Protein AF-A0A819QJH7-F1 (afdb_monomer_lite)

Secondary structure (DSSP, 8-state):
-EEEEEE-STT-EEEEEE--TT-BHHHHHHHHHHHHT-S-GGGEEEEETTEEPPTT-BSGGGTPPTT-EEEEEESSS-TTSSHHHH-EEEE-TT-TTSEEEEPPPTT--GGG---SEEEEEEE---TTSTTTTSEEEEEEES-EEETT-TTHHHH-B-TTT--B----EEEEESEEEEEEEEEEETTEEEEEEE---EEE-SSEEEE---TT-EEEEEEEEEEEESS-TT-SSSSS--PPPP------PPP--------GGGSS--TT--SEEE--TTSSEEEEE-SBTTBEEEEEEESS---EEEEEESSSSTT-TT--EEEEEE-SS-EEEEETTS-EEEE--TTSSPPPP-SSPEEEEEEEETTTTEEEEEESSSSGGGEEEEEEPPHHHHTTGGG--EEEEEE---HHHHHH-TTHHHHEEEEEESS---SPPP-EEE-GGG--HHHHHHTSEEEGGGS-HHHHHHHHHHTT--SSBTTBTTHHHHHHHHHH-TTSHHHHHHHHHTTTTSS--TTS--EEEE-S---SSSSS-SEEEEEE-TT-BPPSEE-TTEEEEEEEEES-EEEEE-SS--SSTTSSPPEEEEE-TT-EEEEBTTBS-SEEEE---SSSPPEEEEEEEEE-TT-SS----EEEE-TTSS-EEEE----SEEHHHHHHHHHHHHHHTS--

Organism: NCBI:txid433720

pLDDT: mean 82.67, std 17.18, range [23.05, 98.56]

InterPro domains:
  IPR000626 Ubiquitin-like domain [PF00240] (12-73)
  IPR000626 Ubiquitin-like domain [PS50053] (1-73)
  IPR000626 Ubiquitin-like domain [SM00213] (1-75)
  IPR011051 RmlC-like cupin domain superfamily [SSF51182] (481-642)
  IPR014710 RmlC-like jelly roll fold [G3DSA:2.60.120.10] (510-649)
  IPR029071 Ubiquitin-like domain superfamily [SSF54236] (3-73)

Sequence (676 aa):
MKIRIITRTGLGREYDFDVDPSIIIRELKKRAGEKAGYSDLEKLWLVFDREVLYDEATLEDYDIQTDSVLELVDHTQRYRSLGGLIGLKFVDVSDNQALKRTAWSKTAPRWRRTRHGLSLEGLCKNKKCEAYNSTVIMPVGYKKIDMLDESLEEITKCPVCKAYVTAVTCGFNNCWWRYDGVQSCKDGPSKRCSSDWREADDAYHRFNEYQDETVTWKKLTLEAAKTPTNVQTMQTAFRPPAVDVAATPPKNDRYSSGNDETEVERFAQPDKHWCPWKSGSCSNTLEIKGQGTVEIMQRKSVPFELQLSNKKDAYDRKAYTIKISVNQNEVKLSTSTGQSYTSTDTMYTLQPEGEYWHRYWISLFSTAPNVKYGIGEVRPFFSVFDIELPENESQLIKEIYYLHFKVDNNDQMLTELKNLKEDFRIFIGTSPVLHELALFVIPQEKYTLEHTTCHTAISELKLERPLRDLYYSVINFKLNTDEFPDLTDIIERSIKNPKGWCYKKLKEKAEGFGKPNPKATYLRLTVGERKGDAPGHNFVVEVWPPGHNSPIHNHSNAYAIIRVLSGDILVRLYPALTLKVNQYKPIEQICHEGKVIWMSPNLNQTHQLKHLDLYGKPCITIQCYMYGRDDRVHYEYFDYLSNDERSIGHFDPKSDMDFHEFKERMRQEKQYIFQN

Foldseek 3Di:
DWEKEWEPDPPIDIDIDDDDQFDFQLVVLVVVCVVVPHPDSVQKFKDAPLDTDDRGGGNVVVVADHHGYIYIYRNPPQLQPNCLRFFDFAAPPQPPVLKDWAADDPDDDPQADEDAKKKFKFADCPPPWPSHRHIGIQYDHQFKDKLSHSCVQVRQARPTPRDGGRTHWMKHELWWKKKWFWFDDPPDDIDTDIDDIDDHYHTITIRDDDVPRTTGTSIMMMGIHNAPPPDPPPPDDDDDDDDDDDDDDDDDDDDDPDDPQPPFDDPDDFPDKDAQPPDLKDKDWAPAQLWWKKKKKFLAFFKKKKKFWLDPDPPPLPIWIWMWTAAQQKIWTATSVGDIDMDRPSLFGTDHHDRDIKMKMWTGDLVQGWIWIAIFFQAPQRTPDIDRDDPVCSVNSRSGIMMMMGTDDDPVVVVVPPPSVVGIMMGIHRHGRDHGAAFWEDAPVPDDPCCVVNNPYDYLSNDDPQQNVQCVVPLPDAPQDPVRNCLLVLLQVLCVDCVHPVVVLLCVCQPVFPPRHSQQGKAWAAEDDFPLQFLGGQKTKIWHPAFHKHFFWFRAAKKKKKAWAAAKKKKWADSDADLPPPSDDTDIDIAGHSIMGIDGNRPSGGIMITRHGRPDGITMMMMGIGGDPPDPPSPNWMWGQGPVSHDIDTDRSDHPYHPVVVSVSSVVCVPPVPVD

Radius of gyration: 30.69 Å; chains: 1; bounding box: 78×82×72 Å

Structure (mmCIF, N/CA/C/O backbone):
data_AF-A0A819QJH7-F1
#
_entry.id   AF-A0A819QJH7-F1
#
loop_
_atom_site.group_PDB
_atom_site.id
_atom_site.type_symbol
_atom_site.label_atom_id
_atom_site.label_alt_id
_atom_site.label_comp_id
_atom_site.label_asym_id
_atom_site.label_entity_id
_atom_site.label_seq_id
_atom_site.pdbx_PDB_ins_code
_atom_site.Cartn_x
_atom_site.Cartn_y
_atom_site.Cartn_z
_atom_site.occupancy
_atom_site.B_iso_or_equiv
_atom_site.auth_seq_id
_atom_site.auth_comp_id
_atom_site.auth_asym_id
_atom_site.auth_atom_id
_atom_site.pdbx_PDB_model_num
ATOM 1 N N . MET A 1 1 ? 35.643 -24.769 -25.030 1.00 87.50 1 MET A N 1
ATOM 2 C CA . MET A 1 1 ? 34.898 -23.742 -24.267 1.00 87.50 1 MET A CA 1
ATOM 3 C C . MET A 1 1 ? 34.823 -24.213 -22.832 1.00 87.50 1 MET A C 1
ATOM 5 O O . MET A 1 1 ? 34.395 -25.338 -22.597 1.00 87.50 1 MET A O 1
ATOM 9 N N . LYS A 1 2 ? 35.257 -23.376 -21.882 1.00 91.81 2 LYS A N 1
ATOM 10 C CA . LYS A 1 2 ? 35.215 -23.726 -20.458 1.00 91.81 2 LYS A CA 1
ATOM 11 C C . LYS A 1 2 ? 33.842 -23.414 -19.885 1.00 91.81 2 LYS A C 1
ATOM 13 O O . LYS A 1 2 ? 33.383 -22.289 -20.023 1.00 91.81 2 LYS A O 1
ATOM 18 N N . ILE A 1 3 ? 33.219 -24.389 -19.241 1.00 94.38 3 ILE A N 1
ATOM 19 C CA . ILE A 1 3 ? 31.949 -24.235 -18.525 1.00 94.38 3 ILE A CA 1
ATOM 20 C C . ILE A 1 3 ? 32.060 -24.888 -17.152 1.00 94.38 3 ILE A C 1
ATOM 22 O O . ILE A 1 3 ? 32.871 -25.800 -16.949 1.00 94.38 3 ILE A O 1
ATOM 26 N N . ARG A 1 4 ? 31.216 -24.452 -16.219 1.00 93.94 4 ARG A N 1
ATOM 27 C CA . ARG A 1 4 ? 31.136 -25.029 -14.878 1.00 93.94 4 ARG A CA 1
ATOM 28 C C . ARG A 1 4 ? 29.791 -25.705 -14.674 1.00 93.94 4 ARG A C 1
ATOM 30 O O . ARG A 1 4 ? 28.759 -25.128 -14.988 1.00 93.94 4 ARG A O 1
ATOM 37 N N . ILE A 1 5 ? 29.795 -26.912 -14.119 1.00 93.25 5 ILE A N 1
ATOM 38 C CA . ILE A 1 5 ? 28.576 -27.649 -13.775 1.00 93.25 5 ILE A CA 1
ATOM 39 C C . ILE A 1 5 ? 28.539 -27.875 -12.266 1.00 93.25 5 ILE A C 1
ATOM 41 O O . ILE A 1 5 ? 29.460 -28.464 -11.698 1.00 93.25 5 ILE A O 1
ATOM 45 N N . ILE A 1 6 ? 27.467 -27.425 -11.617 1.00 87.19 6 ILE A N 1
ATOM 46 C CA . ILE A 1 6 ? 27.261 -27.548 -10.172 1.00 87.19 6 ILE A CA 1
ATOM 47 C C . ILE A 1 6 ? 26.218 -28.631 -9.899 1.00 87.19 6 ILE A C 1
ATOM 49 O O . ILE A 1 6 ? 25.125 -28.626 -10.461 1.00 87.19 6 ILE A O 1
ATOM 53 N N . THR A 1 7 ? 26.539 -29.569 -9.013 1.00 82.75 7 THR A N 1
ATOM 54 C CA . THR A 1 7 ? 25.599 -30.611 -8.576 1.00 82.75 7 THR A CA 1
ATOM 55 C C . THR A 1 7 ? 24.791 -30.146 -7.371 1.00 82.75 7 THR A C 1
ATOM 57 O O . THR A 1 7 ? 25.362 -29.755 -6.356 1.00 82.75 7 THR A O 1
ATOM 60 N N . ARG A 1 8 ? 23.459 -30.260 -7.418 1.00 64.50 8 ARG A N 1
ATOM 61 C CA . ARG A 1 8 ? 22.595 -30.019 -6.244 1.00 64.50 8 ARG A CA 1
ATOM 62 C C . ARG A 1 8 ? 22.331 -31.300 -5.452 1.00 64.50 8 ARG A C 1
ATOM 64 O O . ARG A 1 8 ? 21.196 -31.737 -5.299 1.00 64.50 8 ARG A O 1
ATOM 71 N N . THR A 1 9 ? 23.393 -31.895 -4.918 1.00 58.28 9 THR A N 1
ATOM 72 C CA . THR A 1 9 ? 23.286 -32.836 -3.785 1.00 58.28 9 THR A CA 1
ATOM 73 C C . THR A 1 9 ? 23.758 -32.136 -2.517 1.00 58.28 9 THR A C 1
ATOM 75 O O . THR A 1 9 ? 24.348 -31.063 -2.608 1.00 58.28 9 THR A O 1
ATOM 78 N N . GLY A 1 10 ? 23.488 -32.699 -1.334 1.00 45.59 10 GLY A N 1
ATOM 79 C CA . GLY A 1 10 ? 23.639 -32.038 -0.023 1.00 45.59 10 GLY A CA 1
ATOM 80 C C . GLY A 1 10 ? 25.018 -31.460 0.351 1.00 45.59 10 GLY A C 1
ATOM 81 O O . GLY A 1 10 ? 25.170 -30.991 1.472 1.00 45.59 10 GLY A O 1
ATOM 82 N N . LEU A 1 11 ? 26.008 -31.479 -0.548 1.00 51.91 11 LEU A N 1
ATOM 83 C CA . LEU A 1 11 ? 27.318 -30.839 -0.393 1.00 51.91 11 LEU A CA 1
ATOM 84 C C . LEU A 1 11 ? 27.770 -29.989 -1.603 1.00 51.91 11 LEU A C 1
ATOM 86 O O . LEU A 1 11 ? 28.919 -29.571 -1.603 1.00 51.91 11 LEU A O 1
ATOM 90 N N . GLY A 1 12 ? 26.918 -29.737 -2.610 1.00 62.44 12 GLY A N 1
ATOM 91 C CA . GLY A 1 12 ? 27.174 -28.773 -3.696 1.00 62.44 12 GLY A CA 1
ATOM 92 C C . GLY A 1 12 ? 28.556 -28.881 -4.352 1.00 62.44 12 GLY A C 1
ATOM 93 O O . GLY A 1 12 ? 29.426 -28.067 -4.061 1.00 62.44 12 GLY A O 1
ATOM 94 N N . ARG A 1 13 ? 28.799 -29.882 -5.211 1.00 81.56 13 ARG A N 1
ATOM 95 C CA . ARG A 1 13 ? 30.114 -30.046 -5.869 1.00 81.56 13 ARG A CA 1
ATOM 96 C C . ARG A 1 13 ? 30.138 -29.379 -7.237 1.00 81.56 13 ARG A C 1
ATOM 98 O O . ARG A 1 13 ? 29.227 -29.613 -8.034 1.00 81.56 13 ARG A O 1
ATOM 105 N N . GLU A 1 14 ? 31.192 -28.614 -7.499 1.00 90.44 14 GLU A N 1
ATOM 106 C CA . GLU A 1 14 ? 31.448 -27.939 -8.774 1.00 90.44 14 GLU A CA 1
ATOM 107 C C . GLU A 1 14 ? 32.440 -28.738 -9.628 1.00 90.44 14 GLU A C 1
ATOM 109 O O . GLU A 1 14 ? 33.415 -29.298 -9.120 1.00 90.44 14 GLU A O 1
ATOM 114 N N . TYR A 1 15 ? 32.193 -28.782 -10.935 1.00 91.75 15 TYR A N 1
ATOM 115 C CA . TYR A 1 15 ? 33.026 -29.479 -11.903 1.00 91.75 15 TYR A CA 1
ATOM 116 C C . TYR A 1 15 ? 33.260 -28.596 -13.124 1.00 91.75 15 TYR A C 1
ATOM 118 O O . TYR A 1 15 ? 32.311 -28.235 -13.818 1.00 91.75 15 TYR A O 1
ATOM 126 N N . ASP A 1 16 ? 34.524 -28.316 -13.429 1.00 93.94 16 ASP A N 1
ATOM 127 C CA . ASP A 1 16 ? 34.885 -27.643 -14.674 1.00 93.94 16 ASP A CA 1
ATOM 128 C C . ASP A 1 16 ? 34.983 -28.652 -15.829 1.00 93.94 16 ASP A C 1
ATOM 130 O O . ASP A 1 16 ? 35.469 -29.786 -15.666 1.00 93.94 16 ASP A O 1
ATOM 134 N N . PHE A 1 17 ? 34.518 -28.221 -16.999 1.00 94.38 17 PHE A N 1
ATOM 135 C CA . PHE A 1 17 ? 34.560 -28.957 -18.256 1.00 94.38 17 PHE A CA 1
ATOM 136 C C . PHE A 1 17 ? 35.103 -28.058 -19.365 1.00 94.38 17 PHE A C 1
ATOM 138 O O . PHE A 1 17 ? 34.710 -26.899 -19.472 1.00 94.38 17 PHE A O 1
ATOM 145 N N . ASP A 1 18 ? 35.981 -28.606 -20.204 1.00 95.19 18 ASP A N 1
ATOM 146 C CA . ASP A 1 18 ? 36.357 -27.993 -21.477 1.00 95.19 18 ASP A CA 1
ATOM 147 C C . ASP A 1 18 ? 35.729 -28.816 -22.600 1.00 95.19 18 ASP A C 1
ATOM 149 O O . ASP A 1 18 ? 36.040 -29.999 -22.767 1.00 95.19 18 ASP A O 1
ATOM 153 N N . VAL A 1 19 ? 34.759 -28.219 -23.287 1.00 94.12 19 VAL A N 1
ATOM 154 C CA . VAL A 1 19 ? 33.909 -28.894 -24.275 1.00 94.12 19 VAL A CA 1
ATOM 155 C C . VAL A 1 19 ? 33.765 -28.059 -25.536 1.00 94.12 19 VAL A C 1
ATOM 157 O O . VAL A 1 19 ? 33.919 -26.838 -25.513 1.00 94.12 19 VAL A O 1
ATOM 160 N N . ASP A 1 20 ? 33.481 -28.722 -26.649 1.00 94.56 20 ASP A N 1
ATOM 161 C CA . ASP A 1 20 ? 33.109 -28.046 -27.888 1.00 94.56 20 ASP A CA 1
ATOM 162 C C . ASP A 1 20 ? 31.685 -27.467 -27.750 1.00 94.56 20 ASP A C 1
ATOM 164 O O . ASP A 1 20 ? 30.826 -28.169 -27.210 1.00 94.56 20 ASP A O 1
ATOM 168 N N . PRO A 1 21 ? 31.405 -26.226 -28.188 1.00 88.88 21 PRO A N 1
ATOM 169 C CA . PRO A 1 21 ? 30.049 -25.668 -28.172 1.00 88.88 21 PRO A CA 1
ATOM 170 C C . PRO A 1 21 ? 29.004 -26.533 -28.907 1.00 88.88 21 PRO A C 1
ATOM 172 O O . PRO A 1 21 ? 27.841 -26.575 -28.507 1.00 88.88 21 PRO A O 1
ATOM 175 N N . SER A 1 22 ? 29.419 -27.314 -29.907 1.00 91.81 22 SER A N 1
ATOM 176 C CA . SER A 1 22 ? 28.551 -28.251 -30.636 1.00 91.81 22 SER A CA 1
ATOM 177 C C . SER A 1 22 ? 28.256 -29.564 -29.889 1.00 91.81 22 SER A C 1
ATOM 179 O O . SER A 1 22 ? 27.598 -30.455 -30.431 1.00 91.81 22 SER A O 1
ATOM 181 N N . ILE A 1 23 ? 28.733 -29.736 -28.645 1.00 95.00 23 ILE A N 1
ATOM 182 C CA . ILE A 1 23 ? 28.455 -30.941 -27.854 1.00 95.00 23 ILE A CA 1
ATOM 183 C C . ILE A 1 23 ? 26.950 -31.106 -27.618 1.00 95.00 23 ILE A C 1
ATOM 185 O O . ILE A 1 23 ? 26.276 -30.193 -27.147 1.00 95.00 23 ILE A O 1
ATOM 189 N N . ILE A 1 24 ? 26.439 -32.308 -27.888 1.00 92.81 24 ILE A N 1
ATOM 190 C CA . ILE A 1 24 ? 25.042 -32.658 -27.625 1.00 92.81 24 ILE A CA 1
ATOM 191 C C . ILE A 1 24 ? 24.806 -32.749 -26.109 1.00 92.81 24 ILE A C 1
ATOM 193 O O . ILE A 1 24 ? 25.586 -33.379 -25.383 1.00 92.81 24 ILE A O 1
ATOM 197 N N . ILE A 1 25 ? 23.708 -32.170 -25.622 1.00 93.62 25 ILE A N 1
ATOM 198 C CA . ILE A 1 25 ? 23.360 -32.095 -24.195 1.00 93.62 25 ILE A CA 1
ATOM 199 C C . ILE A 1 25 ? 23.327 -33.477 -23.539 1.00 93.62 25 ILE A C 1
ATOM 201 O O . ILE A 1 25 ? 23.841 -33.626 -22.431 1.00 93.62 25 ILE A O 1
ATOM 205 N N . ARG A 1 26 ? 22.809 -34.514 -24.210 1.00 92.44 26 ARG A N 1
ATOM 206 C CA . ARG A 1 26 ? 22.843 -35.899 -23.705 1.00 92.44 26 ARG A CA 1
ATOM 207 C C . ARG A 1 26 ? 24.257 -36.370 -23.362 1.00 92.44 26 ARG A C 1
ATOM 209 O O . ARG A 1 26 ? 24.465 -37.003 -22.326 1.00 92.44 26 ARG A O 1
ATOM 216 N N . GLU A 1 27 ? 25.223 -36.066 -24.221 1.00 93.19 27 GLU A N 1
ATOM 217 C CA . GLU A 1 27 ? 26.619 -36.466 -24.037 1.00 93.19 27 GLU A CA 1
ATOM 218 C C . GLU A 1 27 ? 27.271 -35.665 -22.901 1.00 93.19 27 GLU A C 1
ATOM 220 O O . GLU A 1 27 ? 27.953 -36.236 -22.048 1.00 93.19 27 GLU A O 1
ATOM 225 N N . LEU A 1 28 ? 26.996 -34.359 -22.814 1.00 94.81 28 LEU A N 1
ATOM 226 C CA . LEU A 1 28 ? 27.450 -33.537 -21.692 1.00 94.81 28 LEU A CA 1
ATOM 227 C C . LEU A 1 28 ? 26.853 -34.012 -20.357 1.00 94.81 28 LEU A C 1
ATOM 229 O O . LEU A 1 28 ? 27.573 -34.138 -19.365 1.00 94.81 28 LEU A O 1
ATOM 233 N N . LYS A 1 29 ? 25.555 -34.336 -20.344 1.00 92.25 29 LYS A N 1
ATOM 234 C CA . LYS A 1 29 ? 24.817 -34.856 -19.184 1.00 92.25 29 LYS A CA 1
ATOM 235 C C . LYS A 1 29 ? 25.420 -36.159 -18.684 1.00 92.25 29 LYS A C 1
ATOM 237 O O . LYS A 1 29 ? 25.631 -36.314 -17.483 1.00 92.25 29 LYS A O 1
ATOM 242 N N . LYS A 1 30 ? 25.744 -37.069 -19.604 1.00 92.56 30 LYS A N 1
ATOM 243 C CA . LYS A 1 30 ? 26.416 -38.333 -19.299 1.00 92.56 30 LYS A CA 1
ATOM 244 C C . LYS A 1 30 ? 27.778 -38.098 -18.644 1.00 92.56 30 LYS A C 1
ATOM 246 O O . LYS A 1 30 ? 28.006 -38.591 -17.542 1.00 92.56 30 LYS A O 1
ATOM 251 N N . ARG A 1 31 ? 28.640 -37.278 -19.257 1.00 93.44 31 ARG A N 1
ATOM 252 C CA . ARG A 1 31 ? 29.970 -36.946 -18.707 1.00 93.44 31 ARG A CA 1
ATOM 253 C C . ARG A 1 31 ? 29.878 -36.311 -17.321 1.00 93.44 31 ARG A C 1
ATOM 255 O O . ARG A 1 31 ? 30.657 -36.649 -16.431 1.00 93.44 31 ARG A O 1
ATOM 262 N N . ALA A 1 32 ? 28.928 -35.396 -17.135 1.00 91.12 32 ALA A N 1
ATOM 263 C CA . ALA A 1 32 ? 28.699 -34.728 -15.862 1.00 91.12 32 ALA A CA 1
ATOM 264 C C . ALA A 1 32 ? 28.182 -35.694 -14.785 1.00 91.12 32 ALA A C 1
ATOM 266 O O . ALA A 1 32 ? 28.701 -35.695 -13.668 1.00 91.12 32 ALA A O 1
ATOM 267 N N . GLY A 1 33 ? 27.222 -36.557 -15.128 1.00 89.44 33 GLY A N 1
ATOM 268 C CA . GLY A 1 33 ? 26.660 -37.569 -14.233 1.00 89.44 33 GLY A CA 1
ATOM 269 C C . GLY A 1 33 ? 27.688 -38.596 -13.768 1.00 89.44 33 GLY A C 1
ATOM 270 O O . GLY A 1 33 ? 27.804 -38.845 -12.568 1.00 89.44 33 GLY A O 1
ATOM 271 N N . GLU A 1 34 ? 28.489 -39.126 -14.693 1.00 88.69 34 GLU A N 1
ATOM 272 C CA . GLU A 1 34 ? 29.563 -40.078 -14.390 1.00 88.69 34 GLU A CA 1
ATOM 273 C C . GLU A 1 34 ? 30.636 -39.444 -13.490 1.00 88.69 34 GLU A C 1
ATOM 275 O O . GLU A 1 34 ? 31.008 -40.021 -12.466 1.00 88.69 34 GLU A O 1
ATOM 280 N N . LYS A 1 35 ? 31.076 -38.213 -13.801 1.00 89.69 35 LYS A N 1
ATOM 281 C CA . LYS A 1 35 ? 32.060 -37.470 -12.988 1.00 89.69 35 LYS A CA 1
ATOM 282 C C . LYS A 1 35 ? 31.538 -37.146 -11.583 1.00 89.69 35 LYS A C 1
ATOM 284 O O . LYS A 1 35 ? 32.317 -37.086 -10.631 1.00 89.69 35 LYS A O 1
ATOM 289 N N . ALA A 1 36 ? 30.228 -36.957 -11.446 1.00 85.00 36 ALA A N 1
ATOM 290 C CA . ALA A 1 36 ? 29.560 -36.718 -10.172 1.00 85.00 36 ALA A CA 1
ATOM 291 C C . ALA A 1 36 ? 29.203 -38.001 -9.392 1.00 85.00 36 ALA A C 1
ATOM 293 O O . ALA A 1 36 ? 28.797 -37.908 -8.233 1.00 85.00 36 ALA A O 1
ATOM 294 N N . GLY A 1 37 ? 29.403 -39.188 -9.976 1.00 85.12 37 GLY A N 1
ATOM 295 C CA . GLY A 1 37 ? 29.168 -40.478 -9.322 1.00 85.12 37 GLY A CA 1
ATOM 296 C C . GLY A 1 37 ? 27.713 -40.960 -9.341 1.00 85.12 37 GLY A C 1
ATOM 297 O O . GLY A 1 37 ? 27.336 -41.769 -8.493 1.00 85.12 37 GLY A O 1
ATOM 298 N N . TYR A 1 38 ? 26.888 -40.481 -10.277 1.00 82.12 38 TYR A N 1
ATOM 299 C CA . TYR A 1 38 ? 25.520 -40.974 -10.458 1.00 82.12 38 TYR A CA 1
ATOM 300 C C . TYR A 1 38 ? 25.493 -42.265 -11.276 1.00 82.12 38 TYR A C 1
ATOM 302 O O . TYR A 1 38 ? 26.121 -42.363 -12.327 1.00 82.12 38 TYR A O 1
ATOM 310 N N . SER A 1 39 ? 24.722 -43.248 -10.808 1.00 75.75 39 SER A N 1
ATOM 311 C CA . SER A 1 39 ? 24.584 -44.559 -11.453 1.00 75.75 39 SER A CA 1
ATOM 312 C C . SER A 1 39 ? 23.406 -44.666 -12.426 1.00 75.75 39 SER A C 1
ATOM 314 O O . SER A 1 39 ? 23.369 -45.599 -13.222 1.00 75.75 39 SER A O 1
ATOM 316 N N . ASP A 1 40 ? 22.450 -43.736 -12.381 1.00 78.31 40 ASP A N 1
ATOM 317 C CA . ASP A 1 40 ? 21.231 -43.765 -13.195 1.00 78.31 40 ASP A CA 1
ATOM 318 C C . ASP A 1 40 ? 21.047 -42.421 -13.914 1.00 78.31 40 ASP A C 1
ATOM 320 O O . ASP A 1 40 ? 20.475 -41.469 -13.384 1.00 78.31 40 ASP A O 1
ATOM 324 N N . LEU A 1 41 ? 21.633 -42.330 -15.109 1.00 78.06 41 LEU A N 1
ATOM 325 C CA . LEU A 1 41 ? 21.770 -41.087 -15.875 1.00 78.06 41 LEU A CA 1
ATOM 326 C C . LEU A 1 41 ? 20.445 -40.582 -16.457 1.00 78.06 41 LEU A C 1
ATOM 328 O O . LEU A 1 41 ? 20.293 -39.380 -16.673 1.00 78.06 41 LEU A O 1
ATOM 332 N N . GLU A 1 42 ? 19.477 -41.478 -16.661 1.00 77.88 42 GLU A N 1
ATOM 333 C CA . GLU A 1 42 ? 18.126 -41.131 -17.122 1.00 77.88 42 GLU A CA 1
ATOM 334 C C . GLU A 1 42 ? 17.388 -40.258 -16.101 1.00 77.88 42 GLU A C 1
ATOM 336 O O . GLU A 1 42 ? 16.460 -39.537 -16.451 1.00 77.88 42 GLU A O 1
ATOM 341 N N . LYS A 1 43 ? 17.828 -40.277 -14.837 1.00 77.50 43 LYS A N 1
ATOM 342 C CA . LYS A 1 43 ? 17.258 -39.485 -13.742 1.00 77.50 43 LYS A CA 1
ATOM 343 C C . LYS A 1 43 ? 17.825 -38.073 -13.636 1.00 77.50 43 LYS A C 1
ATOM 345 O O . LYS A 1 43 ? 17.414 -37.318 -12.758 1.00 77.50 43 LYS A O 1
ATOM 350 N N . LEU A 1 44 ? 18.765 -37.700 -14.499 1.00 82.75 44 LEU A N 1
ATOM 351 C CA . LEU A 1 44 ? 19.429 -36.404 -14.438 1.00 82.75 44 LEU A CA 1
ATOM 352 C C . LEU A 1 44 ? 18.828 -35.406 -15.430 1.00 82.75 44 LEU A C 1
ATOM 354 O O . LEU A 1 44 ? 18.427 -35.768 -16.536 1.00 82.75 44 LEU A O 1
ATOM 358 N N . TRP A 1 45 ? 18.831 -34.134 -15.045 1.00 86.00 45 TRP A N 1
ATOM 359 C CA . TRP A 1 45 ? 18.591 -32.979 -15.903 1.00 86.00 45 TRP A CA 1
ATOM 360 C C . TRP A 1 45 ? 19.788 -32.036 -15.842 1.00 86.00 45 TRP A C 1
ATOM 362 O O . TRP A 1 45 ? 20.336 -31.791 -14.766 1.00 86.00 45 TRP A O 1
ATOM 372 N N . LEU A 1 46 ? 20.180 -31.513 -17.003 1.00 87.12 46 LEU A N 1
ATOM 373 C CA . LEU A 1 46 ? 21.033 -30.334 -17.095 1.00 87.12 46 LEU A CA 1
ATOM 374 C C . LEU A 1 46 ? 20.138 -29.109 -17.194 1.00 87.12 46 LEU A C 1
ATOM 376 O O . LEU A 1 46 ? 19.176 -29.113 -17.960 1.00 87.12 46 LEU A O 1
ATOM 380 N N . VAL A 1 47 ? 20.453 -28.084 -16.411 1.00 82.38 47 VAL A N 1
ATOM 381 C CA . VAL A 1 47 ? 19.671 -26.854 -16.344 1.00 82.38 47 VAL A CA 1
ATOM 382 C C . VAL A 1 47 ? 20.578 -25.650 -16.551 1.00 82.38 47 VAL A C 1
ATOM 384 O O . VAL A 1 47 ? 21.638 -25.551 -15.932 1.00 82.38 47 VAL A O 1
ATOM 387 N N . PHE A 1 48 ? 20.140 -24.724 -17.397 1.00 79.62 48 PHE A N 1
ATOM 388 C CA . PHE A 1 48 ? 20.754 -23.418 -17.617 1.00 79.62 48 PHE A CA 1
ATOM 389 C C . PHE A 1 48 ? 19.648 -22.358 -17.664 1.00 79.62 48 PHE A C 1
ATOM 391 O O . PHE A 1 48 ? 18.576 -22.632 -18.187 1.00 79.62 48 PHE A O 1
ATOM 398 N N . ASP A 1 49 ? 19.857 -21.199 -17.032 1.00 70.75 49 ASP A N 1
ATOM 399 C CA . ASP A 1 49 ? 18.856 -20.118 -16.904 1.00 70.75 49 ASP A CA 1
ATOM 400 C C . ASP A 1 49 ? 17.435 -20.576 -16.495 1.00 70.75 49 ASP A C 1
ATOM 402 O O . ASP A 1 49 ? 16.412 -20.081 -16.956 1.00 70.75 49 ASP A O 1
ATOM 406 N N . ARG A 1 50 ? 17.367 -21.550 -15.576 1.00 61.31 50 ARG A N 1
ATOM 407 C CA . ARG A 1 50 ? 16.118 -22.175 -15.089 1.00 61.31 50 ARG A CA 1
ATOM 408 C C . ARG A 1 50 ? 15.349 -22.999 -16.134 1.00 61.31 50 ARG A C 1
ATOM 410 O O . ARG A 1 50 ? 14.221 -23.402 -15.861 1.00 61.31 50 ARG A O 1
ATOM 417 N N . GLU A 1 51 ? 15.953 -23.331 -17.268 1.00 66.19 51 GLU A N 1
ATOM 418 C CA . GLU A 1 51 ? 15.378 -24.232 -18.268 1.00 66.19 51 GLU A CA 1
ATOM 419 C C . GLU A 1 51 ? 16.090 -25.587 -18.291 1.00 66.19 51 GLU A C 1
ATOM 421 O O . GLU A 1 51 ? 17.313 -25.665 -18.179 1.00 66.19 51 GLU A O 1
ATOM 426 N N . VAL A 1 52 ? 15.325 -26.677 -18.436 1.00 77.00 52 VAL A N 1
ATOM 427 C CA . VAL A 1 52 ? 15.903 -28.012 -18.663 1.00 77.00 52 VAL A CA 1
ATOM 428 C C . VAL A 1 52 ? 16.355 -28.101 -20.108 1.00 77.00 52 VAL A C 1
ATOM 430 O O . VAL A 1 52 ? 15.547 -27.956 -21.025 1.00 77.00 52 VAL A O 1
ATOM 433 N N . LEU A 1 53 ? 17.633 -28.397 -20.294 1.00 82.62 53 LEU A N 1
ATOM 434 C CA . LEU A 1 53 ? 18.227 -28.540 -21.611 1.00 82.62 53 LEU A CA 1
ATOM 435 C C . LEU A 1 53 ? 17.739 -29.830 -22.279 1.00 82.62 53 LEU A C 1
ATOM 437 O O . LEU A 1 53 ? 17.706 -30.896 -21.656 1.00 82.62 53 LEU A O 1
ATOM 441 N N . TYR A 1 54 ? 17.349 -29.731 -23.549 1.00 82.00 54 TYR A N 1
ATOM 442 C CA . TYR A 1 54 ? 16.849 -30.857 -24.327 1.00 82.00 54 TYR A CA 1
ATOM 443 C C . TYR A 1 54 ? 17.999 -31.758 -24.770 1.00 82.00 54 TYR A C 1
ATOM 445 O O . TYR A 1 54 ? 18.995 -31.285 -25.306 1.00 82.00 54 TYR A O 1
ATOM 453 N N . ASP A 1 55 ? 17.846 -33.067 -24.586 1.00 84.50 55 ASP A N 1
ATOM 454 C CA . ASP A 1 55 ? 18.931 -34.036 -24.770 1.00 84.50 55 ASP A CA 1
ATOM 455 C C . ASP A 1 55 ? 19.555 -34.039 -26.172 1.00 84.50 55 ASP A C 1
ATOM 457 O O . ASP A 1 55 ? 20.734 -34.362 -26.284 1.00 84.50 55 ASP A O 1
ATOM 461 N N . GLU A 1 56 ? 18.792 -33.697 -27.214 1.00 87.06 56 GLU A N 1
ATOM 462 C CA . GLU A 1 56 ? 19.274 -33.685 -28.608 1.00 87.06 56 GLU A CA 1
ATOM 463 C C . GLU A 1 56 ? 19.802 -32.319 -29.072 1.00 87.06 56 GLU A C 1
ATOM 465 O O . GLU A 1 56 ? 20.284 -32.211 -30.196 1.00 87.06 56 GLU A O 1
ATOM 470 N N . ALA A 1 57 ? 19.688 -31.278 -28.245 1.00 82.12 57 ALA A N 1
ATOM 471 C CA . ALA A 1 57 ? 20.222 -29.956 -28.556 1.00 82.12 57 ALA A CA 1
ATOM 472 C C . ALA A 1 57 ? 21.730 -29.885 -28.259 1.00 82.12 57 ALA A C 1
ATOM 474 O O . ALA A 1 57 ? 22.304 -30.796 -27.655 1.00 82.12 57 ALA A O 1
ATOM 475 N N . THR A 1 58 ? 22.367 -28.796 -28.674 1.00 89.94 58 THR A N 1
ATOM 476 C CA . THR A 1 58 ? 23.773 -28.458 -28.411 1.00 89.94 58 THR A CA 1
ATOM 477 C C . THR A 1 58 ? 23.895 -27.310 -27.402 1.00 89.94 58 THR A C 1
ATOM 479 O O . THR A 1 58 ? 22.886 -26.748 -26.981 1.00 89.94 58 THR A O 1
ATOM 482 N N . LEU A 1 59 ? 25.110 -26.941 -26.973 1.00 85.69 59 LEU A N 1
ATOM 483 C CA . LEU A 1 59 ? 25.292 -25.750 -26.124 1.00 85.69 59 LEU A CA 1
ATOM 484 C C . LEU A 1 59 ? 25.054 -24.444 -26.895 1.00 85.69 59 LEU A C 1
ATOM 486 O O . LEU A 1 59 ? 24.574 -23.478 -26.302 1.00 85.69 59 LEU A O 1
ATOM 490 N N . GLU A 1 60 ? 25.366 -24.422 -28.195 1.00 82.56 60 GLU A N 1
ATOM 491 C CA . GLU A 1 60 ? 25.119 -23.267 -29.071 1.00 82.56 60 GLU A CA 1
ATOM 492 C C . GLU A 1 60 ? 23.626 -22.954 -29.202 1.00 82.56 60 GLU A C 1
ATOM 494 O O . GLU A 1 60 ? 23.256 -21.786 -29.174 1.00 82.56 60 GLU A O 1
ATOM 499 N N . ASP A 1 61 ? 22.764 -23.977 -29.242 1.00 74.88 61 ASP A N 1
ATOM 500 C CA . ASP A 1 61 ? 21.304 -23.799 -29.341 1.00 74.88 61 ASP A CA 1
ATOM 501 C C . ASP A 1 61 ? 20.698 -23.035 -28.146 1.00 74.88 61 ASP A C 1
ATOM 503 O O . ASP A 1 61 ? 19.585 -22.519 -28.240 1.00 74.88 61 ASP A O 1
ATOM 507 N N . TYR A 1 62 ? 21.423 -22.966 -27.025 1.00 70.62 62 TYR A N 1
ATOM 508 C CA . TYR A 1 62 ? 21.032 -22.267 -25.798 1.00 70.62 62 TYR A CA 1
ATOM 509 C C . TYR A 1 62 ? 21.890 -21.028 -25.503 1.00 70.62 62 TYR A C 1
ATOM 511 O O . TYR A 1 62 ? 21.855 -20.518 -24.381 1.00 70.62 62 TYR A O 1
ATOM 519 N N . ASP A 1 63 ? 22.695 -20.567 -26.467 1.00 77.56 63 ASP A N 1
ATOM 520 C CA . ASP A 1 63 ? 23.615 -19.432 -26.311 1.00 77.56 63 ASP A CA 1
ATOM 521 C C . ASP A 1 63 ? 24.554 -19.561 -25.087 1.00 77.56 63 ASP A C 1
ATOM 523 O O . ASP A 1 63 ? 24.956 -18.572 -24.465 1.00 77.56 63 ASP A O 1
ATOM 527 N N . ILE A 1 64 ? 24.930 -20.790 -24.714 1.00 82.62 64 ILE A N 1
ATOM 528 C CA . ILE A 1 64 ? 25.799 -21.039 -23.558 1.00 82.62 64 ILE A CA 1
ATOM 529 C C . ILE A 1 64 ? 27.238 -20.657 -23.919 1.00 82.62 64 ILE A C 1
ATOM 531 O O . ILE A 1 64 ? 27.854 -21.252 -24.801 1.00 82.62 64 ILE A O 1
ATOM 535 N N . GLN A 1 65 ? 27.797 -19.677 -23.203 1.00 82.81 65 GLN A N 1
ATOM 536 C CA . GLN A 1 65 ? 29.130 -19.119 -23.466 1.00 82.81 65 GLN A CA 1
ATOM 537 C C . GLN A 1 65 ? 30.210 -19.641 -22.506 1.00 82.81 65 GLN A C 1
ATOM 539 O O . GLN A 1 65 ? 29.927 -20.327 -21.519 1.00 82.81 65 GLN A O 1
ATOM 544 N N . THR A 1 66 ? 31.470 -19.276 -22.771 1.00 87.69 66 THR A N 1
ATOM 545 C CA . THR A 1 66 ? 32.590 -19.543 -21.851 1.00 87.69 66 THR A CA 1
ATOM 546 C C . THR A 1 66 ? 32.292 -18.948 -20.472 1.00 87.69 66 THR A C 1
ATOM 548 O O . THR A 1 66 ? 31.730 -17.864 -20.372 1.00 87.69 66 THR A O 1
ATOM 551 N N . ASP A 1 67 ? 32.660 -19.676 -19.421 1.00 84.94 67 ASP A N 1
ATOM 552 C CA . ASP A 1 67 ? 32.423 -19.372 -18.005 1.00 84.94 67 ASP A CA 1
ATOM 553 C C . ASP A 1 67 ? 30.950 -19.429 -17.555 1.00 84.94 67 ASP A C 1
ATOM 555 O O . ASP A 1 67 ? 30.635 -19.100 -16.409 1.00 84.94 67 ASP A O 1
ATOM 559 N N . SER A 1 68 ? 30.048 -19.928 -18.409 1.00 84.06 68 SER A N 1
ATOM 560 C CA . SER A 1 68 ? 28.669 -20.235 -18.017 1.00 84.06 68 SER A CA 1
ATOM 561 C C . SER A 1 68 ? 28.612 -21.316 -16.939 1.00 84.06 68 SER A C 1
ATOM 563 O O . SER A 1 68 ? 29.396 -22.273 -16.935 1.00 84.06 68 SER A O 1
ATOM 565 N N . VAL A 1 69 ? 27.637 -21.173 -16.041 1.00 87.81 69 VAL A N 1
ATOM 566 C CA . VAL A 1 69 ? 27.392 -22.095 -14.931 1.00 87.81 69 VAL A CA 1
ATOM 567 C C . VAL A 1 69 ? 26.073 -22.828 -15.163 1.00 87.81 69 VAL A C 1
ATOM 569 O O . VAL A 1 69 ? 25.017 -22.203 -15.216 1.00 87.81 69 VAL A O 1
ATOM 572 N N . LEU A 1 70 ? 26.137 -24.150 -15.298 1.00 91.62 70 LEU A N 1
ATOM 573 C CA . LEU A 1 70 ? 24.986 -25.040 -15.444 1.00 91.62 70 LEU A CA 1
ATOM 574 C C . LEU A 1 70 ? 24.755 -25.813 -14.141 1.00 91.62 70 LEU A C 1
ATOM 576 O O . LEU A 1 70 ? 25.679 -26.049 -13.360 1.00 91.62 70 LEU A O 1
ATOM 580 N N . GLU A 1 71 ? 23.528 -26.273 -13.928 1.00 86.94 71 GLU A N 1
ATOM 581 C CA . GLU A 1 71 ? 23.173 -27.132 -12.800 1.00 86.94 71 GLU A CA 1
ATOM 582 C C . GLU A 1 71 ? 22.879 -28.564 -13.278 1.00 86.94 71 GLU A C 1
ATOM 584 O O . GLU A 1 71 ? 22.124 -28.769 -14.227 1.00 86.94 71 GLU A O 1
ATOM 589 N N . LEU A 1 72 ? 23.459 -29.568 -12.609 1.00 88.38 72 LEU A N 1
ATOM 590 C CA . LEU A 1 72 ? 23.139 -30.985 -12.808 1.00 88.38 72 LEU A CA 1
ATOM 591 C C . LEU A 1 72 ? 22.264 -31.480 -11.655 1.00 88.38 72 LEU A C 1
ATOM 593 O O . LEU A 1 72 ? 22.684 -31.478 -10.490 1.00 88.38 72 LEU A O 1
ATOM 597 N N . VAL A 1 73 ? 21.054 -31.923 -11.986 1.00 79.00 73 VAL A N 1
ATOM 598 C CA . VAL A 1 73 ? 19.996 -32.192 -11.010 1.00 79.00 73 VAL A CA 1
ATOM 599 C C . VAL A 1 73 ? 19.432 -33.600 -11.180 1.00 79.00 73 VAL A C 1
ATOM 601 O O . VAL A 1 73 ? 19.051 -33.978 -12.279 1.00 79.00 73 VAL A O 1
ATOM 604 N N . ASP A 1 74 ? 19.334 -34.367 -10.091 1.00 77.38 74 ASP A N 1
ATOM 605 C CA . ASP A 1 74 ? 18.591 -35.635 -10.048 1.00 77.38 74 ASP A CA 1
ATOM 606 C C . ASP A 1 74 ? 17.103 -35.348 -9.805 1.00 77.38 74 ASP A C 1
ATOM 608 O O . ASP A 1 74 ? 16.720 -34.912 -8.719 1.00 77.38 74 ASP A O 1
ATOM 612 N N . HIS A 1 75 ? 16.255 -35.584 -10.810 1.00 62.84 75 HIS A N 1
ATOM 613 C CA . HIS A 1 75 ? 14.821 -35.284 -10.746 1.00 62.84 75 HIS A CA 1
ATOM 614 C C . HIS A 1 75 ? 14.007 -36.315 -9.943 1.00 62.84 75 HIS A C 1
ATOM 616 O O . HIS A 1 75 ? 12.791 -36.169 -9.796 1.00 62.84 75 HIS A O 1
ATOM 622 N N . THR A 1 76 ? 14.650 -37.369 -9.430 1.00 56.72 76 THR A N 1
ATOM 623 C CA . THR A 1 76 ? 14.005 -38.413 -8.617 1.00 56.72 76 THR A CA 1
ATOM 624 C C . THR A 1 76 ? 14.334 -38.321 -7.133 1.00 56.72 76 THR A C 1
ATOM 626 O O . THR A 1 76 ? 13.584 -38.847 -6.302 1.00 56.72 76 THR A O 1
ATOM 629 N N . GLN A 1 77 ? 15.423 -37.640 -6.773 1.00 51.72 77 GLN A N 1
ATOM 630 C CA . GLN A 1 77 ? 15.667 -37.261 -5.388 1.00 51.72 77 GLN A CA 1
ATOM 631 C C . GLN A 1 77 ? 14.685 -36.159 -4.986 1.00 51.72 77 GLN A C 1
ATOM 633 O O . GLN A 1 77 ? 14.415 -35.244 -5.755 1.00 51.72 77 GLN A O 1
ATOM 638 N N . ARG A 1 78 ? 14.097 -36.337 -3.792 1.00 42.78 78 ARG A N 1
ATOM 639 C CA . ARG A 1 78 ? 13.003 -35.558 -3.177 1.00 42.78 78 ARG A CA 1
ATOM 640 C C . ARG A 1 78 ? 12.856 -34.151 -3.758 1.00 42.78 78 ARG A C 1
ATOM 642 O O . ARG A 1 78 ? 13.810 -33.381 -3.730 1.00 42.78 78 ARG A O 1
ATOM 649 N N . TYR A 1 79 ? 11.630 -33.845 -4.182 1.00 41.41 79 TYR A N 1
ATOM 650 C CA . TYR A 1 79 ? 11.098 -32.650 -4.860 1.00 41.41 79 TYR A CA 1
ATOM 651 C C . TYR A 1 79 ? 11.333 -31.296 -4.137 1.00 41.41 79 TYR A C 1
ATOM 653 O O . TYR A 1 79 ? 10.557 -30.363 -4.306 1.00 41.41 79 TYR A O 1
ATOM 661 N N . ARG A 1 80 ? 12.378 -31.167 -3.314 1.00 43.53 80 ARG A N 1
ATOM 662 C CA . ARG A 1 80 ? 12.687 -30.004 -2.476 1.00 43.53 80 ARG A CA 1
ATOM 663 C C . ARG A 1 80 ? 13.476 -28.907 -3.188 1.00 43.53 80 ARG A C 1
ATOM 665 O O . ARG A 1 80 ? 13.498 -27.795 -2.704 1.00 43.53 80 ARG A O 1
ATOM 672 N N . SER A 1 81 ? 14.086 -29.153 -4.348 1.00 41.47 81 SER A N 1
ATOM 673 C CA . SER A 1 81 ? 14.955 -28.150 -5.000 1.00 41.47 81 SER A CA 1
ATOM 674 C C . SER A 1 81 ? 14.559 -27.762 -6.430 1.00 41.47 81 SER A C 1
ATOM 676 O O . SER A 1 81 ? 15.132 -26.819 -6.976 1.00 41.47 81 SER A O 1
ATOM 678 N N . LEU A 1 82 ? 13.577 -28.448 -7.029 1.00 44.22 82 LEU A N 1
ATOM 679 C CA . LEU A 1 82 ? 13.178 -28.285 -8.439 1.00 44.22 82 LEU A CA 1
ATOM 680 C C . LEU A 1 82 ? 11.879 -27.497 -8.647 1.00 44.22 82 LEU A C 1
ATOM 682 O O . LEU A 1 82 ? 11.674 -26.954 -9.733 1.00 44.22 82 LEU A O 1
ATOM 686 N N . GLY A 1 83 ? 11.021 -27.390 -7.623 1.00 44.56 83 GLY A N 1
ATOM 687 C CA . GLY A 1 83 ? 9.771 -26.622 -7.701 1.00 44.56 83 GLY A CA 1
ATOM 688 C C . GLY A 1 83 ? 10.014 -25.161 -8.087 1.00 44.56 83 GLY A C 1
ATOM 689 O O . GLY A 1 83 ? 9.308 -24.625 -8.935 1.00 44.56 83 GLY A O 1
ATOM 690 N N . GLY A 1 84 ? 11.090 -24.558 -7.573 1.00 45.78 84 GLY A N 1
ATOM 691 C CA . GLY A 1 84 ? 11.513 -23.201 -7.937 1.00 45.78 84 GLY A CA 1
ATOM 692 C C . GLY A 1 84 ? 12.207 -23.062 -9.301 1.00 45.78 84 GLY A C 1
ATOM 693 O O . GLY A 1 84 ? 12.444 -21.932 -9.727 1.00 45.78 84 GLY A O 1
ATOM 694 N N . LEU A 1 85 ? 12.542 -24.171 -9.974 1.00 44.19 85 LEU A N 1
ATOM 695 C CA . LEU A 1 85 ? 13.287 -24.176 -11.238 1.00 44.19 85 LEU A CA 1
ATOM 696 C C . LEU A 1 85 ? 12.375 -24.441 -12.457 1.00 44.19 85 LEU A C 1
ATOM 698 O O . LEU A 1 85 ? 12.479 -23.713 -13.430 1.00 44.19 85 LEU A O 1
ATOM 702 N N . ILE A 1 86 ? 11.445 -25.412 -12.401 1.00 52.19 86 ILE A N 1
ATOM 703 C CA . ILE A 1 86 ? 10.685 -25.891 -13.591 1.00 52.19 86 ILE A CA 1
ATOM 704 C C . ILE A 1 86 ? 9.159 -25.662 -13.483 1.00 52.19 86 ILE A C 1
ATOM 706 O O . ILE A 1 86 ? 8.432 -25.746 -14.474 1.00 52.19 86 ILE A O 1
ATOM 710 N N . GLY A 1 87 ? 8.653 -25.311 -12.295 1.00 60.41 87 GLY A N 1
ATOM 711 C CA . GLY A 1 87 ? 7.219 -25.165 -12.023 1.00 60.41 87 GLY A CA 1
ATOM 712 C C . GLY A 1 87 ? 6.489 -26.496 -11.761 1.00 60.41 87 GLY A C 1
ATOM 713 O O . GLY A 1 87 ? 6.957 -27.585 -12.086 1.00 60.41 87 GLY A O 1
ATOM 714 N N . LEU A 1 88 ? 5.323 -26.411 -11.123 1.00 76.38 88 LEU A N 1
ATOM 715 C CA . LEU A 1 88 ? 4.464 -27.513 -10.690 1.00 76.38 88 LEU A CA 1
ATOM 716 C C . LEU A 1 88 ? 3.425 -27.870 -11.764 1.00 76.38 88 LEU A C 1
ATOM 718 O O . LEU A 1 88 ? 2.567 -27.051 -12.077 1.00 76.38 88 LEU A O 1
ATOM 722 N N . LYS A 1 89 ? 3.403 -29.112 -12.259 1.00 80.38 89 LYS A N 1
ATOM 723 C CA . LYS A 1 89 ? 2.265 -29.600 -13.060 1.00 80.38 89 LYS A CA 1
ATOM 724 C C . LYS A 1 89 ? 1.066 -29.893 -12.160 1.00 80.38 89 LYS A C 1
ATOM 726 O O . LYS A 1 89 ? 1.134 -30.782 -11.315 1.00 80.38 89 LYS A O 1
ATOM 731 N N . PHE A 1 90 ? -0.017 -29.151 -12.350 1.00 85.12 90 PHE A N 1
ATOM 732 C CA . PHE A 1 90 ? -1.245 -29.265 -11.563 1.00 85.12 90 PHE A CA 1
ATOM 733 C C . PHE A 1 90 ? -2.445 -28.861 -12.424 1.00 85.12 90 PHE A C 1
ATOM 735 O O . PHE A 1 90 ? -2.267 -28.205 -13.453 1.00 85.12 90 PHE A O 1
ATOM 742 N N . VAL A 1 91 ? -3.658 -29.250 -12.027 1.00 88.50 91 VAL A N 1
ATOM 743 C CA . VAL A 1 91 ? -4.887 -28.833 -12.723 1.00 88.50 91 VAL A CA 1
ATOM 744 C C . VAL A 1 91 ? -4.936 -27.311 -12.908 1.00 88.50 91 VAL A C 1
ATOM 746 O O . VAL A 1 91 ? -4.460 -26.551 -12.054 1.00 88.50 91 VAL A O 1
ATOM 749 N N . ASP A 1 92 ? -5.504 -26.855 -14.024 1.00 88.25 92 ASP A N 1
ATOM 750 C CA . ASP A 1 92 ? -5.769 -25.436 -14.232 1.00 88.25 92 ASP A CA 1
ATOM 751 C C . ASP A 1 92 ? -6.929 -24.971 -13.334 1.00 88.25 92 ASP A C 1
ATOM 753 O O . ASP A 1 92 ? -8.097 -25.006 -13.711 1.00 88.25 92 ASP A O 1
ATOM 757 N N . VAL A 1 93 ? -6.609 -24.515 -12.120 1.00 89.06 93 VAL A N 1
ATOM 758 C CA . VAL A 1 93 ? -7.602 -23.936 -11.200 1.00 89.06 93 VAL A CA 1
ATOM 759 C C . VAL A 1 93 ? -8.181 -22.595 -11.677 1.00 89.06 93 VAL A C 1
ATOM 761 O O . VAL A 1 93 ? -9.121 -22.089 -11.061 1.00 89.06 93 VAL A O 1
ATOM 764 N N . SER A 1 94 ? -7.641 -22.011 -12.755 1.00 85.19 94 SER A N 1
ATOM 765 C CA . SER A 1 94 ? -8.189 -20.806 -13.383 1.00 85.19 94 SER A CA 1
ATOM 766 C C . SER A 1 94 ? -9.309 -21.081 -14.376 1.00 85.19 94 SER A C 1
ATOM 768 O O . SER A 1 94 ? -10.115 -20.183 -14.637 1.00 85.19 94 SER A O 1
ATOM 770 N N . ASP A 1 95 ? -9.431 -22.320 -14.853 1.00 85.44 95 ASP A N 1
ATOM 771 C CA . ASP A 1 95 ? -10.576 -22.727 -15.650 1.00 85.44 95 ASP A CA 1
ATOM 772 C C . ASP A 1 95 ? -11.791 -23.022 -14.758 1.00 85.44 95 ASP A C 1
ATOM 774 O O . ASP A 1 95 ? -11.944 -24.086 -14.153 1.00 85.44 95 ASP A O 1
ATOM 778 N N . ASN A 1 96 ? -12.716 -22.066 -14.708 1.00 77.00 96 ASN A N 1
ATOM 779 C CA . ASN A 1 96 ? -13.964 -22.219 -13.965 1.00 77.00 96 ASN A CA 1
ATOM 780 C C . ASN A 1 96 ? -14.856 -23.346 -14.521 1.00 77.00 96 ASN A C 1
ATOM 782 O O . ASN A 1 96 ? -15.713 -23.841 -13.788 1.00 77.00 96 ASN A O 1
ATOM 786 N N . GLN A 1 97 ? -14.688 -23.762 -15.782 1.00 79.44 97 GLN A N 1
ATOM 787 C CA . GLN A 1 97 ? -15.493 -24.834 -16.379 1.00 79.44 97 GLN A CA 1
ATOM 788 C C . GLN A 1 97 ? -15.084 -26.225 -15.868 1.00 79.44 97 GLN A C 1
ATOM 790 O O . GLN A 1 97 ? -15.926 -27.139 -15.803 1.00 79.44 97 GLN A O 1
ATOM 795 N N . ALA A 1 98 ? -13.823 -26.372 -15.449 1.00 82.31 98 ALA A N 1
ATOM 796 C CA . ALA A 1 98 ? -13.276 -27.582 -14.844 1.00 82.31 98 ALA A CA 1
ATOM 797 C C . ALA A 1 98 ? -13.785 -27.835 -13.411 1.00 82.31 98 ALA A C 1
ATOM 799 O O . ALA A 1 98 ? -13.735 -28.975 -12.939 1.00 82.31 98 ALA A O 1
ATOM 800 N N . LEU A 1 99 ? -14.325 -26.823 -12.719 1.00 88.56 99 LEU A N 1
ATOM 801 C CA . LEU A 1 99 ? -14.870 -26.977 -11.369 1.00 88.56 99 LEU A CA 1
ATOM 802 C C . LEU A 1 99 ? -16.217 -27.716 -11.389 1.00 88.56 99 LEU A C 1
ATOM 804 O O . LEU A 1 99 ? -17.216 -27.218 -11.910 1.00 88.56 99 LEU A O 1
ATOM 808 N N . LYS A 1 100 ? -16.271 -28.904 -10.779 1.00 87.44 100 LYS A N 1
ATOM 809 C CA . LYS A 1 100 ? -17.484 -29.725 -10.671 1.00 87.44 100 LYS A CA 1
ATOM 810 C C . LYS A 1 100 ? -17.934 -29.877 -9.226 1.00 87.44 100 LYS A C 1
ATOM 812 O O . LYS A 1 100 ? -17.188 -30.341 -8.367 1.00 87.44 100 LYS A O 1
ATOM 817 N N . ARG A 1 101 ? -19.204 -29.562 -8.981 1.00 90.75 101 ARG A N 1
ATOM 818 C CA . ARG A 1 101 ? -19.894 -29.814 -7.713 1.00 90.75 101 ARG A CA 1
ATOM 819 C C . ARG A 1 101 ? -20.452 -31.240 -7.692 1.00 90.75 101 ARG A C 1
ATOM 821 O O . ARG A 1 101 ? -21.285 -31.584 -8.524 1.00 90.75 101 ARG A O 1
ATOM 828 N N . THR A 1 102 ? -20.016 -32.062 -6.737 1.00 86.62 102 THR A N 1
ATOM 829 C CA . THR A 1 102 ? -20.426 -33.471 -6.586 1.00 86.62 102 THR A CA 1
ATOM 830 C C . THR A 1 102 ? -21.132 -33.693 -5.251 1.00 86.62 102 THR A C 1
ATOM 832 O O . THR A 1 102 ? -20.612 -33.318 -4.201 1.00 86.62 102 THR A O 1
ATOM 835 N N . ALA A 1 103 ? -22.303 -34.335 -5.273 1.00 86.44 103 ALA A N 1
ATOM 836 C CA . ALA A 1 103 ? -23.038 -34.680 -4.057 1.00 86.44 103 ALA A CA 1
ATOM 837 C C . ALA A 1 103 ? -22.311 -35.753 -3.223 1.00 86.44 103 ALA A C 1
ATOM 839 O O . ALA A 1 103 ? -21.610 -36.616 -3.758 1.00 86.44 103 ALA A O 1
ATOM 840 N N . TRP A 1 104 ? -22.509 -35.727 -1.904 1.00 89.56 104 TRP A N 1
ATOM 841 C CA . TRP A 1 104 ? -21.886 -36.681 -0.988 1.00 89.56 104 TRP A CA 1
ATOM 842 C C . TRP A 1 104 ? -22.356 -38.124 -1.215 1.00 89.56 104 TRP A C 1
ATOM 844 O O . TRP A 1 104 ? -23.548 -38.403 -1.341 1.00 89.56 104 TRP A O 1
ATOM 854 N N . SER A 1 105 ? -21.409 -39.065 -1.193 1.00 86.81 105 SER A N 1
ATOM 855 C CA . SER A 1 105 ? -21.700 -40.501 -1.231 1.00 86.81 105 SER A CA 1
ATOM 856 C C . SER A 1 105 ? -21.823 -41.082 0.178 1.00 86.81 105 SER A C 1
ATOM 858 O O . SER A 1 105 ? -20.963 -40.860 1.030 1.00 86.81 105 SER A O 1
ATOM 860 N N . LYS A 1 106 ? -22.854 -41.907 0.402 1.00 87.19 106 LYS A N 1
ATOM 861 C CA . LYS A 1 106 ? -23.044 -42.669 1.652 1.00 87.19 106 LYS A CA 1
ATOM 862 C C . LYS A 1 106 ? -22.114 -43.885 1.767 1.00 87.19 106 LYS A C 1
ATOM 864 O O . LYS A 1 106 ? -21.978 -44.446 2.849 1.00 87.19 106 LYS A O 1
ATOM 869 N N . THR A 1 107 ? -21.478 -44.296 0.669 1.00 89.25 107 THR A N 1
ATOM 870 C CA . THR A 1 107 ? -20.675 -45.529 0.567 1.00 89.25 107 THR A CA 1
ATOM 871 C C . THR A 1 107 ? -19.212 -45.261 0.199 1.00 89.25 107 THR A C 1
ATOM 873 O O . THR A 1 107 ? -18.506 -46.161 -0.252 1.00 89.25 107 THR A O 1
ATOM 876 N N . ALA A 1 108 ? -18.724 -44.030 0.392 1.00 86.44 108 ALA A N 1
ATOM 877 C CA . ALA A 1 108 ? -17.364 -43.655 0.014 1.00 86.44 108 ALA A CA 1
ATOM 878 C C . ALA A 1 108 ? -16.292 -44.487 0.762 1.00 86.44 108 ALA A C 1
ATOM 880 O O . ALA A 1 108 ? -16.327 -44.585 2.002 1.00 86.44 108 ALA A O 1
ATOM 881 N N . PRO A 1 109 ? -15.294 -45.045 0.044 1.00 90.00 109 PRO A N 1
ATOM 882 C CA . PRO A 1 109 ? -14.207 -45.789 0.670 1.00 90.00 109 PRO A CA 1
ATOM 883 C C . PRO A 1 109 ? -13.344 -44.870 1.545 1.00 90.00 109 PRO A C 1
ATOM 885 O O . PRO A 1 109 ? -13.302 -43.654 1.351 1.00 90.00 109 PRO A O 1
ATOM 888 N N . ARG A 1 110 ? -12.619 -45.440 2.517 1.00 88.94 110 ARG A N 1
ATOM 889 C CA . ARG A 1 110 ? -11.895 -44.660 3.545 1.00 88.94 110 ARG A CA 1
ATOM 890 C C . ARG A 1 110 ? -10.850 -43.683 2.993 1.00 88.94 110 ARG A C 1
ATOM 892 O O . ARG A 1 110 ? -10.586 -42.670 3.628 1.00 88.94 110 ARG A O 1
ATOM 899 N N . TRP A 1 111 ? -10.293 -43.948 1.812 1.00 92.94 111 TRP A N 1
ATOM 900 C CA . TRP A 1 111 ? -9.343 -43.059 1.131 1.00 92.94 111 TRP A CA 1
ATOM 901 C C . TRP A 1 111 ? -9.994 -41.949 0.294 1.00 92.94 111 TRP A C 1
ATOM 903 O O . TRP A 1 111 ? -9.280 -41.120 -0.259 1.00 92.94 111 TRP A O 1
ATOM 913 N N . ARG A 1 112 ? -11.329 -41.915 0.204 1.00 93.75 112 ARG A N 1
ATOM 914 C CA . ARG A 1 112 ? -12.131 -40.868 -0.455 1.00 93.75 112 ARG A CA 1
ATOM 915 C C . ARG A 1 112 ? -12.946 -40.037 0.545 1.00 93.75 112 ARG A C 1
ATOM 917 O O . ARG A 1 112 ? -13.901 -39.374 0.156 1.00 93.75 112 ARG A O 1
ATOM 924 N N . ARG A 1 113 ? -12.605 -40.091 1.836 1.00 90.06 113 ARG A N 1
ATOM 925 C CA . ARG A 1 113 ? -13.243 -39.288 2.890 1.00 90.06 113 ARG A CA 1
ATOM 926 C C . ARG A 1 113 ? -12.445 -38.013 3.125 1.00 90.06 113 ARG A C 1
ATOM 928 O O . ARG A 1 113 ? -11.217 -38.053 3.105 1.00 90.06 113 ARG A O 1
ATOM 935 N N . THR A 1 114 ? -13.135 -36.911 3.394 1.00 93.75 114 THR A N 1
ATOM 936 C CA . THR A 1 114 ? -12.501 -35.625 3.694 1.00 93.75 114 THR A CA 1
ATOM 937 C C . THR A 1 114 ? -13.157 -34.912 4.877 1.00 93.75 114 THR A C 1
ATOM 939 O O . THR A 1 114 ? -14.190 -35.354 5.378 1.00 93.75 114 THR A O 1
ATOM 942 N N . ARG A 1 115 ? -12.521 -33.834 5.342 1.00 91.06 115 ARG A N 1
ATOM 943 C CA . ARG A 1 115 ? -13.041 -32.877 6.331 1.00 91.06 115 ARG A CA 1
ATOM 944 C C . ARG A 1 115 ? -13.284 -31.535 5.643 1.00 91.06 115 ARG A C 1
ATOM 946 O O . ARG A 1 115 ? -12.741 -31.308 4.571 1.00 91.06 115 ARG A O 1
ATOM 953 N N . HIS A 1 116 ? -14.043 -30.646 6.278 1.00 95.44 116 HIS A N 1
ATOM 954 C CA . HIS A 1 116 ? -14.320 -29.315 5.730 1.00 95.44 116 HIS A CA 1
ATOM 955 C C . HIS A 1 116 ? -13.032 -28.532 5.422 1.00 95.44 116 HIS A C 1
ATOM 957 O O . HIS A 1 116 ? -12.062 -28.610 6.188 1.00 95.44 116 HIS A O 1
ATOM 963 N N . GLY A 1 117 ? -13.049 -27.755 4.339 1.00 93.62 117 GLY A N 1
ATOM 964 C CA . GLY A 1 117 ? -11.912 -26.971 3.864 1.00 93.62 117 GLY A CA 1
ATOM 965 C C . GLY A 1 117 ? -11.309 -27.491 2.560 1.00 93.62 117 GLY A C 1
ATOM 966 O O . GLY A 1 117 ? -11.965 -28.150 1.756 1.00 93.62 117 GLY A O 1
ATOM 967 N N . LEU A 1 118 ? -10.036 -27.162 2.345 1.00 96.94 118 LEU A N 1
ATOM 968 C CA . LEU A 1 118 ? -9.265 -27.589 1.182 1.00 96.94 118 LEU A CA 1
ATOM 969 C C . LEU A 1 118 ? -8.882 -29.071 1.288 1.00 96.94 118 LEU A C 1
ATOM 971 O O . LEU A 1 118 ? -8.485 -29.562 2.349 1.00 96.94 118 LEU A O 1
ATOM 975 N N . SER A 1 119 ? -8.939 -29.767 0.160 1.00 96.06 119 SER A N 1
ATOM 976 C CA . SER A 1 119 ? -8.466 -31.135 -0.027 1.00 96.06 119 SER A CA 1
ATOM 977 C C . SER A 1 119 ? -7.588 -31.222 -1.272 1.00 96.06 119 SER A C 1
ATOM 979 O O . SER A 1 119 ? -7.885 -30.590 -2.281 1.00 96.06 119 SER A O 1
ATOM 981 N N . LEU A 1 120 ? -6.525 -32.024 -1.218 1.00 95.31 120 LEU A N 1
ATOM 982 C CA . LEU A 1 120 ? -5.704 -32.365 -2.382 1.00 95.31 120 LEU A CA 1
ATOM 983 C C . LEU A 1 120 ? -5.986 -33.803 -2.816 1.00 95.31 120 LEU A C 1
ATOM 985 O O . LEU A 1 120 ? -6.334 -34.644 -1.987 1.00 95.31 120 LEU A O 1
ATOM 989 N N . GLU A 1 121 ? -5.807 -34.114 -4.095 1.00 92.75 121 GLU A N 1
ATOM 990 C CA . GLU A 1 121 ? -6.003 -35.468 -4.617 1.00 92.75 121 GLU A CA 1
ATOM 991 C C . GLU A 1 121 ? -4.826 -35.949 -5.453 1.00 92.75 121 GLU A C 1
ATOM 993 O O . GLU A 1 121 ? -4.177 -35.172 -6.149 1.00 92.75 121 GLU A O 1
ATOM 998 N N . GLY A 1 122 ? -4.583 -37.257 -5.400 1.00 88.56 122 GLY A N 1
ATOM 999 C CA . GLY A 1 122 ? -3.571 -37.920 -6.209 1.00 88.56 122 GLY A CA 1
ATOM 1000 C C . GLY A 1 122 ? -3.663 -39.438 -6.137 1.00 88.56 122 GLY A C 1
ATOM 1001 O O . GLY A 1 122 ? -4.431 -39.998 -5.352 1.00 88.56 122 GLY A O 1
ATOM 1002 N N . LEU A 1 123 ? -2.886 -40.121 -6.971 1.00 87.38 123 LEU A N 1
ATOM 1003 C CA . LEU A 1 123 ? -2.902 -41.579 -7.084 1.00 87.38 123 LEU A CA 1
ATOM 1004 C C . LEU A 1 123 ? -1.997 -42.233 -6.030 1.00 87.38 123 LEU A C 1
ATOM 1006 O O . LEU A 1 123 ? -0.802 -41.936 -5.955 1.00 87.38 123 LEU A O 1
ATOM 1010 N N . CYS A 1 124 ? -2.515 -43.186 -5.249 1.00 88.38 124 CYS A N 1
ATOM 1011 C CA . CYS A 1 124 ? -1.656 -43.965 -4.355 1.00 88.38 124 CYS A CA 1
ATOM 1012 C C . CYS A 1 124 ? -0.870 -45.029 -5.139 1.00 88.38 124 CYS A C 1
ATOM 1014 O O . CYS A 1 124 ? -1.436 -45.989 -5.658 1.00 88.38 124 CYS A O 1
ATOM 1016 N N . LYS A 1 125 ? 0.461 -44.898 -5.175 1.00 86.88 125 LYS A N 1
ATOM 1017 C CA . LYS A 1 125 ? 1.359 -45.823 -5.897 1.00 86.88 125 LYS A CA 1
ATOM 1018 C C . LYS A 1 125 ? 1.929 -46.958 -5.032 1.00 86.88 125 LYS A C 1
ATOM 1020 O O . LYS A 1 125 ? 2.695 -47.785 -5.523 1.00 86.88 125 LYS A O 1
ATOM 1025 N N . ASN A 1 126 ? 1.572 -47.029 -3.749 1.00 88.94 126 ASN A N 1
ATOM 1026 C CA . ASN A 1 126 ? 2.058 -48.081 -2.857 1.00 88.94 126 ASN A CA 1
ATOM 1027 C C . ASN A 1 126 ? 1.316 -49.400 -3.121 1.00 88.94 126 ASN A C 1
ATOM 1029 O O . ASN A 1 126 ? 0.179 -49.553 -2.685 1.00 88.94 126 ASN A O 1
ATOM 1033 N N . LYS A 1 127 ? 1.986 -50.362 -3.768 1.00 91.38 127 LYS A N 1
ATOM 1034 C CA . LYS A 1 127 ? 1.446 -51.691 -4.123 1.00 91.38 127 LYS A CA 1
ATOM 1035 C C . LYS A 1 127 ? 0.871 -52.490 -2.944 1.00 91.38 127 LYS A C 1
ATOM 1037 O O . LYS A 1 127 ? 0.057 -53.375 -3.160 1.00 91.38 127 LYS A O 1
ATOM 1042 N N . LYS A 1 128 ? 1.296 -52.201 -1.707 1.00 92.69 128 LYS A N 1
ATOM 1043 C CA . LYS A 1 128 ? 0.813 -52.871 -0.483 1.00 92.69 128 LYS A CA 1
ATOM 1044 C C . LYS A 1 128 ? -0.399 -52.175 0.154 1.00 92.69 128 LYS A C 1
ATOM 1046 O O . LYS A 1 128 ? -0.885 -52.616 1.190 1.00 92.69 128 LYS A O 1
ATOM 1051 N N . CYS A 1 129 ? -0.841 -51.048 -0.401 1.00 92.69 129 CYS A N 1
ATOM 1052 C CA . CYS A 1 129 ? -1.957 -50.267 0.116 1.00 92.69 129 CYS A CA 1
ATOM 1053 C C . CYS A 1 129 ? -3.282 -50.773 -0.462 1.00 92.69 129 CYS A C 1
ATOM 1055 O O . CYS A 1 129 ? -3.376 -51.015 -1.657 1.00 92.69 129 CYS A O 1
ATOM 1057 N N . GLU A 1 130 ? -4.336 -50.822 0.351 1.00 93.62 130 GLU A N 1
ATOM 1058 C CA . GLU A 1 130 ? -5.702 -51.090 -0.133 1.00 93.62 130 GLU A CA 1
ATOM 1059 C C . GLU A 1 130 ? -6.165 -50.055 -1.175 1.00 93.62 130 GLU A C 1
ATOM 1061 O O . GLU A 1 130 ? -6.908 -50.378 -2.091 1.00 93.62 130 GLU A O 1
ATOM 1066 N N . ALA A 1 131 ? -5.678 -48.815 -1.072 1.00 90.81 131 ALA A N 1
ATOM 1067 C CA . ALA A 1 131 ? -5.953 -47.754 -2.036 1.00 90.81 131 ALA A CA 1
ATOM 1068 C C . ALA A 1 131 ? -4.986 -47.762 -3.237 1.00 90.81 131 ALA A C 1
ATOM 1070 O O . ALA A 1 131 ? -4.903 -46.759 -3.945 1.00 90.81 131 ALA A O 1
ATOM 1071 N N . TYR A 1 132 ? -4.200 -48.828 -3.443 1.00 93.06 132 TYR A N 1
ATOM 1072 C CA . TYR A 1 132 ? -3.256 -48.910 -4.557 1.00 93.06 132 TYR A CA 1
ATOM 1073 C C . TYR A 1 132 ? -3.962 -48.655 -5.889 1.00 93.06 132 TYR A C 1
ATOM 1075 O O . TYR A 1 132 ? -5.039 -49.185 -6.154 1.00 93.06 132 TYR A O 1
ATOM 1083 N N . ASN A 1 133 ? -3.346 -47.810 -6.714 1.00 86.19 133 ASN A N 1
ATOM 1084 C CA . ASN A 1 133 ? -3.862 -47.391 -8.011 1.00 86.19 133 ASN A CA 1
ATOM 1085 C C . ASN A 1 133 ? -5.260 -46.742 -7.957 1.00 86.19 133 ASN A C 1
ATOM 1087 O O . ASN A 1 133 ? -5.950 -46.666 -8.967 1.00 86.19 133 ASN A O 1
ATOM 1091 N N . SER A 1 134 ? -5.671 -46.259 -6.781 1.00 88.38 134 SER A N 1
ATOM 1092 C CA . SER A 1 134 ? -6.890 -45.477 -6.585 1.00 88.38 134 SER A CA 1
ATOM 1093 C C . SER A 1 134 ? -6.545 -44.029 -6.241 1.00 88.38 134 SER A C 1
ATOM 1095 O O . SER A 1 134 ? -5.561 -43.758 -5.541 1.00 88.38 134 SER A O 1
ATOM 1097 N N . THR A 1 135 ? -7.371 -43.088 -6.701 1.00 91.75 135 THR A N 1
ATOM 1098 C CA . THR A 1 135 ? -7.269 -41.677 -6.309 1.00 91.75 135 THR A CA 1
ATOM 1099 C C . THR A 1 135 ? -7.643 -41.528 -4.840 1.00 91.75 135 THR A C 1
ATOM 1101 O O . THR A 1 135 ? -8.730 -41.929 -4.419 1.00 91.75 135 THR A O 1
ATOM 1104 N N . VAL A 1 136 ? -6.758 -40.931 -4.050 1.00 92.44 136 VAL A N 1
ATOM 1105 C CA . VAL A 1 136 ? -6.961 -40.689 -2.620 1.00 92.44 136 VAL A CA 1
ATOM 1106 C C . VAL A 1 136 ? -7.140 -39.201 -2.348 1.00 92.44 136 VAL A C 1
ATOM 1108 O O . VAL A 1 136 ? -6.516 -38.376 -3.011 1.00 92.44 136 VAL A O 1
ATOM 1111 N N . ILE A 1 137 ? -7.983 -38.865 -1.371 1.00 96.00 137 ILE A N 1
ATOM 1112 C CA . ILE A 1 137 ? -8.155 -37.499 -0.872 1.00 96.00 137 ILE A CA 1
ATOM 1113 C C . ILE A 1 137 ? -7.228 -37.287 0.328 1.00 96.00 137 ILE A C 1
ATOM 1115 O O . ILE A 1 137 ? -7.178 -38.109 1.246 1.00 96.00 137 ILE A O 1
ATOM 1119 N N . MET A 1 138 ? -6.497 -36.178 0.307 1.00 95.62 138 MET A N 1
ATOM 1120 C CA . MET A 1 138 ? -5.558 -35.718 1.325 1.00 95.62 138 MET A CA 1
ATOM 1121 C C . MET A 1 138 ? -6.134 -34.439 1.952 1.00 95.62 138 MET A C 1
ATOM 1123 O O . MET A 1 138 ? -6.014 -33.361 1.364 1.00 95.62 138 MET A O 1
ATOM 1127 N N . PRO A 1 139 ? -6.825 -34.535 3.104 1.00 93.88 139 PRO A N 1
ATOM 1128 C CA . PRO A 1 139 ? -7.549 -33.398 3.663 1.00 93.88 139 PRO A CA 1
ATOM 1129 C C . PRO A 1 139 ? -6.596 -32.375 4.291 1.00 93.88 139 PRO A C 1
ATOM 1131 O O . PRO A 1 139 ? -5.921 -32.671 5.278 1.00 93.88 139 PRO A O 1
ATOM 1134 N N . VAL A 1 140 ? -6.591 -31.148 3.770 1.00 94.25 140 VAL A N 1
ATOM 1135 C CA . VAL A 1 140 ? -5.757 -30.044 4.273 1.00 94.25 140 VAL A CA 1
ATOM 1136 C C . VAL A 1 140 ? -6.518 -29.240 5.328 1.00 94.25 140 VAL A C 1
ATOM 1138 O O . VAL A 1 140 ? -6.006 -29.040 6.428 1.00 94.25 140 VAL A O 1
ATOM 1141 N N . GLY A 1 141 ? -7.780 -28.890 5.070 1.00 92.12 141 GLY A N 1
ATOM 1142 C CA . GLY A 1 141 ? -8.627 -28.090 5.963 1.00 92.12 141 GLY A CA 1
ATOM 1143 C C . GLY A 1 141 ? -8.571 -26.588 5.661 1.00 92.12 141 GLY A C 1
ATOM 1144 O O . GLY A 1 141 ? -8.326 -26.187 4.527 1.00 92.12 141 GLY A O 1
ATOM 1145 N N . TYR A 1 142 ? -8.828 -25.747 6.665 1.00 93.56 142 TYR A N 1
ATOM 1146 C CA . TYR A 1 142 ? -8.821 -24.284 6.526 1.00 93.56 142 TYR A CA 1
ATOM 1147 C C . TYR A 1 142 ? -7.398 -23.735 6.638 1.00 93.56 142 TYR A C 1
ATOM 1149 O O . TYR A 1 142 ? -6.935 -23.391 7.727 1.00 93.56 142 TYR A O 1
ATOM 1157 N N . LYS A 1 143 ? -6.665 -23.741 5.527 1.00 90.31 143 LYS A N 1
ATOM 1158 C CA . LYS A 1 143 ? -5.272 -23.302 5.488 1.00 90.31 143 LYS A CA 1
ATOM 1159 C C . LYS A 1 143 ? -4.974 -22.613 4.160 1.00 90.31 143 LYS A C 1
ATOM 1161 O O . LYS A 1 143 ? -5.557 -22.952 3.132 1.00 90.31 143 LYS A O 1
ATOM 1166 N N . LYS A 1 144 ? -4.022 -21.684 4.198 1.00 92.31 144 LYS A N 1
ATOM 1167 C CA . LYS A 1 144 ? -3.302 -21.195 3.025 1.00 92.31 144 LYS A CA 1
ATOM 1168 C C . LYS A 1 144 ? -2.088 -22.086 2.784 1.00 92.31 144 LYS A C 1
ATOM 1170 O O . LYS A 1 144 ? -1.265 -22.239 3.687 1.00 92.31 144 LYS A O 1
ATOM 1175 N N . ILE A 1 145 ? -1.992 -22.683 1.603 1.00 90.06 145 ILE A N 1
ATOM 1176 C CA . ILE A 1 145 ? -0.853 -23.507 1.198 1.00 90.06 145 ILE A CA 1
ATOM 1177 C C . ILE A 1 145 ? -0.261 -22.968 -0.098 1.00 90.06 145 ILE A C 1
ATOM 1179 O O . ILE A 1 145 ? -0.995 -22.621 -1.022 1.00 90.06 145 ILE A O 1
ATOM 1183 N N . ASP A 1 146 ? 1.063 -22.897 -0.156 1.00 85.00 146 ASP A N 1
ATOM 1184 C CA . ASP A 1 146 ? 1.791 -22.737 -1.409 1.00 85.00 146 ASP A CA 1
ATOM 1185 C C . ASP A 1 146 ? 2.130 -24.137 -1.935 1.00 85.00 146 ASP A C 1
ATOM 1187 O O . ASP A 1 146 ? 2.686 -24.974 -1.225 1.00 85.00 146 ASP A O 1
ATOM 1191 N N . MET A 1 147 ? 1.713 -24.419 -3.164 1.00 85.31 147 MET A N 1
ATOM 1192 C CA . MET A 1 147 ? 1.843 -25.725 -3.799 1.00 85.31 147 MET A CA 1
ATOM 1193 C C . MET A 1 147 ? 3.275 -26.016 -4.272 1.00 85.31 147 MET A C 1
ATOM 1195 O O . MET A 1 147 ? 3.547 -27.126 -4.728 1.00 85.31 147 MET A O 1
ATOM 1199 N N . LEU A 1 148 ? 4.183 -25.039 -4.179 1.00 74.44 148 LEU A N 1
ATOM 1200 C CA . LEU A 1 148 ? 5.609 -25.204 -4.458 1.00 74.44 148 LEU A CA 1
ATOM 1201 C C . LEU A 1 148 ? 6.467 -25.234 -3.178 1.00 74.44 148 LEU A C 1
ATOM 1203 O O . LEU A 1 148 ? 7.685 -25.377 -3.270 1.00 74.44 148 LEU A O 1
ATOM 1207 N N . ASP A 1 149 ? 5.851 -25.113 -1.998 1.00 71.75 149 ASP A N 1
ATOM 1208 C CA . ASP A 1 149 ? 6.533 -25.147 -0.700 1.00 71.75 149 ASP A CA 1
ATOM 1209 C C . ASP A 1 149 ? 7.009 -26.569 -0.348 1.00 71.75 149 ASP A C 1
ATOM 1211 O O . ASP A 1 149 ? 6.275 -27.552 -0.485 1.00 71.75 149 ASP A O 1
ATOM 1215 N N . GLU A 1 150 ? 8.239 -26.687 0.156 1.00 56.34 150 GLU A N 1
ATOM 1216 C CA . GLU A 1 150 ? 8.855 -27.960 0.550 1.00 56.34 150 GLU A CA 1
ATOM 1217 C C . GLU A 1 150 ? 8.092 -28.691 1.674 1.00 56.34 150 GLU A C 1
ATOM 1219 O O . GLU A 1 150 ? 8.170 -29.918 1.795 1.00 56.34 150 GLU A O 1
ATOM 1224 N N . SER A 1 151 ? 7.314 -27.966 2.483 1.00 69.69 151 SER A N 1
ATOM 1225 C CA . SER A 1 151 ? 6.468 -28.520 3.549 1.00 69.69 151 SER A CA 1
ATOM 1226 C C . SER A 1 151 ? 5.213 -29.242 3.033 1.00 69.69 151 SER A C 1
ATOM 1228 O O . SER A 1 151 ? 4.542 -29.945 3.798 1.00 69.69 151 SER A O 1
ATOM 1230 N N . LEU A 1 152 ? 4.905 -29.155 1.731 1.00 74.12 152 LEU A N 1
ATOM 1231 C CA . LEU A 1 152 ? 3.753 -29.823 1.112 1.00 74.12 152 LEU A CA 1
ATOM 1232 C C . LEU A 1 152 ? 3.816 -31.357 1.257 1.00 74.12 152 LEU A C 1
ATOM 1234 O O . LEU A 1 152 ? 2.773 -32.008 1.369 1.00 74.12 152 LEU A O 1
ATOM 1238 N N . GLU A 1 153 ? 5.016 -31.951 1.326 1.00 70.06 153 GLU A N 1
ATOM 1239 C CA . GLU A 1 153 ? 5.228 -33.395 1.560 1.00 70.06 153 GLU A CA 1
ATOM 1240 C C . GLU A 1 153 ? 4.588 -33.887 2.871 1.00 70.06 153 GLU A C 1
ATOM 1242 O O . GLU A 1 153 ? 4.172 -35.046 2.984 1.00 70.06 153 GLU A O 1
ATOM 1247 N N . GLU A 1 154 ? 4.492 -33.021 3.883 1.00 76.69 154 GLU A N 1
ATOM 1248 C CA . GLU A 1 154 ? 3.933 -33.392 5.183 1.00 76.69 154 GLU A CA 1
ATOM 1249 C C . GLU A 1 154 ? 2.417 -33.591 5.126 1.00 76.69 154 GLU A C 1
ATOM 1251 O O . GLU A 1 154 ? 1.882 -34.435 5.853 1.00 76.69 154 GLU A O 1
ATOM 1256 N N . ILE A 1 155 ? 1.751 -32.866 4.223 1.00 83.06 155 ILE A N 1
ATOM 1257 C CA . ILE A 1 155 ? 0.294 -32.858 4.050 1.00 83.06 155 ILE A CA 1
ATOM 1258 C C . ILE A 1 155 ? -0.184 -33.656 2.823 1.00 83.06 155 ILE A C 1
ATOM 1260 O O . ILE A 1 155 ? -1.382 -33.897 2.688 1.00 83.06 155 ILE A O 1
ATOM 1264 N N . THR A 1 156 ? 0.730 -34.147 1.977 1.00 88.38 156 THR A N 1
ATOM 1265 C CA . THR A 1 156 ? 0.444 -34.959 0.774 1.00 88.38 156 THR A CA 1
ATOM 1266 C C . THR A 1 156 ? 0.735 -36.450 0.985 1.00 88.38 156 THR A C 1
ATOM 1268 O O . THR A 1 156 ? 1.560 -37.080 0.320 1.00 88.38 156 THR A O 1
ATOM 1271 N N . LYS A 1 157 ? 0.047 -37.050 1.962 1.00 92.00 157 LYS A N 1
ATOM 1272 C CA . LYS A 1 157 ? 0.214 -38.466 2.329 1.00 92.00 157 LYS A CA 1
ATOM 1273 C C . LYS A 1 157 ? -1.074 -39.246 2.134 1.00 92.00 157 LYS A C 1
ATOM 1275 O O . LYS A 1 157 ? -2.144 -38.817 2.559 1.00 92.00 157 LYS A O 1
ATOM 1280 N N . CYS A 1 158 ? -0.958 -40.453 1.584 1.00 93.19 158 CYS A N 1
ATOM 1281 C CA . CYS A 1 158 ? -2.076 -41.378 1.472 1.00 93.19 158 CYS A CA 1
ATOM 1282 C C . CYS A 1 158 ? -2.725 -41.587 2.855 1.00 93.19 158 CYS A C 1
ATOM 1284 O O . CYS A 1 158 ? -2.032 -41.991 3.794 1.00 93.19 158 CYS A O 1
ATOM 1286 N N . PRO A 1 159 ? -4.047 -41.390 3.009 1.00 93.69 159 PRO A N 1
ATOM 1287 C CA . PRO A 1 159 ? -4.707 -41.512 4.307 1.00 93.69 159 PRO A CA 1
ATOM 1288 C C . PRO A 1 159 ? -4.618 -42.931 4.890 1.00 93.69 159 PRO A C 1
ATOM 1290 O O . PRO A 1 159 ? -4.650 -43.073 6.114 1.00 93.69 159 PRO A O 1
ATOM 1293 N N . VAL A 1 160 ? -4.445 -43.948 4.034 1.00 94.19 160 VAL A N 1
ATOM 1294 C CA . VAL A 1 160 ? -4.365 -45.369 4.404 1.00 94.19 160 VAL A CA 1
ATOM 1295 C C . VAL A 1 160 ? -2.937 -45.788 4.754 1.00 94.19 160 VAL A C 1
ATOM 1297 O O . VAL A 1 160 ? -2.681 -46.167 5.891 1.00 94.19 160 VAL A O 1
ATOM 1300 N N . CYS A 1 161 ? -1.996 -45.715 3.806 1.00 92.38 161 CYS A N 1
ATOM 1301 C CA . CYS A 1 161 ? -0.637 -46.240 4.007 1.00 92.38 161 CYS A CA 1
ATOM 1302 C C . CYS A 1 161 ? 0.406 -45.190 4.410 1.00 92.38 161 CYS A C 1
ATOM 1304 O O . CYS A 1 161 ? 1.564 -45.543 4.609 1.00 92.38 161 CYS A O 1
ATOM 1306 N N . LYS A 1 162 ? 0.026 -43.908 4.480 1.00 92.69 162 LYS A N 1
ATOM 1307 C CA . LYS A 1 162 ? 0.898 -42.759 4.796 1.00 92.69 162 LYS A CA 1
ATOM 1308 C C . LYS A 1 162 ? 2.068 -42.519 3.833 1.00 92.69 162 LYS A C 1
ATOM 1310 O O . LYS A 1 162 ? 2.845 -41.597 4.061 1.00 92.69 162 LYS A O 1
ATOM 1315 N N . ALA A 1 163 ? 2.169 -43.286 2.747 1.00 86.00 163 ALA A N 1
ATOM 1316 C CA . ALA A 1 163 ? 3.125 -43.022 1.677 1.00 86.00 163 ALA A CA 1
ATOM 1317 C C . ALA A 1 163 ? 2.814 -41.685 0.989 1.00 86.00 163 ALA A C 1
ATOM 1319 O O . ALA A 1 163 ? 1.645 -41.301 0.891 1.00 86.00 163 ALA A O 1
ATOM 1320 N N . TYR A 1 164 ? 3.855 -41.010 0.505 1.00 86.75 164 TYR A N 1
ATOM 1321 C CA . TYR A 1 164 ? 3.735 -39.781 -0.274 1.00 86.75 164 TYR A CA 1
ATOM 1322 C C . TYR A 1 164 ? 2.869 -39.993 -1.523 1.00 86.75 164 TYR A C 1
ATOM 1324 O O . TYR A 1 164 ? 2.924 -41.049 -2.164 1.00 86.75 164 TYR A O 1
ATOM 1332 N N . VAL A 1 165 ? 2.063 -38.988 -1.851 1.00 82.38 165 VAL A N 1
ATOM 1333 C CA . VAL A 1 165 ? 1.190 -38.966 -3.023 1.00 82.38 165 VAL A CA 1
ATOM 1334 C C . VAL A 1 165 ? 1.340 -37.613 -3.705 1.00 82.38 165 VAL A C 1
ATOM 1336 O O . VAL A 1 165 ? 1.036 -36.586 -3.113 1.00 82.38 165 VAL A O 1
ATOM 1339 N N . THR A 1 166 ? 1.769 -37.609 -4.966 1.00 82.50 166 THR A N 1
ATOM 1340 C CA . THR A 1 166 ? 1.814 -36.387 -5.778 1.00 82.50 166 THR A CA 1
ATOM 1341 C C . THR A 1 166 ? 0.401 -35.842 -5.965 1.00 82.50 166 THR A C 1
ATOM 1343 O O . THR A 1 166 ? -0.465 -36.551 -6.483 1.00 82.50 166 THR A O 1
ATOM 1346 N N . ALA A 1 167 ? 0.169 -34.600 -5.540 1.00 87.75 167 ALA A N 1
ATOM 1347 C CA . ALA A 1 167 ? -1.101 -33.920 -5.745 1.00 87.75 167 ALA A CA 1
ATOM 1348 C C . ALA A 1 167 ? -1.224 -33.466 -7.206 1.00 87.75 167 ALA A C 1
ATOM 1350 O O . ALA A 1 167 ? -0.307 -32.845 -7.734 1.00 87.75 167 ALA A O 1
ATOM 1351 N N . VAL A 1 168 ? -2.353 -33.770 -7.843 1.00 84.88 168 VAL A N 1
ATOM 1352 C CA . VAL A 1 168 ? -2.632 -33.425 -9.251 1.00 84.88 168 VAL A CA 1
ATOM 1353 C C . VAL A 1 168 ? -3.859 -32.528 -9.406 1.00 84.88 168 VAL A C 1
ATOM 1355 O O . VAL A 1 168 ? -3.959 -31.787 -10.379 1.00 84.88 168 VAL A O 1
ATOM 1358 N N . THR A 1 169 ? -4.760 -32.541 -8.420 1.00 91.50 169 THR A N 1
ATOM 1359 C CA . THR A 1 169 ? -5.918 -31.645 -8.350 1.00 91.50 169 THR A CA 1
ATOM 1360 C C . THR A 1 169 ? -6.286 -31.311 -6.900 1.00 91.50 169 THR A C 1
ATOM 1362 O O . THR A 1 169 ? -5.712 -31.858 -5.949 1.00 91.50 169 THR A O 1
ATOM 1365 N N . CYS A 1 170 ? -7.238 -30.399 -6.723 1.00 94.56 170 CYS A N 1
ATOM 1366 C CA . CYS A 1 170 ? -7.791 -29.985 -5.444 1.00 94.56 170 CYS A CA 1
ATOM 1367 C C . CYS A 1 170 ? -9.326 -30.007 -5.435 1.00 94.56 170 CYS A C 1
ATOM 1369 O O . CYS A 1 170 ? -10.000 -30.028 -6.471 1.00 94.56 170 CYS A O 1
ATOM 1371 N N . GLY A 1 171 ? -9.875 -29.996 -4.223 1.00 94.69 171 GLY A N 1
ATOM 1372 C CA . GLY A 1 171 ? -11.297 -29.834 -3.984 1.00 94.69 171 GLY A CA 1
ATOM 1373 C C . GLY A 1 171 ? -11.597 -29.058 -2.706 1.00 94.69 171 GLY A C 1
ATOM 1374 O O . GLY A 1 171 ? -10.754 -28.942 -1.813 1.00 94.69 171 GLY A O 1
ATOM 1375 N N . PHE A 1 172 ? -12.815 -28.535 -2.635 1.00 97.12 172 PHE A N 1
ATOM 1376 C CA . PHE A 1 172 ? -13.297 -27.646 -1.584 1.00 97.12 172 PHE A CA 1
ATOM 1377 C C . PHE A 1 172 ? -14.689 -28.080 -1.125 1.00 97.12 172 PHE A C 1
ATOM 1379 O O . PHE A 1 172 ? -15.525 -28.473 -1.943 1.00 97.12 172 PHE A O 1
ATOM 1386 N N . ASN A 1 173 ? -14.947 -28.012 0.179 1.00 95.19 173 ASN A N 1
ATOM 1387 C CA . ASN A 1 173 ? -16.280 -28.228 0.730 1.00 95.19 173 ASN A CA 1
ATOM 1388 C C . ASN A 1 173 ? -16.463 -27.497 2.059 1.00 95.19 173 ASN A C 1
ATOM 1390 O O . ASN A 1 173 ? -15.540 -27.478 2.883 1.00 95.19 173 ASN A O 1
ATOM 1394 N N . ASN A 1 174 ? -17.671 -26.982 2.294 1.00 93.81 174 ASN A N 1
ATOM 1395 C CA . ASN A 1 174 ? -18.033 -26.274 3.523 1.00 93.81 174 ASN A CA 1
ATOM 1396 C C . ASN A 1 174 ? -16.990 -25.206 3.901 1.00 93.81 174 ASN A C 1
ATOM 1398 O O . ASN A 1 174 ? -16.529 -25.138 5.045 1.00 93.81 174 ASN A O 1
ATOM 1402 N N . CYS A 1 175 ? -16.535 -24.443 2.906 1.00 93.19 175 CYS A N 1
ATOM 1403 C CA . CYS A 1 175 ? -15.496 -23.440 3.080 1.00 93.19 175 CYS A CA 1
ATOM 1404 C C . CYS A 1 175 ? -15.585 -22.335 2.036 1.00 93.19 175 CYS A C 1
ATOM 1406 O O . CYS A 1 175 ? -16.138 -22.501 0.952 1.00 93.19 175 CYS A O 1
ATOM 1408 N N . TRP A 1 176 ? -14.945 -21.223 2.356 1.00 93.56 176 TRP A N 1
ATOM 1409 C CA . TRP A 1 176 ? -14.573 -20.224 1.376 1.00 93.56 176 TRP A CA 1
ATOM 1410 C C . TRP A 1 176 ? -13.192 -20.544 0.849 1.00 93.56 176 TRP A C 1
ATOM 1412 O O . TRP A 1 176 ? -12.334 -20.972 1.623 1.00 93.56 176 TRP A O 1
ATOM 1422 N N . TRP A 1 177 ? -12.963 -20.331 -0.440 1.00 95.12 177 TRP A N 1
ATOM 1423 C CA . TRP A 1 177 ? -11.676 -20.605 -1.056 1.00 95.12 177 TRP A CA 1
ATOM 1424 C C . TRP A 1 177 ? -11.290 -19.590 -2.128 1.00 95.12 177 TRP A C 1
ATOM 1426 O O . TRP A 1 177 ? -12.146 -18.936 -2.717 1.00 95.12 177 TRP A O 1
ATOM 1436 N N . ARG A 1 178 ? -9.986 -19.464 -2.374 1.00 93.56 178 ARG A N 1
ATOM 1437 C CA . ARG A 1 178 ? -9.414 -18.691 -3.483 1.00 93.56 178 ARG A CA 1
ATOM 1438 C C . ARG A 1 178 ? -8.062 -19.255 -3.910 1.00 93.56 178 ARG A C 1
ATOM 1440 O O . ARG A 1 178 ? -7.459 -20.039 -3.170 1.00 93.56 178 ARG A O 1
ATOM 1447 N N . TYR A 1 179 ? -7.562 -18.817 -5.062 1.00 94.50 179 TYR A N 1
ATOM 1448 C CA . TYR A 1 179 ? -6.197 -19.107 -5.501 1.00 94.50 179 TYR A CA 1
ATOM 1449 C C . TYR A 1 179 ? -5.469 -17.862 -6.037 1.00 94.50 179 TYR A C 1
ATOM 1451 O O . TYR A 1 179 ? -6.096 -16.908 -6.494 1.00 94.50 179 TYR A O 1
ATOM 1459 N N . ASP A 1 180 ? -4.137 -17.887 -5.997 1.00 86.94 180 ASP A N 1
ATOM 1460 C CA . ASP A 1 180 ? -3.232 -16.950 -6.688 1.00 86.94 180 ASP A CA 1
ATOM 1461 C C . ASP A 1 180 ? -2.110 -17.768 -7.322 1.00 86.94 180 ASP A C 1
ATOM 1463 O O . ASP A 1 180 ? -1.472 -18.571 -6.641 1.00 86.94 180 ASP A O 1
ATOM 1467 N N . GLY A 1 181 ? -1.856 -17.594 -8.615 1.00 87.12 181 GLY A N 1
ATOM 1468 C CA . GLY A 1 181 ? -0.821 -18.360 -9.289 1.00 87.12 181 GLY A CA 1
ATOM 1469 C C . GLY A 1 181 ? -0.321 -17.758 -10.597 1.00 87.12 181 GLY A C 1
ATOM 1470 O O . GLY A 1 181 ? -0.841 -16.775 -11.120 1.00 87.12 181 GLY A O 1
ATOM 1471 N N . VAL A 1 182 ? 0.751 -18.354 -11.106 1.00 79.75 182 VAL A N 1
ATOM 1472 C CA . VAL A 1 182 ? 1.433 -17.984 -12.348 1.00 79.75 182 VAL A CA 1
ATOM 1473 C C . VAL A 1 182 ? 1.615 -19.252 -13.170 1.00 79.75 182 VAL A C 1
ATOM 1475 O O . VAL A 1 182 ? 2.271 -20.181 -12.707 1.00 79.75 182 VAL A O 1
ATOM 1478 N N . GLN A 1 183 ? 1.056 -19.291 -14.374 1.00 82.06 183 GLN A N 1
ATOM 1479 C CA . GLN A 1 183 ? 1.155 -20.415 -15.304 1.00 82.06 183 GLN A CA 1
ATOM 1480 C C . GLN A 1 183 ? 2.249 -20.162 -16.346 1.00 82.06 183 GLN A C 1
ATOM 1482 O O . GLN A 1 183 ? 2.367 -19.060 -16.881 1.00 82.06 183 GLN A O 1
ATOM 1487 N N . SER A 1 184 ? 3.042 -21.181 -16.660 1.00 74.06 184 SER A N 1
ATOM 1488 C CA . SER A 1 184 ? 3.956 -21.184 -17.800 1.00 74.06 184 SER A CA 1
ATOM 1489 C C . SER A 1 184 ? 3.163 -21.315 -19.100 1.00 74.06 184 SER A C 1
ATOM 1491 O O . SER A 1 184 ? 2.286 -22.172 -19.211 1.00 74.06 184 SER A O 1
ATOM 1493 N N . CYS A 1 185 ? 3.515 -20.514 -20.101 1.00 60.25 185 CYS A N 1
ATOM 1494 C CA . CYS A 1 185 ? 2.988 -20.620 -21.458 1.00 60.25 185 CYS A CA 1
ATOM 1495 C C . CYS A 1 185 ? 4.072 -21.220 -22.361 1.00 60.25 185 CYS A C 1
ATOM 1497 O O . CYS A 1 185 ? 5.242 -20.891 -22.192 1.00 60.25 185 CYS A O 1
ATOM 1499 N N . LYS A 1 186 ? 3.698 -22.115 -23.287 1.00 47.84 186 LYS A N 1
ATOM 1500 C CA . LYS A 1 186 ? 4.665 -22.771 -24.188 1.00 47.84 186 LYS A CA 1
ATOM 1501 C C . LYS A 1 186 ? 5.316 -21.791 -25.175 1.00 47.84 186 LYS A C 1
ATOM 1503 O O . LYS A 1 186 ? 6.472 -21.986 -25.507 1.00 47.84 186 LYS A O 1
ATOM 1508 N N . ASP A 1 187 ? 4.606 -20.721 -25.546 1.00 40.03 187 ASP A N 1
ATOM 1509 C CA . ASP A 1 187 ? 5.009 -19.787 -26.609 1.00 40.03 187 ASP A CA 1
ATOM 1510 C C . ASP A 1 187 ? 4.935 -18.302 -26.173 1.00 40.03 187 ASP A C 1
ATOM 1512 O O . ASP A 1 187 ? 4.612 -17.423 -26.972 1.00 40.03 187 ASP A O 1
ATOM 1516 N N . GLY A 1 188 ? 5.166 -17.984 -24.888 1.00 45.00 188 GLY A N 1
ATOM 1517 C CA . GLY A 1 188 ? 5.057 -16.597 -24.411 1.00 45.00 188 GLY A CA 1
ATOM 1518 C C . GLY A 1 188 ? 5.301 -16.368 -22.912 1.00 45.00 188 GLY A C 1
ATOM 1519 O O . GLY A 1 188 ? 5.584 -17.312 -22.168 1.00 45.00 188 GLY A O 1
ATOM 1520 N N . PRO A 1 189 ? 5.191 -15.108 -22.441 1.00 40.88 189 PRO A N 1
ATOM 1521 C CA . PRO A 1 189 ? 5.397 -14.762 -21.038 1.00 40.88 189 PRO A CA 1
ATOM 1522 C C . PRO A 1 189 ? 4.383 -15.474 -20.137 1.00 40.88 189 PRO A C 1
ATOM 1524 O O . PRO A 1 189 ? 3.250 -15.754 -20.525 1.00 40.88 189 PRO A O 1
ATOM 1527 N N . SER A 1 190 ? 4.803 -15.782 -18.911 1.00 66.81 190 SER A N 1
ATOM 1528 C CA . SER A 1 190 ? 3.976 -16.525 -17.957 1.00 66.81 190 SER A CA 1
ATOM 1529 C C . SER A 1 190 ? 2.701 -15.749 -17.599 1.00 66.81 190 SER A C 1
ATOM 1531 O O . SER A 1 190 ? 2.750 -14.560 -17.291 1.00 66.81 190 SER A O 1
ATOM 1533 N N . LYS A 1 191 ? 1.554 -16.427 -17.618 1.00 71.00 191 LYS A N 1
ATOM 1534 C CA . LYS A 1 191 ? 0.233 -15.838 -17.379 1.00 71.00 191 LYS A CA 1
ATOM 1535 C C . LYS A 1 191 ? -0.088 -15.857 -15.887 1.00 71.00 191 LYS A C 1
ATOM 1537 O O . LYS A 1 191 ? -0.202 -16.926 -15.286 1.00 71.00 191 LYS A O 1
ATOM 1542 N N . ARG A 1 192 ? -0.261 -14.684 -15.273 1.00 78.50 192 ARG A N 1
ATOM 1543 C CA . ARG A 1 192 ? -0.728 -14.589 -13.883 1.00 78.50 192 ARG A CA 1
ATOM 1544 C C . ARG A 1 192 ? -2.253 -14.683 -13.816 1.00 78.50 192 ARG A C 1
ATOM 1546 O O . ARG A 1 192 ? -2.946 -14.065 -14.617 1.00 78.50 192 ARG A O 1
ATOM 1553 N N . CYS A 1 193 ? -2.764 -15.454 -12.862 1.00 80.31 193 CYS A N 1
ATOM 1554 C CA . CYS A 1 193 ? -4.194 -15.626 -12.620 1.00 80.31 193 CYS A CA 1
ATOM 1555 C C . CYS A 1 193 ? -4.482 -15.760 -11.119 1.00 80.31 193 CYS A C 1
ATOM 1557 O O . CYS A 1 193 ? -3.692 -16.320 -10.358 1.00 80.31 193 CYS A O 1
ATOM 1559 N N . SER A 1 194 ? -5.621 -15.234 -10.689 1.00 87.19 194 SER A N 1
ATOM 1560 C CA . SER A 1 194 ? -6.094 -15.317 -9.309 1.00 87.19 194 SER A CA 1
ATOM 1561 C C . SER A 1 194 ? -7.618 -15.293 -9.279 1.00 87.19 194 SER A C 1
ATOM 1563 O O . SER A 1 194 ? -8.259 -14.876 -10.246 1.00 87.19 194 SER A O 1
ATOM 1565 N N . SER A 1 195 ? -8.204 -15.722 -8.165 1.00 84.19 195 SER A N 1
ATOM 1566 C CA . SER A 1 195 ? -9.638 -15.581 -7.910 1.00 84.19 195 SER A CA 1
ATOM 1567 C C . SER A 1 195 ? -9.914 -14.783 -6.644 1.00 84.19 195 SER A C 1
ATOM 1569 O O . SER A 1 195 ? -9.128 -14.805 -5.695 1.00 84.19 195 SER A O 1
ATOM 1571 N N . ASP A 1 196 ? -11.095 -14.175 -6.592 1.00 80.06 196 ASP A N 1
ATOM 1572 C CA . ASP A 1 196 ? -11.706 -13.758 -5.332 1.00 80.06 196 ASP A CA 1
ATOM 1573 C C . ASP A 1 196 ? -12.132 -14.967 -4.487 1.00 80.06 196 ASP A C 1
ATOM 1575 O O . ASP A 1 196 ? -12.043 -16.125 -4.921 1.00 80.06 196 ASP A O 1
ATOM 1579 N N . TRP A 1 197 ? -12.585 -14.688 -3.262 1.00 87.12 197 TRP A N 1
ATOM 1580 C CA . TRP A 1 197 ? -13.175 -15.689 -2.381 1.00 87.12 197 TRP A CA 1
ATOM 1581 C C . TRP A 1 197 ? -14.479 -16.222 -2.967 1.00 87.12 197 TRP A C 1
ATOM 1583 O O . TRP A 1 197 ? -15.393 -15.468 -3.287 1.00 87.12 197 TRP A O 1
ATOM 1593 N N . ARG A 1 198 ? -14.573 -17.544 -3.060 1.00 90.75 198 ARG A N 1
ATOM 1594 C CA . ARG A 1 198 ? -15.752 -18.265 -3.528 1.00 90.75 198 ARG A CA 1
ATOM 1595 C C . ARG A 1 198 ? -16.227 -19.216 -2.454 1.00 90.75 198 ARG A C 1
ATOM 1597 O O . ARG A 1 198 ? -15.416 -19.840 -1.773 1.00 90.75 198 ARG A O 1
ATOM 1604 N N . GLU A 1 199 ? -17.536 -19.342 -2.322 1.00 93.00 199 GLU A N 1
ATOM 1605 C CA . GLU A 1 199 ? -18.137 -20.297 -1.403 1.00 93.00 199 GLU A CA 1
ATOM 1606 C C . GLU A 1 199 ? -18.209 -21.687 -2.054 1.00 93.00 199 GLU A C 1
ATOM 1608 O O . GLU A 1 199 ? -18.626 -21.838 -3.203 1.00 93.00 199 GLU A O 1
ATOM 1613 N N . ALA A 1 200 ? -17.782 -22.707 -1.314 1.00 91.00 200 ALA A N 1
ATOM 1614 C CA . ALA A 1 200 ? -18.062 -24.107 -1.588 1.00 91.00 200 ALA A CA 1
ATOM 1615 C C . ALA A 1 200 ? -19.066 -24.591 -0.537 1.00 91.00 200 ALA A C 1
ATOM 1617 O O . ALA A 1 200 ? -18.709 -24.754 0.634 1.00 91.00 200 ALA A O 1
ATOM 1618 N N . ASP A 1 201 ? -20.311 -24.805 -0.969 1.00 86.56 201 ASP A N 1
ATOM 1619 C CA . ASP A 1 201 ? -21.411 -25.268 -0.117 1.00 86.56 201 ASP A CA 1
ATOM 1620 C C . ASP A 1 201 ? -21.216 -26.723 0.374 1.00 86.56 201 ASP A C 1
ATOM 1622 O O . ASP A 1 201 ? -20.123 -27.296 0.261 1.00 86.56 201 ASP A O 1
ATOM 1626 N N . ASP A 1 202 ? -22.263 -27.330 0.945 1.00 91.44 202 ASP A N 1
ATOM 1627 C CA . ASP A 1 202 ? -22.240 -28.717 1.434 1.00 91.44 202 ASP A CA 1
ATOM 1628 C C . ASP A 1 202 ? -22.278 -29.758 0.299 1.00 91.44 202 ASP A C 1
ATOM 1630 O O . ASP A 1 202 ? -23.182 -30.587 0.160 1.00 91.44 202 ASP A O 1
ATOM 1634 N N . ALA A 1 203 ? -21.257 -29.697 -0.543 1.00 90.06 203 ALA A N 1
ATOM 1635 C CA . ALA A 1 203 ? -20.934 -30.638 -1.593 1.00 90.06 203 ALA A CA 1
ATOM 1636 C C . ALA A 1 203 ? -19.429 -30.581 -1.871 1.00 90.06 203 ALA A C 1
ATOM 1638 O O . ALA A 1 203 ? -18.726 -29.635 -1.506 1.00 90.06 203 ALA A O 1
ATOM 1639 N N . TYR A 1 204 ? -18.917 -31.598 -2.553 1.00 93.56 204 TYR A N 1
ATOM 1640 C CA . TYR A 1 204 ? -17.507 -31.646 -2.902 1.00 93.56 204 TYR A CA 1
ATOM 1641 C C . TYR A 1 204 ? -17.268 -30.963 -4.254 1.00 93.56 204 TYR A C 1
ATOM 1643 O O . TYR A 1 204 ? -17.637 -31.501 -5.302 1.00 93.56 204 TYR A O 1
ATOM 1651 N N . HIS A 1 205 ? -16.675 -29.769 -4.227 1.00 94.00 205 HIS A N 1
ATOM 1652 C CA . HIS A 1 205 ? -16.338 -28.972 -5.407 1.00 94.00 205 HIS A CA 1
ATOM 1653 C C . HIS A 1 205 ? -14.914 -29.297 -5.838 1.00 94.00 205 HIS A C 1
ATOM 1655 O O . HIS A 1 205 ? -13.961 -28.844 -5.211 1.00 94.00 205 HIS A O 1
ATOM 1661 N N . ARG A 1 206 ? -14.764 -30.111 -6.880 1.00 91.00 206 ARG A N 1
ATOM 1662 C CA . ARG A 1 206 ? -13.482 -30.644 -7.351 1.00 91.00 206 ARG A CA 1
ATOM 1663 C C . ARG A 1 206 ? -13.152 -30.079 -8.723 1.00 91.00 206 ARG A C 1
ATOM 1665 O O . ARG A 1 206 ? -14.014 -30.079 -9.598 1.00 91.00 206 ARG A O 1
ATOM 1672 N N . PHE A 1 207 ? -11.906 -29.682 -8.939 1.00 90.06 207 PHE A N 1
ATOM 1673 C CA . PHE A 1 207 ? -11.413 -29.427 -10.289 1.00 90.06 207 PHE A CA 1
ATOM 1674 C C . PHE A 1 207 ? -11.168 -30.764 -11.001 1.00 90.06 207 PHE A C 1
ATOM 1676 O O . PHE A 1 207 ? -10.368 -31.590 -10.551 1.00 90.06 207 PHE A O 1
ATOM 1683 N N . ASN A 1 208 ? -11.905 -31.032 -12.076 1.00 75.62 208 ASN A N 1
ATOM 1684 C CA . ASN A 1 208 ? -11.727 -32.259 -12.839 1.00 75.62 208 ASN A CA 1
ATOM 1685 C C . ASN A 1 208 ? -10.539 -32.147 -13.794 1.00 75.62 208 ASN A C 1
ATOM 1687 O O . ASN A 1 208 ? -10.376 -31.153 -14.487 1.00 75.62 208 ASN A O 1
ATOM 1691 N N . GLU A 1 209 ? -9.751 -33.215 -13.853 1.00 60.47 209 GLU A N 1
ATOM 1692 C CA . GLU A 1 209 ? -8.761 -33.427 -14.902 1.00 60.47 209 GLU A CA 1
ATOM 1693 C C . GLU A 1 209 ? -9.525 -33.764 -16.193 1.00 60.47 209 GLU A C 1
ATOM 1695 O O . GLU A 1 209 ? -10.084 -34.858 -16.309 1.00 60.47 209 GLU A O 1
ATOM 1700 N N . TYR A 1 210 ? -9.599 -32.836 -17.151 1.00 48.34 210 TYR A N 1
ATOM 1701 C CA . TYR A 1 210 ? -9.762 -33.247 -18.545 1.00 48.34 210 TYR A CA 1
ATOM 1702 C C . TYR A 1 210 ? -8.485 -33.990 -18.939 1.00 48.34 210 TYR A C 1
ATOM 1704 O O . TYR A 1 210 ? -7.387 -33.589 -18.543 1.00 48.34 210 TYR A O 1
ATOM 1712 N N . GLN A 1 211 ? -8.629 -35.120 -19.636 1.00 43.22 211 GLN A N 1
ATOM 1713 C CA . GLN A 1 211 ? -7.486 -35.903 -20.102 1.00 43.22 211 GLN A CA 1
ATOM 1714 C C . GLN A 1 211 ? -6.539 -34.962 -20.873 1.00 43.22 211 GLN A C 1
ATOM 1716 O O . GLN A 1 211 ? -6.928 -34.413 -21.896 1.00 43.22 211 GLN A O 1
ATOM 1721 N N . ASP A 1 212 ? -5.339 -34.760 -20.315 1.00 47.38 212 ASP A N 1
ATOM 1722 C CA . ASP A 1 212 ? -4.201 -33.963 -20.812 1.00 47.38 212 ASP A CA 1
ATOM 1723 C C . ASP A 1 212 ? -4.133 -32.437 -20.542 1.00 47.38 212 ASP A C 1
ATOM 1725 O O . ASP A 1 212 ? -3.185 -31.793 -20.995 1.00 47.38 212 ASP A O 1
ATOM 1729 N N . GLU A 1 213 ? -4.996 -31.846 -19.704 1.00 55.56 213 GLU A N 1
ATOM 1730 C CA . GLU A 1 213 ? -4.973 -30.388 -19.412 1.00 55.56 213 GLU A CA 1
ATOM 173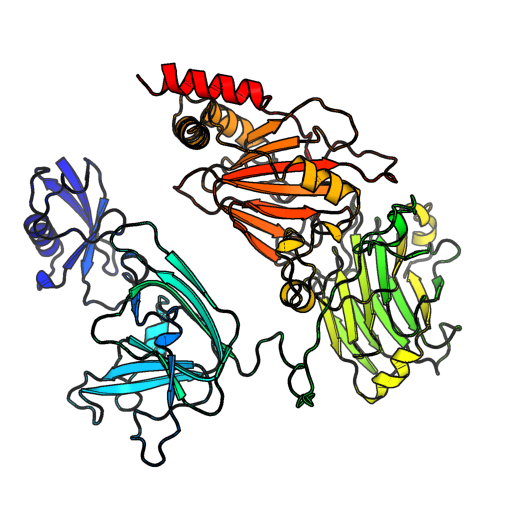1 C C . GLU A 1 213 ? -4.373 -30.001 -18.039 1.00 55.56 213 GLU A C 1
ATOM 1733 O O . GLU A 1 213 ? -4.888 -29.143 -17.321 1.00 55.56 213 GLU A O 1
ATOM 1738 N N . THR A 1 214 ? -3.252 -30.609 -17.627 1.00 67.50 214 THR A N 1
ATOM 1739 C CA . THR A 1 214 ? -2.456 -30.023 -16.526 1.00 67.50 214 THR A CA 1
ATOM 1740 C C . THR A 1 214 ? -1.591 -28.890 -17.060 1.00 67.50 214 THR A C 1
ATOM 1742 O O . THR A 1 214 ? -0.829 -29.092 -18.008 1.00 67.50 214 THR A O 1
ATOM 1745 N N . VAL A 1 215 ? -1.637 -27.733 -16.408 1.00 79.00 215 VAL A N 1
ATOM 1746 C CA . VAL A 1 215 ? -0.751 -26.605 -16.711 1.00 79.00 215 VAL A CA 1
ATOM 1747 C C . VAL A 1 215 ? 0.460 -26.625 -15.783 1.00 79.00 215 VAL A C 1
ATOM 1749 O O . VAL A 1 215 ? 0.425 -27.181 -14.681 1.00 79.00 215 VAL A O 1
ATOM 1752 N N . THR A 1 216 ? 1.561 -26.031 -16.231 1.00 80.62 216 THR A N 1
ATOM 1753 C CA . THR A 1 216 ? 2.755 -25.870 -15.398 1.00 80.62 216 THR A CA 1
ATOM 1754 C C . THR A 1 216 ? 2.641 -24.557 -14.630 1.00 80.62 216 THR A C 1
ATOM 1756 O O . THR A 1 216 ? 2.660 -23.489 -15.227 1.00 80.62 216 THR A O 1
ATOM 1759 N N . TRP A 1 217 ? 2.540 -24.615 -13.310 1.00 81.25 217 TRP A N 1
ATOM 1760 C CA . TRP A 1 217 ? 2.467 -23.466 -12.415 1.00 81.25 217 TRP A CA 1
ATOM 1761 C C . TRP A 1 217 ? 3.856 -23.079 -11.903 1.00 81.25 217 TRP A C 1
ATOM 1763 O O . TRP A 1 217 ? 4.474 -23.825 -11.153 1.00 81.25 217 TRP A O 1
ATOM 1773 N N . LYS A 1 218 ? 4.346 -21.881 -12.226 1.00 73.12 218 LYS A N 1
ATOM 1774 C CA . LYS A 1 218 ? 5.553 -21.304 -11.599 1.00 73.12 218 LYS A CA 1
ATOM 1775 C C . LYS A 1 218 ? 5.304 -20.815 -10.170 1.00 73.12 218 LYS A C 1
ATOM 1777 O O . LYS A 1 218 ? 6.245 -20.637 -9.408 1.00 73.12 218 LYS A O 1
ATOM 1782 N N . LYS A 1 219 ? 4.038 -20.575 -9.823 1.00 82.62 219 LYS A N 1
ATOM 1783 C CA . LYS A 1 219 ? 3.548 -20.283 -8.472 1.00 82.62 219 LYS A CA 1
ATOM 1784 C C . LYS A 1 219 ? 2.098 -20.738 -8.390 1.00 82.62 219 LYS A C 1
ATOM 1786 O O . LYS A 1 219 ? 1.349 -20.462 -9.323 1.00 82.62 219 LYS A O 1
ATOM 1791 N N . LEU A 1 220 ? 1.680 -21.365 -7.297 1.00 89.75 220 LEU A N 1
ATOM 1792 C CA . LEU A 1 220 ? 0.267 -21.621 -7.036 1.00 89.75 220 LEU A CA 1
ATOM 1793 C C . LEU A 1 220 ? 0.020 -21.656 -5.532 1.00 89.75 220 LEU A C 1
ATOM 1795 O O . LEU A 1 220 ? 0.490 -22.542 -4.834 1.00 89.75 220 LEU A O 1
ATOM 1799 N N . THR A 1 221 ? -0.752 -20.702 -5.036 1.00 92.12 221 THR A N 1
ATOM 1800 C CA . THR A 1 221 ? -1.239 -20.662 -3.663 1.00 92.12 221 THR A CA 1
ATOM 1801 C C . THR A 1 221 ? -2.724 -20.990 -3.654 1.00 92.12 221 THR A C 1
ATOM 1803 O O . THR A 1 221 ? -3.498 -20.342 -4.354 1.00 92.12 221 THR A O 1
ATOM 1806 N N . LEU A 1 222 ? -3.123 -21.964 -2.838 1.00 94.94 222 LEU A N 1
ATOM 1807 C CA . LEU A 1 222 ? -4.520 -22.299 -2.567 1.00 94.94 222 LEU A CA 1
ATOM 1808 C C . LEU A 1 222 ? -4.856 -21.903 -1.135 1.00 94.94 222 LEU A C 1
ATOM 1810 O O . LEU A 1 222 ? -4.106 -22.198 -0.204 1.00 94.94 222 LEU A O 1
ATOM 1814 N N . GLU A 1 223 ? -5.993 -21.253 -0.939 1.00 95.19 223 GLU A N 1
ATOM 1815 C CA . GLU A 1 223 ? -6.420 -20.796 0.376 1.00 95.19 223 GLU A CA 1
ATOM 1816 C C . GLU A 1 223 ? -7.853 -21.231 0.648 1.00 95.19 223 GLU A C 1
ATOM 1818 O O . GLU A 1 223 ? -8.716 -21.052 -0.206 1.00 95.19 223 GLU A O 1
ATOM 1823 N N . ALA A 1 224 ? -8.099 -21.795 1.834 1.00 94.88 224 ALA A N 1
ATOM 1824 C CA . ALA A 1 224 ? -9.439 -22.098 2.321 1.00 94.88 224 ALA A CA 1
ATOM 1825 C C . ALA A 1 224 ? -9.653 -21.603 3.758 1.00 94.88 224 ALA A C 1
ATOM 1827 O O . ALA A 1 224 ? -8.777 -21.758 4.609 1.00 94.88 224 ALA A O 1
ATOM 1828 N N . ALA A 1 225 ? -10.842 -21.076 4.046 1.00 90.31 225 ALA A N 1
ATOM 1829 C CA . ALA A 1 225 ? -11.237 -20.549 5.351 1.00 90.31 225 ALA A CA 1
ATOM 1830 C C . ALA A 1 225 ? -12.674 -20.969 5.715 1.00 90.31 225 ALA A C 1
ATOM 1832 O O . ALA A 1 225 ? -13.479 -21.260 4.832 1.00 90.31 225 ALA A O 1
ATOM 1833 N N . LYS A 1 226 ? -13.005 -21.008 7.016 1.00 86.00 226 LYS A N 1
ATOM 1834 C CA . LYS A 1 226 ? -14.395 -21.227 7.484 1.00 86.00 226 LYS A CA 1
ATOM 1835 C C . LYS A 1 226 ? -15.310 -20.107 7.003 1.00 86.00 226 LYS A C 1
ATOM 1837 O O . LYS A 1 226 ? -16.384 -20.354 6.479 1.00 86.00 226 LYS A O 1
ATOM 1842 N N . THR A 1 227 ? -14.818 -18.891 7.166 1.00 74.62 227 THR A N 1
ATOM 1843 C CA . THR A 1 227 ? -15.351 -17.638 6.653 1.00 74.62 227 THR A CA 1
ATOM 1844 C C . THR A 1 227 ? -14.134 -16.791 6.289 1.00 74.62 227 THR A C 1
ATOM 1846 O O . THR A 1 227 ? -13.139 -16.841 7.023 1.00 74.62 227 THR A O 1
ATOM 1849 N N . PRO A 1 228 ? -14.144 -16.057 5.168 1.00 63.06 228 PRO A N 1
ATOM 1850 C CA . PRO A 1 228 ? -13.081 -15.117 4.856 1.00 63.06 228 PRO A CA 1
ATOM 1851 C C . PRO A 1 228 ? -13.017 -14.104 5.996 1.00 63.06 228 PRO A C 1
ATOM 1853 O O . PRO A 1 228 ? -14.058 -13.705 6.517 1.00 63.06 228 PRO A O 1
ATOM 1856 N N . THR A 1 229 ? -11.826 -13.641 6.362 1.00 48.19 229 THR A N 1
ATOM 1857 C CA . THR A 1 229 ? -11.628 -12.687 7.469 1.00 48.19 229 THR A CA 1
ATOM 1858 C C . THR A 1 229 ? -12.343 -11.335 7.262 1.00 48.19 229 THR A C 1
ATOM 1860 O O . THR A 1 229 ? -12.308 -10.506 8.155 1.00 48.19 229 THR A O 1
ATOM 1863 N N . ASN A 1 230 ? -13.049 -11.149 6.134 1.00 45.97 230 ASN A N 1
ATOM 1864 C CA . ASN A 1 230 ? -13.871 -9.983 5.788 1.00 45.97 230 ASN A CA 1
ATOM 1865 C C . ASN A 1 230 ? -15.334 -10.313 5.400 1.00 45.97 230 ASN A C 1
ATOM 1867 O O . ASN A 1 230 ? -16.000 -9.470 4.808 1.00 45.97 230 ASN A O 1
ATOM 1871 N N . VAL A 1 231 ? -15.868 -11.510 5.686 1.00 36.56 231 VAL A N 1
ATOM 1872 C CA . VAL A 1 231 ? -17.278 -11.836 5.368 1.00 36.56 231 VAL A CA 1
ATOM 1873 C C . VAL A 1 231 ? -17.916 -12.642 6.505 1.00 36.56 231 VAL A C 1
ATOM 1875 O O . VAL A 1 231 ? -18.004 -13.865 6.450 1.00 36.56 231 VAL A O 1
ATOM 1878 N N . GLN A 1 232 ? -18.363 -11.956 7.559 1.00 27.89 232 GLN A N 1
ATOM 1879 C CA . GLN A 1 232 ? -19.286 -12.513 8.564 1.00 27.89 232 GLN A CA 1
ATOM 1880 C C . GLN A 1 232 ? -20.500 -11.609 8.849 1.00 27.89 232 GLN A C 1
ATOM 1882 O O . GLN A 1 232 ? -21.126 -11.722 9.893 1.00 27.89 232 GLN A O 1
ATOM 1887 N N . THR A 1 233 ? -20.904 -10.764 7.894 1.00 35.28 233 THR A N 1
ATOM 1888 C CA . THR A 1 233 ? -22.134 -9.946 8.006 1.00 35.28 233 THR A CA 1
ATOM 1889 C C . THR A 1 233 ? -22.978 -9.902 6.724 1.00 35.28 233 THR A C 1
ATOM 1891 O O . THR A 1 233 ? -23.718 -8.950 6.506 1.00 35.28 233 THR A O 1
ATOM 1894 N N . MET A 1 234 ? -22.923 -10.926 5.857 1.00 34.78 234 MET A N 1
ATOM 1895 C CA . MET A 1 234 ? -23.651 -10.900 4.569 1.00 34.78 234 MET A CA 1
ATOM 1896 C C . MET A 1 234 ? -24.563 -12.093 4.247 1.00 34.78 234 MET A C 1
ATOM 1898 O O . MET A 1 234 ? -25.006 -12.223 3.111 1.00 34.78 234 MET A O 1
ATOM 1902 N N . GLN A 1 235 ? -24.938 -12.937 5.210 1.00 30.44 235 GLN A N 1
ATOM 1903 C CA . GLN A 1 235 ? -25.914 -14.005 4.941 1.00 30.44 235 GLN A CA 1
ATOM 1904 C C . GLN A 1 235 ? -26.985 -14.112 6.027 1.00 30.44 235 GLN A C 1
ATOM 1906 O O . GLN A 1 235 ? -27.065 -15.121 6.705 1.00 30.44 235 GLN A O 1
ATOM 1911 N N . THR A 1 236 ? -27.845 -13.098 6.147 1.00 28.41 236 THR A N 1
ATOM 1912 C CA . THR A 1 236 ? -29.263 -13.287 6.522 1.00 28.41 236 THR A CA 1
ATOM 1913 C C . THR A 1 236 ? -30.070 -12.035 6.184 1.00 28.41 236 THR A C 1
ATOM 1915 O O . THR A 1 236 ? -30.490 -11.313 7.080 1.00 28.41 236 THR A O 1
ATOM 1918 N N . ALA A 1 237 ? -30.310 -11.763 4.902 1.00 30.95 237 ALA A N 1
ATOM 1919 C CA . ALA A 1 237 ? -31.536 -11.092 4.473 1.00 30.95 237 ALA A CA 1
ATOM 1920 C C . ALA A 1 237 ? -31.703 -11.198 2.951 1.00 30.95 237 ALA A C 1
ATOM 1922 O O . ALA A 1 237 ? -30.740 -11.091 2.203 1.00 30.95 237 ALA A O 1
ATOM 1923 N N . PHE A 1 238 ? -32.962 -11.336 2.540 1.00 27.34 238 PHE A N 1
ATOM 1924 C CA . PHE A 1 238 ? -33.495 -11.172 1.185 1.00 27.34 238 PHE A CA 1
ATOM 1925 C C . PHE A 1 238 ? -33.470 -12.384 0.241 1.00 27.34 238 PHE A C 1
ATOM 1927 O O . PHE A 1 238 ? -32.666 -12.517 -0.674 1.00 27.34 238 PHE A O 1
ATOM 1934 N N . ARG A 1 239 ? -34.539 -13.186 0.371 1.00 24.42 239 ARG A N 1
ATOM 1935 C CA . ARG A 1 239 ? -35.314 -13.601 -0.808 1.00 24.42 239 ARG A CA 1
ATOM 1936 C C . ARG A 1 239 ? -35.832 -12.337 -1.521 1.00 24.42 239 ARG A C 1
ATOM 1938 O O . ARG A 1 239 ? -36.455 -11.517 -0.845 1.00 24.42 239 ARG A O 1
ATOM 1945 N N . PRO A 1 240 ? -35.644 -12.181 -2.839 1.00 24.36 240 PRO A N 1
ATOM 1946 C CA . PRO A 1 240 ? -36.254 -11.084 -3.579 1.00 24.36 240 PRO A CA 1
ATOM 1947 C C . PRO A 1 240 ? -37.731 -11.400 -3.871 1.00 24.36 240 PRO A C 1
ATOM 1949 O O . PRO A 1 240 ? -38.038 -12.534 -4.256 1.00 24.36 240 PRO A O 1
ATOM 1952 N N . PRO A 1 241 ? -38.666 -10.442 -3.739 1.00 26.39 241 PRO A N 1
ATOM 1953 C CA . PRO A 1 241 ? -39.895 -10.505 -4.505 1.00 26.39 241 PRO A CA 1
ATOM 1954 C C . PRO A 1 241 ? -39.591 -10.083 -5.948 1.00 26.39 241 PRO A C 1
ATOM 1956 O O . PRO A 1 241 ? -38.859 -9.127 -6.198 1.00 26.39 241 PRO A O 1
ATOM 1959 N N . ALA A 1 242 ? -40.148 -10.831 -6.896 1.00 29.55 242 ALA A N 1
ATOM 1960 C CA . ALA A 1 242 ? -40.216 -10.434 -8.294 1.00 29.55 242 ALA A CA 1
ATOM 1961 C C . ALA A 1 242 ? -41.053 -9.152 -8.442 1.00 29.55 242 ALA A C 1
ATOM 1963 O O . ALA A 1 242 ? -41.963 -8.948 -7.638 1.00 29.55 242 ALA A O 1
ATOM 1964 N N . VAL A 1 243 ? -40.769 -8.345 -9.472 1.00 26.08 243 VAL A N 1
ATOM 1965 C CA . VAL A 1 243 ? -41.749 -7.850 -10.466 1.00 26.08 243 VAL A CA 1
ATOM 1966 C C . VAL A 1 243 ? -41.118 -6.775 -11.373 1.00 26.08 243 VAL A C 1
ATOM 1968 O O . VAL A 1 243 ? -40.632 -5.746 -10.917 1.00 26.08 243 VAL A O 1
ATOM 1971 N N . ASP A 1 244 ? -41.162 -7.115 -12.660 1.00 23.05 244 ASP A N 1
ATOM 1972 C CA . ASP A 1 244 ? -41.462 -6.375 -13.891 1.00 23.05 244 ASP A CA 1
ATOM 1973 C C . ASP A 1 244 ? -40.712 -5.128 -14.388 1.00 23.05 244 ASP A C 1
ATOM 1975 O O . ASP A 1 244 ? -40.455 -4.125 -13.730 1.00 23.05 244 ASP A O 1
ATOM 1979 N N . VAL A 1 245 ? -40.455 -5.252 -15.690 1.00 30.30 245 VAL A N 1
ATOM 1980 C CA . VAL A 1 245 ? -39.795 -4.381 -16.654 1.00 30.30 245 VAL A CA 1
ATOM 1981 C C . VAL A 1 245 ? -40.785 -3.355 -17.214 1.00 30.30 245 VAL A C 1
ATOM 1983 O O . VAL A 1 245 ? -41.851 -3.750 -17.678 1.00 30.30 245 VAL A O 1
ATOM 1986 N N . ALA A 1 246 ? -40.387 -2.080 -17.320 1.00 23.62 246 ALA A N 1
ATOM 1987 C CA . ALA A 1 246 ? -40.795 -1.193 -18.423 1.00 23.62 246 ALA A CA 1
ATOM 1988 C C . ALA A 1 246 ? -39.887 0.053 -18.545 1.00 23.62 246 ALA A C 1
ATOM 1990 O O . ALA A 1 246 ? -39.505 0.667 -17.554 1.00 23.62 246 ALA A O 1
ATOM 1991 N N . ALA A 1 247 ? -39.563 0.399 -19.797 1.00 26.45 247 ALA A N 1
ATOM 1992 C CA . ALA A 1 247 ? -38.729 1.508 -20.285 1.00 26.45 247 ALA A CA 1
ATOM 1993 C C . ALA A 1 247 ? -39.310 2.910 -19.959 1.00 26.45 247 ALA A C 1
ATOM 1995 O O . ALA A 1 247 ? -40.499 3.036 -19.702 1.00 26.45 247 ALA A O 1
ATOM 1996 N N . THR A 1 248 ? -38.591 4.043 -19.964 1.00 23.94 248 THR A N 1
ATOM 1997 C CA . THR A 1 248 ? -37.843 4.729 -21.052 1.00 23.94 248 THR A CA 1
ATOM 1998 C C . THR A 1 248 ? -37.147 5.988 -20.457 1.00 23.94 248 THR A C 1
ATOM 2000 O O . THR A 1 248 ? -37.553 6.422 -19.379 1.00 23.94 248 THR A O 1
ATOM 2003 N N . PRO A 1 249 ? -36.147 6.621 -21.114 1.00 28.67 249 PRO A N 1
ATOM 2004 C CA . PRO A 1 249 ? -35.364 7.720 -20.529 1.00 28.67 249 PRO A CA 1
ATOM 2005 C C . PRO A 1 249 ? -36.000 9.108 -20.762 1.00 28.67 249 PRO A C 1
ATOM 2007 O O . PRO A 1 249 ? -36.520 9.348 -21.858 1.00 28.67 249 PRO A O 1
ATOM 2010 N N . PRO A 1 250 ? -35.920 10.069 -19.816 1.00 26.47 250 PRO A N 1
ATOM 2011 C CA . PRO A 1 250 ? -36.251 11.457 -20.099 1.00 26.47 250 PRO A CA 1
ATOM 2012 C C . PRO A 1 250 ? -35.040 12.267 -20.583 1.00 26.47 250 PRO A C 1
ATOM 2014 O O . PRO A 1 250 ? -33.880 11.963 -20.320 1.00 26.47 250 PRO A O 1
ATOM 2017 N N . LYS A 1 251 ? -35.391 13.295 -21.354 1.00 25.64 251 LYS A N 1
ATOM 2018 C CA . LYS A 1 251 ? -34.566 14.170 -22.186 1.00 25.64 251 LYS A CA 1
ATOM 2019 C C . LYS A 1 251 ? -33.795 15.228 -21.391 1.00 25.64 251 LYS A C 1
ATOM 2021 O O . LYS A 1 251 ? -34.239 15.671 -20.339 1.00 25.64 251 LYS A O 1
ATOM 2026 N N . ASN A 1 252 ? -32.707 15.683 -22.017 1.00 34.16 252 ASN A N 1
ATOM 2027 C CA . ASN A 1 252 ? -31.973 16.921 -21.751 1.00 34.16 252 ASN A CA 1
ATOM 2028 C C . ASN A 1 252 ? -32.884 18.112 -21.425 1.00 34.16 252 ASN A C 1
ATOM 2030 O O . ASN A 1 252 ? -33.699 18.490 -22.265 1.00 34.16 252 ASN A O 1
ATOM 2034 N N . ASP A 1 253 ? -32.596 18.796 -20.317 1.00 25.41 253 ASP A N 1
ATOM 2035 C CA . ASP A 1 253 ? -32.798 20.238 -20.216 1.00 25.41 253 ASP A CA 1
ATOM 2036 C C . ASP A 1 253 ? -31.728 20.894 -19.318 1.00 25.41 253 ASP A C 1
ATOM 2038 O O . ASP A 1 253 ? -31.592 20.592 -18.140 1.00 25.41 253 ASP A O 1
ATOM 2042 N N . ARG A 1 254 ? -30.993 21.816 -19.955 1.00 25.97 254 ARG A N 1
ATOM 2043 C CA . ARG A 1 254 ? -30.460 23.100 -19.460 1.00 25.97 254 ARG A CA 1
ATOM 2044 C C . ARG A 1 254 ? -29.547 23.109 -18.225 1.00 25.97 254 ARG A C 1
ATOM 2046 O O . ARG A 1 254 ? -29.986 23.124 -17.083 1.00 25.97 254 ARG A O 1
ATOM 2053 N N . TYR A 1 255 ? -28.263 23.324 -18.523 1.00 28.67 255 TYR A N 1
ATOM 2054 C CA . TYR A 1 255 ? -27.246 23.890 -17.638 1.00 28.67 255 TYR A CA 1
ATOM 2055 C C . TYR A 1 255 ? -27.763 25.130 -16.888 1.00 28.67 255 TYR A C 1
ATOM 2057 O O . TYR A 1 255 ? -27.950 26.192 -17.484 1.00 28.67 255 TYR A O 1
ATOM 2065 N N . SER A 1 256 ? -27.911 25.012 -15.569 1.00 27.06 256 SER A N 1
ATOM 2066 C CA . SER A 1 256 ? -27.743 26.136 -14.651 1.00 27.06 256 SER A CA 1
ATOM 2067 C C . SER A 1 256 ? -26.374 26.005 -13.998 1.00 27.06 256 SER A C 1
ATOM 2069 O O . SER A 1 256 ? -26.056 24.953 -13.451 1.00 27.06 256 SER A O 1
ATOM 2071 N N . SER A 1 257 ? -25.576 27.067 -14.048 1.00 34.88 257 SER A N 1
ATOM 2072 C CA . SER A 1 257 ? -24.344 27.219 -13.276 1.00 34.88 257 SER A CA 1
ATOM 2073 C C . SER A 1 257 ? -24.660 27.161 -11.775 1.00 34.88 257 SER A C 1
ATOM 2075 O O . SER A 1 257 ? -25.015 28.176 -11.175 1.00 34.88 257 SER A O 1
ATOM 2077 N N . GLY A 1 258 ? -24.598 25.963 -11.198 1.00 28.92 258 GLY A N 1
ATOM 2078 C CA . GLY A 1 258 ? -24.698 25.696 -9.766 1.00 28.92 258 GLY A CA 1
ATOM 2079 C C . GLY A 1 258 ? -23.317 25.398 -9.188 1.00 28.92 258 GLY A C 1
ATOM 2080 O O . GLY A 1 258 ? -22.442 24.900 -9.890 1.00 28.92 258 GLY A O 1
ATOM 2081 N N . ASN A 1 259 ? -23.103 25.753 -7.924 1.00 36.41 259 ASN A N 1
ATOM 2082 C CA . ASN A 1 259 ? -21.857 25.521 -7.196 1.00 36.41 259 ASN A CA 1
ATOM 2083 C C . ASN A 1 259 ? -21.500 24.019 -7.148 1.00 36.41 259 ASN A C 1
ATOM 2085 O O . ASN A 1 259 ? -21.963 23.304 -6.267 1.00 36.41 259 ASN A O 1
ATOM 2089 N N . ASP A 1 260 ? -20.609 23.575 -8.038 1.00 38.03 260 ASP A N 1
ATOM 2090 C CA . ASP A 1 260 ? -20.051 22.206 -8.114 1.00 38.03 260 ASP A CA 1
ATOM 2091 C C . ASP A 1 260 ? -19.372 21.711 -6.815 1.00 38.03 260 ASP A C 1
ATOM 2093 O O . ASP A 1 260 ? -19.024 20.537 -6.695 1.00 38.03 260 ASP A O 1
ATOM 2097 N N . GLU A 1 261 ? -19.123 22.588 -5.837 1.00 38.53 261 GLU A N 1
ATOM 2098 C CA . GLU A 1 261 ? -18.431 22.224 -4.594 1.00 38.53 261 GLU A CA 1
ATOM 2099 C C . GLU A 1 261 ? -19.324 21.495 -3.577 1.00 38.53 261 GLU A C 1
ATOM 2101 O O . GLU A 1 261 ? -18.787 20.913 -2.637 1.00 38.53 261 GLU A O 1
ATOM 2106 N N . THR A 1 262 ? -20.654 21.486 -3.748 1.00 37.62 262 THR A N 1
ATOM 2107 C CA . THR A 1 262 ? -21.583 20.852 -2.788 1.00 37.62 262 THR A CA 1
ATOM 2108 C C . THR A 1 262 ? -22.020 19.432 -3.155 1.00 37.62 262 THR A C 1
ATOM 2110 O O . THR A 1 262 ? -22.672 18.788 -2.341 1.00 37.62 262 THR A O 1
ATOM 2113 N N . GLU A 1 263 ? -21.687 18.933 -4.351 1.00 37.88 263 GLU A N 1
ATOM 2114 C CA . GLU A 1 263 ? -22.151 17.616 -4.838 1.00 37.88 263 GLU A CA 1
ATOM 2115 C C . GLU A 1 263 ? -21.107 16.492 -4.724 1.00 37.88 263 GLU A C 1
ATOM 2117 O O . GLU A 1 263 ? -21.420 15.332 -4.989 1.00 37.88 263 GLU A O 1
ATOM 2122 N N . VAL A 1 264 ? -19.871 16.805 -4.317 1.00 42.12 264 VAL A N 1
ATOM 2123 C CA . VAL A 1 264 ? -18.789 15.818 -4.198 1.00 42.12 264 VAL A CA 1
ATOM 2124 C C . VAL A 1 264 ? -18.444 15.582 -2.736 1.00 42.12 264 VAL A C 1
ATOM 2126 O O . VAL A 1 264 ? -18.055 16.501 -2.016 1.00 42.12 264 VAL A O 1
ATOM 2129 N N . GLU A 1 265 ? -18.569 14.328 -2.313 1.00 50.44 265 GLU A N 1
ATOM 2130 C CA . GLU A 1 265 ? -18.157 13.861 -0.993 1.00 50.44 265 GLU A CA 1
ATOM 2131 C C . GLU A 1 265 ? -16.635 14.042 -0.850 1.00 50.44 265 GLU A C 1
ATOM 2133 O O . GLU A 1 265 ? -15.853 13.456 -1.601 1.00 50.44 265 GLU A O 1
ATOM 2138 N N . ARG A 1 266 ? -16.199 14.913 0.069 1.00 54.81 266 ARG A N 1
ATOM 2139 C CA . ARG A 1 266 ? -14.770 15.125 0.338 1.00 54.81 266 ARG A CA 1
ATOM 2140 C C . ARG A 1 266 ? -14.243 13.942 1.137 1.00 54.81 266 ARG A C 1
ATOM 2142 O O . ARG A 1 266 ? -14.729 13.665 2.234 1.00 54.81 266 ARG A O 1
ATOM 2149 N N . PHE A 1 267 ? -13.234 13.255 0.613 1.00 53.41 267 PHE A N 1
ATOM 2150 C CA . PHE A 1 267 ? -12.667 12.102 1.297 1.00 53.41 267 PHE A CA 1
ATOM 2151 C C . PHE A 1 267 ? -11.802 12.582 2.463 1.00 53.41 267 PHE A C 1
ATOM 2153 O O . PHE A 1 267 ? -10.740 13.168 2.268 1.00 53.41 267 PHE A O 1
ATOM 2160 N N . ALA A 1 268 ? -12.255 12.296 3.686 1.00 48.97 268 ALA A N 1
ATOM 2161 C CA . ALA A 1 268 ? -11.489 12.507 4.914 1.00 48.97 268 ALA A CA 1
ATOM 2162 C C . ALA A 1 268 ? -11.132 13.975 5.225 1.00 48.97 268 ALA A C 1
ATOM 2164 O O . ALA A 1 268 ? -10.045 14.254 5.743 1.00 48.97 268 ALA A O 1
ATOM 2165 N N . GLN A 1 269 ? -12.034 14.924 4.937 1.00 57.53 269 GLN A N 1
ATOM 2166 C CA . GLN A 1 269 ? -11.962 16.236 5.580 1.00 57.53 269 GLN A CA 1
ATOM 2167 C C . GLN A 1 269 ? -12.881 16.277 6.804 1.00 57.53 269 GLN A C 1
ATOM 2169 O O . GLN A 1 269 ? -14.056 15.938 6.695 1.00 57.53 269 GLN A O 1
ATOM 2174 N N . PRO A 1 270 ? -12.361 16.675 7.972 1.00 62.31 270 PRO A N 1
ATOM 2175 C CA . PRO A 1 270 ? -13.177 16.825 9.160 1.00 62.31 270 PRO A CA 1
ATOM 2176 C C . PRO A 1 270 ? -14.119 18.018 9.030 1.00 62.31 270 PRO A C 1
ATOM 2178 O O . PRO A 1 270 ? -13.700 19.119 8.673 1.00 62.31 270 PRO A O 1
ATOM 2181 N N . ASP A 1 271 ? -15.378 17.797 9.393 1.00 67.38 271 ASP A N 1
ATOM 2182 C CA . ASP A 1 271 ? -16.454 18.788 9.294 1.00 67.38 271 ASP A CA 1
ATOM 2183 C C . ASP A 1 271 ? -16.272 19.942 10.295 1.00 67.38 271 ASP A C 1
ATOM 2185 O O . ASP A 1 271 ? -16.737 21.065 10.083 1.00 67.38 271 ASP A O 1
ATOM 2189 N N . LYS A 1 272 ? -15.532 19.690 11.383 1.00 73.88 272 LYS A N 1
ATOM 2190 C CA . LYS A 1 272 ? -15.317 20.657 12.459 1.00 73.88 272 LYS A CA 1
ATOM 2191 C C . LYS A 1 272 ? -13.912 20.589 13.044 1.00 73.88 272 LYS A C 1
ATOM 2193 O O . LYS A 1 272 ? -13.479 19.574 13.588 1.00 73.88 272 LYS A O 1
ATOM 2198 N N . HIS A 1 273 ? -13.226 21.730 13.032 1.00 76.69 273 HIS A N 1
ATOM 2199 C CA . HIS A 1 273 ? -11.976 21.933 13.764 1.00 76.69 273 HIS A CA 1
ATOM 2200 C C . HIS A 1 273 ? -12.248 22.417 15.196 1.00 76.69 273 HIS A C 1
ATOM 2202 O O . HIS A 1 273 ? -13.029 23.345 15.430 1.00 76.69 273 HIS A O 1
ATOM 2208 N N . TRP A 1 274 ? -11.571 21.809 16.168 1.00 71.56 274 TRP A N 1
ATOM 2209 C CA . TRP A 1 274 ? -11.679 22.118 17.587 1.00 71.56 274 TRP A CA 1
ATOM 2210 C C . TRP A 1 274 ? -10.297 22.234 18.239 1.00 71.56 274 TRP A C 1
ATOM 2212 O O . TRP A 1 274 ? -9.429 21.383 18.066 1.00 71.56 274 TRP A O 1
ATOM 2222 N N . CYS A 1 275 ? -10.098 23.286 19.036 1.00 64.12 275 CYS A N 1
ATOM 2223 C CA . CYS A 1 275 ? -8.848 23.525 19.750 1.00 64.12 275 CYS A CA 1
ATOM 2224 C C . CYS A 1 275 ? -9.078 23.544 21.279 1.00 64.12 275 CYS A C 1
ATOM 2226 O O . CYS A 1 275 ? -9.946 24.293 21.745 1.00 64.12 275 CYS A O 1
ATOM 2228 N N . PRO A 1 276 ? -8.293 22.793 22.080 1.00 62.94 276 PRO A N 1
ATOM 2229 C CA . PRO A 1 276 ? -8.497 22.612 23.527 1.00 62.94 276 PRO A CA 1
ATOM 2230 C C . PRO A 1 276 ? -8.116 23.823 24.418 1.00 62.94 276 PRO A C 1
ATOM 2232 O O . PRO A 1 276 ? -8.116 23.732 25.640 1.00 62.94 276 PRO A O 1
ATOM 2235 N N . TRP A 1 277 ? -7.831 24.987 23.828 1.00 57.06 277 TRP A N 1
ATOM 2236 C CA . TRP A 1 277 ? -6.997 26.091 24.346 1.00 57.06 277 TRP A CA 1
ATOM 2237 C C . TRP A 1 277 ? -7.281 26.705 25.741 1.00 57.06 277 TRP A C 1
ATOM 2239 O O . TRP A 1 277 ? -6.432 27.444 26.234 1.00 57.06 277 TRP A O 1
ATOM 2249 N N . LYS A 1 278 ? -8.404 26.457 26.422 1.00 52.88 278 LYS A N 1
ATOM 2250 C CA . LYS A 1 278 ? -8.708 27.184 27.679 1.00 52.88 278 LYS A CA 1
ATOM 2251 C C . LYS A 1 278 ? -8.204 26.512 28.963 1.00 52.88 278 LYS A C 1
ATOM 2253 O O . LYS A 1 278 ? -8.078 27.198 29.973 1.00 52.88 278 LYS A O 1
ATOM 2258 N N . SER A 1 279 ? -7.912 25.214 28.935 1.00 56.47 279 SER A N 1
ATOM 2259 C CA . SER A 1 279 ? -7.490 24.438 30.109 1.00 56.47 279 SER A CA 1
ATOM 2260 C C . SER A 1 279 ? -6.890 23.095 29.679 1.00 56.47 279 SER A C 1
ATOM 2262 O O . SER A 1 279 ? -7.134 22.642 28.565 1.00 56.47 279 SER A O 1
ATOM 2264 N N . GLY A 1 280 ? -6.146 22.419 30.568 1.00 62.44 280 GLY A N 1
ATOM 2265 C CA . GLY A 1 280 ? -5.655 21.044 30.340 1.00 62.44 280 GLY A CA 1
ATOM 2266 C C . GLY A 1 280 ? -6.766 20.000 30.121 1.00 62.44 280 GLY A C 1
ATOM 2267 O O . GLY A 1 280 ? -6.488 18.845 29.814 1.00 62.44 280 GLY A O 1
ATOM 2268 N N . SER A 1 281 ? -8.031 20.406 30.249 1.00 73.56 281 SER A N 1
ATOM 2269 C CA . SER A 1 281 ? -9.217 19.662 29.845 1.00 73.56 281 SER A CA 1
ATOM 2270 C C . SER A 1 281 ? -10.201 20.563 29.099 1.00 73.56 281 SER A C 1
ATOM 2272 O O . SER A 1 281 ? -10.277 21.766 29.342 1.00 73.56 281 SER A O 1
ATOM 2274 N N . CYS A 1 282 ? -10.977 20.003 28.180 1.00 78.81 282 CYS A N 1
ATOM 2275 C CA . CYS A 1 282 ? -11.983 20.734 27.414 1.00 78.81 282 CYS A CA 1
ATOM 2276 C C . CYS A 1 282 ? -13.102 19.794 26.951 1.00 78.81 282 CYS A C 1
ATOM 2278 O O . CYS A 1 282 ? -13.014 18.572 27.096 1.00 78.81 282 CYS A O 1
ATOM 2280 N N . SER A 1 283 ? -14.203 20.348 26.439 1.00 84.31 283 SER A N 1
ATOM 2281 C CA . SER A 1 283 ? -15.317 19.537 25.937 1.00 84.31 283 SER A CA 1
ATOM 2282 C C . SER A 1 283 ? -15.954 20.107 24.679 1.00 84.31 283 SER A C 1
ATOM 2284 O O . SER A 1 283 ? -15.969 21.321 24.472 1.00 84.31 283 SER A O 1
ATOM 2286 N N . ASN A 1 284 ? -16.495 19.216 23.858 1.00 89.25 284 ASN A N 1
ATOM 2287 C CA . ASN A 1 284 ? -17.238 19.517 22.644 1.00 89.25 284 ASN A CA 1
ATOM 2288 C C . ASN A 1 284 ? -18.338 18.468 22.434 1.00 89.25 284 ASN A C 1
ATOM 2290 O O . ASN A 1 284 ? -18.611 17.651 23.316 1.00 89.25 284 ASN A O 1
ATOM 2294 N N . THR A 1 285 ? -18.974 18.492 21.270 1.00 92.00 285 THR A N 1
ATOM 2295 C CA . THR A 1 285 ? -19.946 17.486 20.854 1.00 92.00 285 THR A CA 1
ATOM 2296 C C . THR A 1 285 ? -19.584 16.907 19.497 1.00 92.00 285 THR A C 1
ATOM 2298 O O . THR A 1 285 ? -19.019 17.608 18.649 1.00 92.00 285 THR A O 1
ATOM 2301 N N . LEU A 1 286 ? -19.965 15.647 19.299 1.00 91.25 286 LEU A N 1
ATOM 2302 C CA . LEU A 1 286 ? -20.110 15.050 17.978 1.00 91.25 286 LEU A CA 1
ATOM 2303 C C . LEU A 1 286 ? -21.213 15.778 17.204 1.00 91.25 286 LEU A C 1
ATOM 2305 O O . LEU A 1 286 ? -22.068 16.443 17.794 1.00 91.25 286 LEU A O 1
ATOM 2309 N N . GLU A 1 287 ? -21.200 15.644 15.886 1.00 88.88 287 GLU A N 1
ATOM 2310 C CA . GLU A 1 287 ? -22.273 16.170 15.036 1.00 88.88 287 GLU A CA 1
ATOM 2311 C C . GLU A 1 287 ? -23.442 15.187 14.936 1.00 88.88 287 GLU A C 1
ATOM 2313 O O . GLU A 1 287 ? -24.604 15.591 14.936 1.00 88.88 287 GLU A O 1
ATOM 2318 N N . ILE A 1 288 ? -23.138 13.885 14.948 1.00 91.25 288 ILE A N 1
ATOM 2319 C CA . ILE A 1 288 ? -24.112 12.793 14.922 1.00 91.25 288 ILE A CA 1
ATOM 2320 C C . ILE A 1 288 ? -23.972 11.983 16.214 1.00 91.25 288 ILE A C 1
ATOM 2322 O O . ILE A 1 288 ? -22.872 11.637 16.644 1.00 91.25 288 ILE A O 1
ATOM 2326 N N . LYS A 1 289 ? -25.094 11.680 16.876 1.00 94.00 289 LYS A N 1
ATOM 2327 C CA . LYS A 1 289 ? -25.066 10.881 18.107 1.00 94.00 289 LYS A CA 1
ATOM 2328 C C . LYS A 1 289 ? -24.588 9.455 17.828 1.00 94.00 289 LYS A C 1
ATOM 2330 O O . LYS A 1 289 ? -25.101 8.778 16.939 1.00 94.00 289 LYS A O 1
ATOM 2335 N N . GLY A 1 290 ? -23.614 9.004 18.610 1.00 93.62 290 GLY A N 1
ATOM 2336 C CA . GLY A 1 290 ? -23.020 7.675 18.527 1.00 93.62 290 GLY A CA 1
ATOM 2337 C C . GLY A 1 290 ? -22.247 7.398 17.241 1.00 93.62 290 GLY A C 1
ATOM 2338 O O . GLY A 1 290 ? -21.927 6.242 16.981 1.00 93.62 290 GLY A O 1
ATOM 2339 N N . GLN A 1 291 ? -21.976 8.415 16.422 1.00 94.06 291 GLN A N 1
ATOM 2340 C CA . GLN A 1 291 ? -21.328 8.228 15.133 1.00 94.06 291 GLN A CA 1
ATOM 2341 C C . GLN A 1 291 ? -20.362 9.362 14.811 1.00 94.06 291 GLN A C 1
ATOM 2343 O O . GLN A 1 291 ? -20.642 10.532 15.067 1.00 94.06 291 GLN A O 1
ATOM 2348 N N . GLY A 1 292 ? -19.244 8.993 14.200 1.00 92.62 292 GLY A N 1
ATOM 2349 C CA . GLY A 1 292 ? -18.287 9.926 13.630 1.00 92.62 292 GLY A CA 1
ATOM 2350 C C . GLY A 1 292 ? -16.859 9.523 13.938 1.00 92.62 292 GLY A C 1
ATOM 2351 O O . GLY A 1 292 ? -16.603 8.491 14.559 1.00 92.62 292 GLY A O 1
ATOM 2352 N N . THR A 1 293 ? -15.930 10.363 13.511 1.00 94.25 293 THR A N 1
ATOM 2353 C CA . THR A 1 293 ? -14.498 10.161 13.713 1.00 94.25 293 THR A CA 1
ATOM 2354 C C . THR A 1 293 ? -13.908 11.378 14.400 1.00 94.25 293 THR A C 1
ATOM 2356 O O . THR A 1 293 ? -14.234 12.513 14.066 1.00 94.25 293 THR A O 1
ATOM 2359 N N . VAL A 1 294 ? -13.057 11.145 15.391 1.00 94.38 294 VAL A N 1
ATOM 2360 C CA . VAL A 1 294 ? -12.311 12.186 16.089 1.00 94.38 294 VAL A CA 1
ATOM 2361 C C . VAL A 1 294 ? -10.835 11.940 15.845 1.00 94.38 294 VAL A C 1
ATOM 2363 O O . VAL A 1 294 ? -10.303 10.923 16.284 1.00 94.38 294 VAL A O 1
ATOM 2366 N N . GLU A 1 295 ? -10.178 12.870 15.163 1.00 93.62 295 GLU A N 1
ATOM 2367 C CA . GLU A 1 295 ? -8.735 12.849 14.944 1.00 93.62 295 GLU A CA 1
ATOM 2368 C C . GLU A 1 295 ? -8.056 13.817 15.910 1.00 93.62 295 GLU A C 1
ATOM 2370 O O . GLU A 1 295 ? -8.513 14.938 16.134 1.00 93.62 295 GLU A O 1
ATOM 2375 N N . ILE A 1 296 ? -6.946 13.382 16.483 1.00 91.69 296 ILE A N 1
ATOM 2376 C CA . ILE A 1 296 ? -6.107 14.121 17.414 1.00 91.69 296 ILE A CA 1
ATOM 2377 C C . ILE A 1 296 ? -4.738 14.221 16.758 1.00 91.69 296 ILE A C 1
ATOM 2379 O O . ILE A 1 296 ? -4.047 13.222 16.568 1.00 91.69 296 ILE A O 1
ATOM 2383 N N . MET A 1 297 ? -4.351 15.438 16.408 1.00 88.12 297 MET A N 1
ATOM 2384 C CA . MET A 1 297 ? -3.048 15.751 15.847 1.00 88.12 297 MET A CA 1
ATOM 2385 C C . MET A 1 297 ? -2.176 16.353 16.941 1.00 88.12 297 MET A C 1
ATOM 2387 O O . MET A 1 297 ? -2.579 17.333 17.575 1.00 88.12 297 MET A O 1
ATOM 2391 N N . GLN A 1 298 ? -0.982 15.801 17.130 1.00 85.56 298 GLN A N 1
ATOM 2392 C CA . GLN A 1 298 ? 0.012 16.307 18.069 1.00 85.56 298 GLN A CA 1
ATOM 2393 C C . GLN A 1 298 ? 1.349 16.523 17.375 1.00 85.56 298 GLN A C 1
ATOM 2395 O O . GLN A 1 298 ? 1.850 15.617 16.718 1.00 85.56 298 GLN A O 1
ATOM 2400 N N . ARG A 1 299 ? 1.954 17.691 17.558 1.00 79.25 299 ARG A N 1
ATOM 2401 C CA . ARG A 1 299 ? 3.352 17.937 17.189 1.00 79.25 299 ARG A CA 1
ATOM 2402 C C . ARG A 1 299 ? 4.293 17.619 18.348 1.00 79.25 299 ARG A C 1
ATOM 2404 O O . ARG A 1 299 ? 5.332 16.997 18.165 1.00 79.25 299 ARG A O 1
ATOM 2411 N N . LYS A 1 300 ? 3.884 17.990 19.564 1.00 79.00 300 LYS A N 1
ATOM 2412 C CA . LYS A 1 300 ? 4.565 17.608 20.803 1.00 79.00 300 LYS A CA 1
ATOM 2413 C C . LYS A 1 300 ? 3.914 16.379 21.408 1.00 79.00 300 LYS A C 1
ATOM 2415 O O . LYS A 1 300 ? 2.699 16.341 21.568 1.00 79.00 300 LYS A O 1
ATOM 2420 N N . SER A 1 301 ? 4.738 15.403 21.767 1.00 84.12 301 SER A N 1
ATOM 2421 C CA . SER A 1 301 ? 4.297 14.138 22.347 1.00 84.12 301 SER A CA 1
ATOM 2422 C C . SER A 1 301 ? 3.805 14.339 23.781 1.00 84.12 301 SER A C 1
ATOM 2424 O O . SER A 1 301 ? 4.613 14.435 24.705 1.00 84.12 301 SER A O 1
ATOM 2426 N N . VAL A 1 302 ? 2.484 14.436 23.975 1.00 84.31 302 VAL A N 1
ATOM 2427 C CA . VAL A 1 302 ? 1.880 14.628 25.306 1.00 84.31 302 VAL A CA 1
ATOM 2428 C C . VAL A 1 302 ? 0.823 13.556 25.571 1.00 84.31 302 VAL A C 1
ATOM 2430 O O . VAL A 1 302 ? -0.079 13.372 24.743 1.00 84.31 302 VAL A O 1
ATOM 2433 N N . PRO A 1 303 ? 0.886 12.869 26.729 1.00 90.06 303 PRO A N 1
ATOM 2434 C CA . PRO A 1 303 ? -0.154 11.942 27.154 1.00 90.06 303 PRO A CA 1
ATOM 2435 C C . PRO A 1 303 ? -1.536 12.577 27.173 1.00 90.06 303 PRO A C 1
ATOM 2437 O O . PRO A 1 303 ? -1.719 13.726 27.578 1.00 90.06 303 PRO A O 1
ATOM 2440 N N . PHE A 1 304 ? -2.528 11.817 26.725 1.00 90.31 304 PHE A N 1
ATOM 2441 C CA . PHE A 1 304 ? -3.895 12.306 26.636 1.00 90.31 304 PHE A CA 1
ATOM 2442 C C . PHE A 1 304 ? -4.924 11.226 26.944 1.00 90.31 304 PHE A C 1
ATOM 2444 O O . PHE A 1 304 ? -4.692 10.031 26.767 1.00 90.31 304 PHE A O 1
ATOM 2451 N N . GLU A 1 305 ? -6.093 11.685 27.374 1.00 93.56 305 GLU A N 1
ATOM 2452 C CA . GLU A 1 305 ? -7.321 10.919 27.497 1.00 93.56 305 GLU A CA 1
ATOM 2453 C C . GLU A 1 305 ? -8.415 11.608 26.678 1.00 93.56 305 GLU A C 1
ATOM 2455 O O . GLU A 1 305 ? -8.680 12.805 26.830 1.00 93.56 305 GLU A O 1
ATOM 2460 N N . LEU A 1 306 ? -9.082 10.835 25.829 1.00 95.00 306 LEU A N 1
ATOM 2461 C CA . LEU A 1 306 ? -10.316 11.233 25.179 1.00 95.00 306 LEU A CA 1
ATOM 2462 C C . LEU A 1 306 ? -11.465 10.368 25.702 1.00 95.00 306 LEU A C 1
ATOM 2464 O O . LEU A 1 306 ? -11.439 9.147 25.593 1.00 95.00 306 LEU A O 1
ATOM 2468 N N . GLN A 1 307 ? -12.491 11.018 26.244 1.00 96.06 307 GLN A N 1
ATOM 2469 C CA . GLN A 1 307 ? -13.708 10.408 26.763 1.00 96.06 307 GLN A CA 1
ATOM 2470 C C . GLN A 1 307 ? -14.908 10.827 25.908 1.00 96.06 307 GLN A C 1
ATOM 2472 O O . GLN A 1 307 ? -15.299 11.993 25.878 1.00 96.06 307 GLN A O 1
ATOM 2477 N N . LEU A 1 308 ? -15.536 9.855 25.262 1.00 97.00 308 LEU A N 1
ATOM 2478 C CA . LEU A 1 308 ? -16.817 9.978 24.571 1.00 97.00 308 LEU A CA 1
ATOM 2479 C C . LEU A 1 308 ? -17.932 9.610 25.558 1.00 97.00 308 LEU A C 1
ATOM 2481 O O . LEU A 1 308 ? -17.817 8.600 26.247 1.00 97.00 308 LEU A O 1
ATOM 2485 N N . SER A 1 309 ? -18.975 10.433 25.678 1.00 97.12 309 SER A N 1
ATOM 2486 C CA . SER A 1 309 ? -19.958 10.367 26.770 1.00 97.12 309 SER A CA 1
ATOM 2487 C C . SER A 1 309 ? -21.384 10.682 26.307 1.00 97.12 309 SER A C 1
ATOM 2489 O O . SER A 1 309 ? -21.604 11.525 25.432 1.00 97.12 309 SER A O 1
ATOM 2491 N N . ASN A 1 310 ? -22.380 10.057 26.940 1.00 96.44 310 ASN A N 1
ATOM 2492 C CA . ASN A 1 310 ? -23.791 10.445 26.799 1.00 96.44 310 ASN A CA 1
ATOM 2493 C C . ASN A 1 310 ? -24.217 11.587 27.752 1.00 96.44 310 ASN A C 1
ATOM 2495 O O . ASN A 1 310 ? -25.358 12.053 27.702 1.00 96.44 310 ASN A O 1
ATOM 2499 N N . LYS A 1 311 ? -23.314 12.072 28.614 1.00 96.31 311 LYS A N 1
ATOM 2500 C CA . LYS A 1 311 ? -23.543 13.186 29.550 1.00 96.31 311 LYS A CA 1
ATOM 2501 C C . LYS A 1 311 ? -22.590 14.346 29.294 1.00 96.31 311 LYS A C 1
ATOM 2503 O O . LYS A 1 311 ? -21.435 14.139 28.946 1.00 96.31 311 LYS A O 1
ATOM 2508 N N . LYS A 1 312 ? -23.085 15.567 29.525 1.00 94.44 312 LYS A N 1
ATOM 2509 C CA . LYS A 1 312 ? -22.314 16.814 29.396 1.00 94.44 312 LYS A CA 1
ATOM 2510 C C . LYS A 1 312 ? -21.265 16.984 30.498 1.00 94.44 312 LYS A C 1
ATOM 2512 O O . LYS A 1 312 ? -20.264 17.657 30.277 1.00 94.44 312 LYS A O 1
ATOM 2517 N N . ASP A 1 313 ? -21.526 16.450 31.686 1.00 92.50 313 ASP A N 1
ATOM 2518 C CA . ASP A 1 313 ? -20.563 16.461 32.783 1.00 92.50 313 ASP A CA 1
ATOM 2519 C C . ASP A 1 313 ? -19.599 15.281 32.620 1.00 92.50 313 ASP A C 1
ATOM 2521 O O . ASP A 1 313 ? -20.021 14.123 32.618 1.00 92.50 313 ASP A O 1
ATOM 2525 N N . ALA A 1 314 ? -18.306 15.584 32.485 1.00 89.25 314 ALA A N 1
ATOM 2526 C CA . ALA A 1 314 ? -17.254 14.589 32.307 1.00 89.25 314 ALA A CA 1
ATOM 2527 C C . ALA A 1 314 ? -17.090 13.664 33.527 1.00 89.25 314 ALA A C 1
ATOM 2529 O O . ALA A 1 314 ? -16.538 12.572 33.387 1.00 89.25 314 ALA A O 1
ATOM 2530 N N . TYR A 1 315 ? -17.559 14.089 34.706 1.00 91.25 315 TYR A N 1
ATOM 2531 C CA . TYR A 1 315 ? -17.394 13.381 35.978 1.00 91.25 315 TYR A CA 1
ATOM 2532 C C . TYR A 1 315 ? -18.666 12.665 36.457 1.00 91.25 315 TYR A C 1
ATOM 2534 O O . TYR A 1 315 ? -18.671 12.091 37.552 1.00 91.25 315 TYR A O 1
ATOM 2542 N N . ASP A 1 316 ? -19.740 12.672 35.661 1.00 93.25 316 ASP A N 1
ATOM 2543 C CA . ASP A 1 316 ? -20.983 11.987 36.015 1.00 93.25 316 ASP A CA 1
ATOM 2544 C C . ASP A 1 316 ? -20.762 10.466 36.059 1.00 93.25 316 ASP A C 1
ATOM 2546 O O . ASP A 1 316 ? -20.585 9.800 35.039 1.00 93.25 316 ASP A O 1
ATOM 2550 N N . ARG A 1 317 ? -20.816 9.895 37.267 1.00 91.25 317 ARG A N 1
ATOM 2551 C CA . ARG A 1 317 ? -20.621 8.454 37.507 1.00 91.25 317 ARG A CA 1
ATOM 2552 C C . ARG A 1 317 ? -21.698 7.572 36.874 1.00 91.25 317 ARG A C 1
ATOM 2554 O O . ARG A 1 317 ? -21.515 6.361 36.817 1.00 91.25 317 ARG A O 1
ATOM 2561 N N . LYS A 1 318 ? -22.828 8.146 36.451 1.00 92.69 318 LYS A N 1
ATOM 2562 C CA . LYS A 1 318 ? -23.903 7.434 35.747 1.00 92.69 318 LYS A CA 1
ATOM 2563 C C . LYS A 1 318 ? -23.757 7.508 34.226 1.00 92.69 318 LYS A C 1
ATOM 2565 O O . LYS A 1 318 ? -24.589 6.935 33.524 1.00 92.69 318 LYS A O 1
ATOM 2570 N N . ALA A 1 319 ? -22.765 8.235 33.709 1.00 95.31 319 ALA A N 1
ATOM 2571 C CA . ALA A 1 319 ? -22.544 8.347 32.277 1.00 95.31 319 ALA A CA 1
ATOM 2572 C C . ALA A 1 319 ? -22.090 7.009 31.679 1.00 95.31 319 ALA A C 1
ATOM 2574 O O . ALA A 1 319 ? -21.223 6.312 32.219 1.00 95.31 319 ALA A O 1
ATOM 2575 N N . TYR A 1 320 ? -22.644 6.679 30.515 1.00 96.75 320 TYR A N 1
ATOM 2576 C CA . TYR A 1 320 ? -22.003 5.712 29.641 1.00 96.75 320 TYR A CA 1
ATOM 2577 C C . TYR A 1 320 ? -20.847 6.412 28.933 1.00 96.75 320 TYR A C 1
ATOM 2579 O O . TYR A 1 320 ? -21.048 7.461 28.312 1.00 96.75 320 TYR A O 1
ATOM 2587 N N . THR A 1 321 ? -19.643 5.857 29.058 1.00 97.19 321 THR A N 1
ATOM 2588 C CA . THR A 1 321 ? -18.439 6.462 28.491 1.00 97.19 321 THR A CA 1
ATOM 2589 C C . THR A 1 321 ? -17.584 5.448 27.767 1.00 97.19 321 THR A C 1
ATOM 2591 O O . THR A 1 321 ? -17.384 4.355 28.290 1.00 97.19 321 THR A O 1
ATOM 2594 N N . ILE A 1 322 ? -16.994 5.865 26.651 1.00 97.19 322 ILE A N 1
ATOM 2595 C CA . ILE A 1 322 ? -15.908 5.165 25.965 1.00 97.19 322 ILE A CA 1
ATOM 2596 C C . ILE A 1 322 ? -14.672 6.050 26.088 1.00 97.19 322 ILE A C 1
ATOM 2598 O O . ILE A 1 322 ? -14.701 7.216 25.695 1.00 97.19 322 ILE A O 1
ATOM 2602 N N . LYS A 1 323 ? -13.605 5.523 26.679 1.00 96.69 323 LYS A N 1
ATOM 2603 C CA . LYS A 1 323 ? -12.373 6.255 26.966 1.00 96.69 323 LYS A CA 1
ATOM 2604 C C . LYS A 1 323 ? -11.219 5.656 26.192 1.00 96.69 323 LYS A C 1
ATOM 2606 O O . LYS A 1 323 ? -11.069 4.441 26.193 1.00 96.69 323 LYS A O 1
ATOM 2611 N N . ILE A 1 324 ? -10.396 6.501 25.589 1.00 96.75 324 ILE A N 1
ATOM 2612 C CA . ILE A 1 324 ? -9.092 6.137 25.042 1.00 96.75 324 ILE A CA 1
ATOM 2613 C C . ILE A 1 324 ? -8.025 6.961 25.759 1.00 96.75 324 ILE A C 1
ATOM 2615 O O . ILE A 1 324 ? -8.076 8.190 25.752 1.00 96.75 324 ILE A O 1
ATOM 2619 N N . SER A 1 325 ? -7.074 6.283 26.392 1.00 95.06 325 SER A N 1
ATOM 2620 C CA . SER A 1 325 ? -5.925 6.889 27.064 1.00 95.06 325 SER A CA 1
ATOM 2621 C C . SER A 1 325 ? -4.654 6.449 26.345 1.00 95.06 325 SER A C 1
ATOM 2623 O O . SER A 1 325 ? -4.454 5.253 26.128 1.00 95.06 325 SER A O 1
ATOM 2625 N N . VAL A 1 326 ? -3.800 7.399 25.972 1.00 93.69 326 VAL A N 1
ATOM 2626 C CA . VAL A 1 326 ? -2.547 7.146 25.246 1.00 93.69 326 VAL A CA 1
ATOM 2627 C C . VAL A 1 326 ? -1.406 7.822 25.993 1.00 93.69 326 VAL A C 1
ATOM 2629 O O . VAL A 1 326 ? -1.447 9.026 26.247 1.00 93.69 326 VAL A O 1
ATOM 2632 N N . ASN A 1 327 ? -0.380 7.053 26.347 1.00 91.31 327 ASN A N 1
ATOM 2633 C CA . ASN A 1 327 ? 0.860 7.558 26.936 1.00 91.31 327 ASN A CA 1
ATOM 2634 C C . ASN A 1 327 ? 2.073 6.923 26.231 1.00 91.31 327 ASN A C 1
ATOM 2636 O O . ASN A 1 327 ? 1.922 6.356 25.155 1.00 91.31 327 ASN A O 1
ATOM 2640 N N . GLN A 1 328 ? 3.283 7.057 26.780 1.00 87.94 328 GLN A N 1
ATOM 2641 C CA . GLN A 1 328 ? 4.508 6.518 26.165 1.00 87.94 328 GLN A CA 1
ATOM 2642 C C . GLN A 1 328 ? 4.601 4.981 26.223 1.00 87.94 328 GLN A C 1
ATOM 2644 O O . GLN A 1 328 ? 5.243 4.373 25.367 1.00 87.94 328 GLN A O 1
ATOM 2649 N N . ASN A 1 329 ? 3.942 4.362 27.203 1.00 89.81 329 ASN A N 1
ATOM 2650 C CA . ASN A 1 329 ? 4.079 2.946 27.549 1.00 89.81 329 ASN A CA 1
ATOM 2651 C C . ASN A 1 329 ? 2.902 2.096 27.071 1.00 89.81 329 ASN A C 1
ATOM 2653 O O . ASN A 1 329 ? 3.081 0.924 26.750 1.00 89.81 329 ASN A O 1
ATOM 2657 N N . GLU A 1 330 ? 1.699 2.665 27.044 1.00 93.50 330 GLU A N 1
ATOM 2658 C CA . GLU A 1 330 ? 0.497 1.944 26.650 1.00 93.50 330 GLU A CA 1
ATOM 2659 C C . GLU A 1 330 ? -0.546 2.833 25.973 1.00 93.50 330 GLU A C 1
ATOM 2661 O O . GLU A 1 330 ? -0.593 4.057 26.141 1.00 93.50 330 GLU A O 1
ATOM 2666 N N . VAL A 1 331 ? -1.418 2.159 25.230 1.00 94.56 331 VAL A N 1
ATOM 2667 C CA . VAL A 1 331 ? -2.707 2.669 24.792 1.00 94.56 331 VAL A CA 1
ATOM 2668 C C . VAL A 1 331 ? -3.813 1.794 25.366 1.00 94.56 331 VAL A C 1
ATOM 2670 O O . VAL A 1 331 ? -3.743 0.565 25.304 1.00 94.56 331 VAL A O 1
ATOM 2673 N N . LYS A 1 332 ? -4.834 2.427 25.942 1.00 96.19 332 LYS A N 1
ATOM 2674 C CA . LYS A 1 332 ? -5.932 1.751 26.628 1.00 96.19 332 LYS A CA 1
ATOM 2675 C C . LYS A 1 332 ? -7.278 2.305 26.197 1.00 96.19 332 LYS A C 1
ATOM 2677 O O . LYS A 1 332 ? -7.540 3.488 26.389 1.00 96.19 332 LYS A O 1
ATOM 2682 N N . LEU A 1 333 ? -8.143 1.436 25.685 1.00 96.81 333 LEU A N 1
ATOM 2683 C CA . LEU A 1 333 ? -9.545 1.722 25.412 1.00 96.81 333 LEU A CA 1
ATOM 2684 C C . LEU A 1 333 ? -10.419 1.046 26.467 1.00 96.81 333 LEU A C 1
ATOM 2686 O O . LEU A 1 333 ? -10.277 -0.150 26.702 1.00 96.81 333 LEU A O 1
ATOM 2690 N N . SER A 1 334 ? -11.330 1.773 27.105 1.00 96.50 334 SER A N 1
ATOM 2691 C CA . SER A 1 334 ? -12.246 1.201 28.096 1.00 96.50 334 SER A CA 1
ATOM 2692 C C . SER A 1 334 ? -13.653 1.776 28.023 1.00 96.50 334 SER A C 1
ATOM 2694 O O . SER A 1 334 ? -13.868 2.875 27.511 1.00 96.50 334 SER A O 1
ATOM 2696 N N . THR A 1 335 ? -14.622 1.034 28.552 1.00 95.88 335 THR A N 1
ATOM 2697 C CA . THR A 1 335 ? -16.012 1.478 28.684 1.00 95.88 335 THR A CA 1
ATOM 2698 C C . THR A 1 335 ? -16.425 1.523 30.155 1.00 95.88 335 THR A C 1
ATOM 2700 O O . THR A 1 335 ? -15.880 0.794 30.988 1.00 95.88 335 THR A O 1
ATOM 2703 N N . SER A 1 336 ? -17.381 2.385 30.522 1.00 94.38 336 SER A N 1
ATOM 2704 C CA . SER A 1 336 ? -17.817 2.508 31.930 1.00 94.38 336 SER A CA 1
ATOM 2705 C C . SER A 1 336 ? -18.568 1.281 32.462 1.00 94.38 336 SER A C 1
ATOM 2707 O O . SER A 1 336 ? -18.745 1.140 33.670 1.00 94.38 336 SER A O 1
ATOM 2709 N N . THR A 1 337 ? -18.965 0.371 31.577 1.00 91.88 337 THR A N 1
ATOM 2710 C CA . THR A 1 337 ? -19.553 -0.947 31.869 1.00 91.88 337 THR A CA 1
ATOM 2711 C C . THR A 1 337 ? -18.502 -2.020 32.166 1.00 91.88 337 THR A C 1
ATOM 2713 O O . THR A 1 337 ? -18.868 -3.126 32.560 1.00 91.88 337 THR A O 1
ATOM 2716 N N . GLY A 1 338 ? -17.208 -1.707 32.024 1.00 88.94 338 GLY A N 1
ATOM 2717 C CA . GLY A 1 338 ? -16.100 -2.567 32.443 1.00 88.94 338 GLY A CA 1
ATOM 2718 C C . GLY A 1 338 ? -15.315 -3.237 31.314 1.00 88.94 338 GLY A C 1
ATOM 2719 O O . GLY A 1 338 ? -14.376 -3.972 31.618 1.00 88.94 338 GLY A O 1
ATOM 2720 N N . GLN A 1 339 ? -15.634 -2.986 30.036 1.00 90.75 339 GLN A N 1
ATOM 2721 C CA . GLN A 1 339 ? -14.773 -3.450 28.942 1.00 90.75 339 GLN A CA 1
ATOM 2722 C C . GLN A 1 339 ? -13.447 -2.690 28.974 1.00 90.75 339 GLN A C 1
ATOM 2724 O O . GLN A 1 339 ? -13.414 -1.488 29.240 1.00 90.75 339 GLN A O 1
ATOM 2729 N N . SER A 1 340 ? -12.343 -3.382 28.706 1.00 94.25 340 SER A N 1
ATOM 2730 C CA . SER A 1 340 ? -11.016 -2.774 28.678 1.00 94.25 340 SER A CA 1
ATOM 2731 C C . SER A 1 340 ? -10.102 -3.529 27.725 1.00 94.25 340 SER A C 1
ATOM 2733 O O . SER A 1 340 ? -9.947 -4.742 27.831 1.00 94.25 340 SER A O 1
ATOM 2735 N N . TYR A 1 341 ? -9.439 -2.782 26.855 1.00 94.69 341 TYR A N 1
ATOM 2736 C CA . TYR A 1 341 ? -8.498 -3.255 25.853 1.00 94.69 341 TYR A CA 1
ATOM 2737 C C . TYR A 1 341 ? -7.226 -2.434 25.997 1.00 94.69 341 TYR A C 1
ATOM 2739 O O . TYR A 1 341 ? -7.280 -1.206 26.001 1.00 94.69 341 TYR A O 1
ATOM 2747 N N . THR A 1 342 ? -6.087 -3.099 26.140 1.00 95.31 342 THR A N 1
ATOM 2748 C CA . THR A 1 342 ? -4.798 -2.434 26.339 1.00 95.31 342 THR A CA 1
ATOM 2749 C C . THR A 1 342 ? -3.781 -3.019 25.380 1.00 95.31 342 THR A C 1
ATOM 2751 O O . THR A 1 342 ? -3.713 -4.235 25.209 1.00 95.31 342 THR A O 1
ATOM 2754 N N . SER A 1 343 ? -2.965 -2.153 24.792 1.00 91.69 343 SER A N 1
ATOM 2755 C CA . SER A 1 343 ? -1.744 -2.538 24.102 1.00 91.69 343 SER A CA 1
ATOM 2756 C C . SER A 1 343 ? -0.566 -1.800 24.721 1.00 91.69 343 SER A C 1
ATOM 2758 O O . SER A 1 343 ? -0.594 -0.578 24.855 1.00 91.69 343 SER A O 1
ATOM 2760 N N . THR A 1 344 ? 0.477 -2.547 25.066 1.00 89.69 344 THR A N 1
ATOM 2761 C CA . THR A 1 344 ? 1.771 -2.021 25.531 1.00 89.69 344 THR A CA 1
ATOM 2762 C C . THR A 1 344 ? 2.811 -1.999 24.413 1.00 89.69 344 THR A C 1
ATOM 2764 O O . THR A 1 344 ? 4.001 -1.809 24.656 1.00 89.69 344 THR A O 1
ATOM 2767 N N . ASP A 1 345 ? 2.392 -2.280 23.180 1.00 84.69 345 ASP A N 1
ATOM 2768 C CA . ASP A 1 345 ? 3.274 -2.200 22.032 1.00 84.69 345 ASP A CA 1
ATOM 2769 C C . ASP A 1 345 ? 3.606 -0.730 21.761 1.00 84.69 345 ASP A C 1
ATOM 2771 O O . ASP A 1 345 ? 2.740 0.054 21.370 1.00 84.69 345 ASP A O 1
ATOM 2775 N N . THR A 1 346 ? 4.874 -0.369 21.965 1.00 78.88 346 THR A N 1
ATOM 2776 C CA . THR A 1 346 ? 5.404 0.993 21.777 1.00 78.88 346 THR A CA 1
ATOM 2777 C C . THR A 1 346 ? 5.281 1.520 20.340 1.00 78.88 346 THR A C 1
ATOM 2779 O O . THR A 1 346 ? 5.571 2.690 20.060 1.00 78.88 346 THR A O 1
ATOM 2782 N N . MET A 1 347 ? 4.857 0.666 19.404 1.00 76.31 347 MET A N 1
ATOM 2783 C CA . MET A 1 347 ? 4.442 1.065 18.065 1.00 76.31 347 MET A CA 1
ATOM 2784 C C . MET A 1 347 ? 3.095 1.800 18.068 1.00 76.31 347 MET A C 1
ATOM 2786 O O . MET A 1 347 ? 2.890 2.664 17.223 1.00 76.31 347 MET A O 1
ATOM 2790 N N . TYR A 1 348 ? 2.205 1.526 19.023 1.00 82.06 348 TYR A N 1
ATOM 2791 C CA . TYR A 1 348 ? 0.855 2.105 19.080 1.00 82.06 348 TYR A CA 1
ATOM 2792 C C . TYR A 1 348 ? 0.670 3.182 20.154 1.00 82.06 348 TYR A C 1
ATOM 2794 O O . TYR A 1 348 ? -0.418 3.746 20.302 1.00 82.06 348 TYR A O 1
ATOM 2802 N N . THR A 1 349 ? 1.732 3.448 20.909 1.00 84.88 349 THR A N 1
ATOM 2803 C CA . THR A 1 349 ? 1.791 4.468 21.954 1.00 84.88 349 THR A CA 1
ATOM 2804 C C . THR A 1 349 ? 2.115 5.840 21.366 1.00 84.88 349 THR A C 1
ATOM 2806 O O . THR A 1 349 ? 2.180 6.025 20.143 1.00 84.88 349 THR A O 1
ATOM 2809 N N . LEU A 1 350 ? 2.312 6.828 22.239 1.00 85.75 350 LEU A N 1
ATOM 2810 C CA . LEU A 1 350 ? 2.785 8.138 21.820 1.00 85.75 350 LEU A CA 1
ATOM 2811 C C . LEU A 1 350 ? 4.074 8.036 21.004 1.00 85.75 350 LEU A C 1
ATOM 2813 O O . LEU A 1 350 ? 5.073 7.443 21.422 1.00 85.75 350 LEU A O 1
ATOM 2817 N N . GLN A 1 351 ? 4.060 8.674 19.841 1.00 79.75 351 GLN A N 1
ATOM 2818 C CA . GLN A 1 351 ? 5.256 8.824 19.029 1.00 79.75 351 GLN A CA 1
ATOM 2819 C C . GLN A 1 351 ? 6.223 9.812 19.696 1.00 79.75 351 GLN A C 1
ATOM 2821 O O . GLN A 1 351 ? 5.762 10.762 20.333 1.00 79.75 351 GLN A O 1
ATOM 2826 N N . PRO A 1 352 ? 7.545 9.573 19.622 1.00 70.88 352 PRO A N 1
ATOM 2827 C CA . PRO A 1 352 ? 8.541 10.453 20.229 1.00 70.88 352 PRO A CA 1
ATOM 2828 C C . PRO A 1 352 ? 8.439 11.873 19.665 1.00 70.88 352 PRO A C 1
ATOM 2830 O O . PRO A 1 352 ? 8.014 12.057 18.529 1.00 70.88 352 PRO A O 1
ATOM 2833 N N . GLU A 1 353 ? 8.831 12.869 20.461 1.00 69.81 353 GLU A N 1
ATOM 2834 C CA . GLU A 1 353 ? 8.827 14.265 20.018 1.00 69.81 353 GLU A CA 1
ATOM 2835 C C . GLU A 1 353 ? 9.725 14.447 18.784 1.00 69.81 353 GLU A C 1
ATOM 2837 O O . GLU A 1 353 ? 10.849 13.942 18.728 1.00 69.81 353 GLU A O 1
ATOM 2842 N N . GLY A 1 354 ? 9.203 15.165 17.791 1.00 66.81 354 GLY A N 1
ATOM 2843 C CA . GLY A 1 354 ? 9.877 15.445 16.533 1.00 66.81 354 GLY A CA 1
ATOM 2844 C C . GLY A 1 354 ? 9.286 16.677 15.855 1.00 66.81 354 GLY A C 1
ATOM 2845 O O . GLY A 1 354 ? 8.405 17.346 16.390 1.00 66.81 354 GLY A O 1
ATOM 2846 N N . GLU A 1 355 ? 9.769 16.998 14.656 1.00 64.50 355 GLU A N 1
ATOM 2847 C CA . GLU A 1 355 ? 9.305 18.187 13.925 1.00 64.50 355 GLU A CA 1
ATOM 2848 C C . GLU A 1 355 ? 7.916 18.009 13.284 1.00 64.50 355 GLU A C 1
ATOM 2850 O O . GLU A 1 355 ? 7.286 19.000 12.896 1.00 64.50 355 GLU A O 1
ATOM 2855 N N . TYR A 1 356 ? 7.428 16.765 13.228 1.00 74.00 356 TYR A N 1
ATOM 2856 C CA . TYR A 1 356 ? 6.266 16.330 12.456 1.00 74.00 356 TYR A CA 1
ATOM 2857 C C . TYR A 1 356 ? 4.999 16.186 13.299 1.00 74.00 356 TYR A C 1
ATOM 2859 O O . TYR A 1 356 ? 5.030 15.984 14.510 1.00 74.00 356 TYR A O 1
ATOM 2867 N N . TRP A 1 357 ? 3.856 16.254 12.622 1.00 81.88 357 TRP A N 1
ATOM 2868 C CA . TRP A 1 357 ? 2.566 15.980 13.236 1.00 81.88 357 TRP A CA 1
ATOM 2869 C C . TRP A 1 357 ? 2.290 14.478 13.302 1.00 81.88 357 TRP A C 1
ATOM 2871 O O . TRP A 1 357 ? 2.347 13.771 12.298 1.00 81.88 357 TRP A O 1
ATOM 2881 N N . HIS A 1 358 ? 1.887 14.013 14.475 1.00 86.88 358 HIS A N 1
ATOM 2882 C CA . HIS A 1 358 ? 1.410 12.663 14.719 1.00 86.88 358 HIS A CA 1
ATOM 2883 C C . HIS A 1 358 ? -0.109 12.656 14.825 1.00 86.88 358 HIS A C 1
ATOM 2885 O O . HIS A 1 358 ? -0.688 13.426 15.592 1.00 86.88 358 HIS A O 1
ATOM 2891 N N . ARG A 1 359 ? -0.748 11.780 14.050 1.00 90.62 359 ARG A N 1
ATOM 2892 C CA . ARG A 1 359 ? -2.200 11.605 14.031 1.00 90.62 359 ARG A CA 1
ATOM 2893 C C . ARG A 1 359 ? -2.594 10.383 14.852 1.00 90.62 359 ARG A C 1
ATOM 2895 O O . ARG A 1 359 ? -2.031 9.308 14.669 1.00 90.62 359 ARG A O 1
ATOM 2902 N N . TYR A 1 360 ? -3.601 10.552 15.691 1.00 93.69 360 TYR A N 1
ATOM 2903 C CA . TYR A 1 360 ? -4.324 9.494 16.388 1.00 93.69 360 TYR A CA 1
ATOM 2904 C C . TYR A 1 360 ? -5.798 9.674 16.066 1.00 93.69 360 TYR A C 1
ATOM 2906 O O . TYR A 1 360 ? -6.244 10.807 15.898 1.00 93.69 360 TYR A O 1
ATOM 2914 N N . TRP A 1 361 ? -6.574 8.606 15.980 1.00 95.06 361 TRP A N 1
ATOM 2915 C CA . TRP A 1 361 ? -7.991 8.742 15.668 1.00 95.06 361 TRP A CA 1
ATOM 2916 C C . TRP A 1 361 ? -8.828 7.679 16.360 1.00 95.06 361 TRP A C 1
ATOM 2918 O O . TRP A 1 361 ? -8.380 6.556 16.578 1.00 95.06 361 TRP A O 1
ATOM 2928 N N . ILE A 1 362 ? -10.057 8.048 16.710 1.00 96.44 362 ILE A N 1
ATOM 2929 C CA . ILE A 1 362 ? -11.094 7.133 17.182 1.00 96.44 362 ILE A CA 1
ATOM 2930 C C . ILE A 1 362 ? -12.338 7.308 16.318 1.00 96.44 362 ILE A C 1
ATOM 2932 O O . ILE A 1 362 ? -12.702 8.428 15.970 1.00 96.44 362 ILE A O 1
ATOM 2936 N N . SER A 1 363 ? -12.994 6.209 15.974 1.00 96.06 363 SER A N 1
ATOM 2937 C CA . SER A 1 363 ? -14.215 6.202 15.185 1.00 96.06 363 SER A CA 1
ATOM 2938 C C . SER A 1 363 ? -15.309 5.415 15.892 1.00 96.06 363 SER A C 1
ATOM 2940 O O . SER A 1 363 ? -15.043 4.353 16.456 1.00 96.06 363 SER A O 1
ATOM 2942 N N . LEU A 1 364 ? -16.526 5.953 15.873 1.00 95.12 364 LEU A N 1
ATOM 2943 C CA . LEU A 1 364 ? -17.731 5.337 16.414 1.00 95.12 364 LEU A CA 1
ATOM 2944 C C . LEU A 1 364 ? -18.730 5.091 15.294 1.00 95.12 364 LEU A C 1
ATOM 2946 O O . LEU A 1 364 ? -18.989 5.984 14.485 1.00 95.12 364 LEU A O 1
ATOM 2950 N N . PHE A 1 365 ? -19.377 3.934 15.323 1.00 94.06 365 PHE A N 1
ATOM 2951 C CA . PHE A 1 365 ? -20.548 3.672 14.503 1.00 94.06 365 PHE A CA 1
ATOM 2952 C C . PHE A 1 365 ? -21.623 2.991 15.335 1.00 94.06 365 PHE A C 1
ATOM 2954 O O . PHE A 1 365 ? -21.417 1.896 15.835 1.00 94.06 365 PHE A O 1
ATOM 2961 N N . SER A 1 366 ? -22.775 3.636 15.511 1.00 88.00 366 SER A N 1
ATOM 2962 C CA . SER A 1 366 ? -23.824 3.148 16.415 1.00 88.00 366 SER A CA 1
ATOM 2963 C C . SER A 1 366 ? -24.820 2.178 15.772 1.00 88.00 366 SER A C 1
ATOM 2965 O O . SER A 1 366 ? -25.561 1.505 16.491 1.00 88.00 366 SER A O 1
ATOM 2967 N N . THR A 1 367 ? -24.859 2.095 14.436 1.00 85.62 367 THR A N 1
ATOM 2968 C CA . THR A 1 367 ? -25.761 1.178 13.710 1.00 85.62 367 THR A CA 1
ATOM 2969 C C . THR A 1 367 ? -25.229 -0.253 13.716 1.00 85.62 367 THR A C 1
ATOM 2971 O O . THR A 1 367 ? -25.993 -1.182 13.963 1.00 85.62 367 THR A O 1
ATOM 2974 N N . ALA A 1 368 ? -23.922 -0.421 13.507 1.00 85.06 368 ALA A N 1
ATOM 2975 C CA . ALA A 1 368 ? -23.188 -1.632 13.858 1.00 85.06 368 ALA A CA 1
ATOM 2976 C C . ALA A 1 368 ? -22.200 -1.226 14.962 1.00 85.06 368 ALA A C 1
ATOM 2978 O O . ALA A 1 368 ? -21.165 -0.663 14.611 1.00 85.06 368 ALA A O 1
ATOM 2979 N N . PRO A 1 369 ? -22.567 -1.394 16.252 1.00 84.38 369 PRO A N 1
ATOM 2980 C CA . PRO A 1 369 ? -21.953 -0.761 17.424 1.00 84.38 369 PRO A CA 1
ATOM 2981 C C . PRO A 1 369 ? -20.470 -1.120 17.537 1.00 84.38 369 PRO A C 1
ATOM 2983 O O . PRO A 1 369 ? -20.079 -2.063 18.216 1.00 84.38 369 PRO A O 1
ATOM 2986 N N . ASN A 1 370 ? -19.648 -0.349 16.837 1.00 91.94 370 ASN A N 1
ATOM 2987 C CA . ASN A 1 370 ? -18.238 -0.610 16.621 1.00 91.94 370 ASN A CA 1
ATOM 2988 C C . ASN A 1 370 ? -17.431 0.628 16.996 1.00 91.94 370 ASN A C 1
ATOM 2990 O O . ASN A 1 370 ? -17.827 1.765 16.715 1.00 91.94 370 ASN A O 1
ATOM 2994 N N . VAL A 1 371 ? -16.297 0.381 17.641 1.00 95.25 371 VAL A N 1
ATOM 2995 C CA . VAL A 1 371 ? -15.323 1.398 18.009 1.00 95.25 371 VAL A CA 1
ATOM 2996 C C . VAL A 1 371 ? -13.992 1.011 17.399 1.00 95.25 371 VAL A C 1
ATOM 2998 O O . VAL A 1 371 ? -13.465 -0.064 17.687 1.00 95.25 371 VAL A O 1
ATOM 3001 N N . LYS A 1 372 ? -13.428 1.908 16.595 1.00 95.81 372 LYS A N 1
ATOM 3002 C CA . LYS A 1 372 ? -12.073 1.750 16.070 1.00 95.81 372 LYS A CA 1
ATOM 3003 C C . LYS A 1 372 ? -11.163 2.810 16.646 1.00 95.81 372 LYS A C 1
ATOM 3005 O O . LYS A 1 372 ? -11.563 3.962 16.754 1.00 95.81 372 LYS A O 1
ATOM 3010 N N . TYR A 1 373 ? -9.940 2.436 16.973 1.00 95.50 373 TYR A N 1
ATOM 3011 C CA . TYR A 1 373 ? -8.868 3.373 17.286 1.00 95.50 373 TYR A CA 1
ATOM 3012 C C . TYR A 1 373 ? -7.670 3.051 16.404 1.00 95.50 373 TYR A C 1
ATOM 3014 O O . TYR A 1 373 ? -7.347 1.877 16.235 1.00 95.50 373 TYR A O 1
ATOM 3022 N N . GLY A 1 374 ? -7.002 4.067 15.869 1.00 93.38 374 GLY A N 1
ATOM 3023 C CA . GLY A 1 374 ? -5.820 3.896 15.033 1.00 93.38 374 GLY A CA 1
ATOM 3024 C C . GLY A 1 374 ? -4.891 5.099 15.055 1.00 93.38 374 GLY A C 1
ATOM 3025 O O . GLY A 1 374 ? -5.149 6.103 15.726 1.00 93.38 374 GLY A O 1
ATOM 3026 N N . ILE A 1 375 ? -3.778 4.970 14.334 1.00 90.06 375 ILE A N 1
ATOM 3027 C CA . ILE A 1 375 ? -2.724 5.987 14.269 1.00 90.06 375 ILE A CA 1
ATOM 3028 C C . ILE A 1 375 ? -2.266 6.226 12.833 1.00 90.06 375 ILE A C 1
ATOM 3030 O O . ILE A 1 375 ? -2.306 5.328 11.997 1.00 90.06 375 ILE A O 1
ATOM 3034 N N . GLY A 1 376 ? -1.832 7.456 12.559 1.00 90.31 376 GLY A N 1
ATOM 3035 C CA . GLY A 1 376 ? -1.551 7.936 11.211 1.00 90.31 376 GLY A CA 1
ATOM 3036 C C . GLY A 1 376 ? -2.817 8.040 10.363 1.00 90.31 376 GLY A C 1
ATOM 3037 O O . GLY A 1 376 ? -3.869 8.423 10.872 1.00 90.31 376 GLY A O 1
ATOM 3038 N N . GLU A 1 377 ? -2.704 7.740 9.072 1.00 91.94 377 GLU A N 1
ATOM 3039 C CA . GLU A 1 377 ? -3.798 7.808 8.102 1.00 91.94 377 GLU A CA 1
ATOM 3040 C C . GLU A 1 377 ? -5.084 7.112 8.600 1.00 91.94 377 GLU A C 1
ATOM 3042 O O . GLU A 1 377 ? -5.063 6.014 9.160 1.00 91.94 377 GLU A O 1
ATOM 3047 N N . VAL A 1 378 ? -6.223 7.778 8.394 1.00 91.44 378 VAL A N 1
ATOM 3048 C CA . VAL A 1 378 ? -7.530 7.372 8.926 1.00 91.44 378 VAL A CA 1
ATOM 3049 C C . VAL A 1 378 ? -8.174 6.338 8.003 1.00 91.44 378 VAL A C 1
ATOM 3051 O O . VAL A 1 378 ? -8.837 6.690 7.030 1.00 91.44 378 VAL A O 1
ATOM 3054 N N . ARG A 1 379 ? -7.969 5.051 8.301 1.00 91.81 379 ARG A N 1
ATOM 3055 C CA . ARG A 1 379 ? -8.586 3.916 7.587 1.00 91.81 379 ARG A CA 1
ATOM 3056 C C . ARG A 1 379 ? -8.553 2.622 8.410 1.00 91.81 379 ARG A C 1
ATOM 3058 O O . ARG A 1 379 ? -7.697 2.502 9.290 1.00 91.81 379 ARG A O 1
ATOM 3065 N N . PRO A 1 380 ? -9.412 1.625 8.118 1.00 90.81 380 PRO A N 1
ATOM 3066 C CA . PRO A 1 380 ? -9.480 0.400 8.917 1.00 90.81 380 PRO A CA 1
ATOM 3067 C C . PRO A 1 380 ? -8.152 -0.369 9.017 1.00 90.81 380 PRO A C 1
ATOM 3069 O O . PRO A 1 380 ? -7.819 -0.846 10.100 1.00 90.81 380 PRO A O 1
ATOM 3072 N N . PHE A 1 381 ? -7.356 -0.445 7.946 1.00 89.69 381 PHE A N 1
ATOM 3073 C CA . PHE A 1 381 ? -6.085 -1.181 7.917 1.00 89.69 381 PHE A CA 1
ATOM 3074 C C . PHE A 1 381 ? -5.061 -0.676 8.943 1.00 89.69 381 PHE A C 1
ATOM 3076 O O . PHE A 1 381 ? -4.221 -1.446 9.401 1.00 89.69 381 PHE A O 1
ATOM 3083 N N . PHE A 1 382 ? -5.131 0.605 9.315 1.00 89.88 382 PHE A N 1
ATOM 3084 C CA . PHE A 1 382 ? -4.250 1.219 10.312 1.00 89.88 382 PHE A CA 1
ATOM 3085 C C . PHE A 1 382 ? -4.910 1.338 11.696 1.00 89.88 382 PHE A C 1
ATOM 3087 O O . PHE A 1 382 ? -4.436 2.085 12.558 1.00 89.88 382 PHE A O 1
ATOM 3094 N N . SER A 1 383 ? -6.000 0.598 11.927 1.00 92.44 383 SER A N 1
ATOM 3095 C CA . SER A 1 383 ? -6.575 0.445 13.260 1.00 92.44 383 SER A CA 1
ATOM 3096 C C . SER A 1 383 ? -5.682 -0.423 14.150 1.00 92.44 383 SER A C 1
ATOM 3098 O O . SER A 1 383 ? -5.140 -1.451 13.749 1.00 92.44 383 SER A O 1
ATOM 3100 N N . VAL A 1 384 ? -5.529 0.027 15.388 1.00 91.56 384 VAL A N 1
ATOM 3101 C CA . VAL A 1 384 ? -4.901 -0.696 16.495 1.00 91.56 384 VAL A CA 1
ATOM 3102 C C . VAL A 1 384 ? -5.960 -1.490 17.254 1.00 91.56 384 VAL A C 1
ATOM 3104 O O . VAL A 1 384 ? -5.734 -2.640 17.625 1.00 91.56 384 VAL A O 1
ATOM 3107 N N . PHE A 1 385 ? -7.127 -0.880 17.472 1.00 93.75 385 PHE A N 1
ATOM 3108 C CA . PHE A 1 385 ? -8.295 -1.544 18.035 1.00 93.75 385 PHE A CA 1
ATOM 3109 C C . PHE A 1 385 ? -9.451 -1.478 17.049 1.00 93.75 385 PHE A C 1
ATOM 3111 O O . PHE A 1 385 ? -9.726 -0.420 16.486 1.00 93.75 385 PHE A O 1
ATOM 3118 N N . ASP A 1 386 ? -10.148 -2.598 16.905 1.00 94.69 386 ASP A N 1
ATOM 3119 C CA . ASP A 1 386 ? -11.392 -2.724 16.161 1.00 94.69 386 ASP A CA 1
ATOM 3120 C C . ASP A 1 386 ? -12.344 -3.596 16.983 1.00 94.69 386 ASP A C 1
ATOM 3122 O O . ASP A 1 386 ? -12.178 -4.813 17.067 1.00 94.69 386 ASP A O 1
ATOM 3126 N N . ILE A 1 387 ? -13.258 -2.946 17.700 1.00 93.19 387 ILE A N 1
ATOM 3127 C CA . ILE A 1 387 ? -14.023 -3.569 18.777 1.00 93.19 387 ILE A CA 1
ATOM 3128 C C . ILE A 1 387 ? -15.503 -3.470 18.454 1.00 93.19 387 ILE A C 1
ATOM 3130 O O . ILE A 1 387 ? -16.070 -2.380 18.394 1.00 93.19 387 ILE A O 1
ATOM 3134 N N . GLU A 1 388 ? -16.143 -4.619 18.291 1.00 92.50 388 GLU A N 1
ATOM 3135 C CA . GLU A 1 388 ? -17.596 -4.723 18.344 1.00 92.50 388 GLU A CA 1
ATOM 3136 C C . GLU A 1 388 ? -18.042 -4.695 19.811 1.00 92.50 388 GLU A C 1
ATOM 3138 O O . GLU A 1 388 ? -17.577 -5.481 20.641 1.00 92.50 388 GLU A O 1
ATOM 3143 N N . LEU A 1 389 ? -18.899 -3.736 20.154 1.00 90.19 389 LEU A N 1
ATOM 3144 C CA . LEU A 1 389 ? -19.417 -3.593 21.506 1.00 90.19 389 LEU A CA 1
ATOM 3145 C C . LEU A 1 389 ? -20.504 -4.642 21.767 1.00 90.19 389 LEU A C 1
ATOM 3147 O O . LEU A 1 389 ? -21.307 -4.939 20.882 1.00 90.19 389 LEU A O 1
ATOM 3151 N N . PRO A 1 390 ? -20.589 -5.171 22.997 1.00 90.69 390 PRO A N 1
ATOM 3152 C CA . PRO A 1 390 ? -21.601 -6.159 23.338 1.00 90.69 390 PRO A CA 1
ATOM 3153 C C . PRO A 1 390 ? -23.023 -5.571 23.290 1.00 90.69 390 PRO A C 1
ATOM 3155 O O . PRO A 1 390 ? -23.241 -4.355 23.339 1.00 90.69 390 PRO A O 1
ATOM 3158 N N . GLU A 1 391 ? -24.024 -6.451 23.230 1.00 86.12 391 GLU A N 1
ATOM 3159 C CA . GLU A 1 391 ? -25.437 -6.078 23.058 1.00 86.12 391 GLU A CA 1
ATOM 3160 C C . GLU A 1 391 ? -25.937 -5.099 24.138 1.00 86.12 391 GLU A C 1
ATOM 3162 O O . GLU A 1 391 ? -26.671 -4.152 23.845 1.00 86.12 391 GLU A O 1
ATOM 3167 N N . ASN A 1 392 ? -25.464 -5.249 25.381 1.00 87.31 392 ASN A N 1
ATOM 3168 C CA . ASN A 1 392 ? -25.807 -4.362 26.497 1.00 87.31 392 ASN A CA 1
ATOM 3169 C C . ASN A 1 392 ? -25.282 -2.921 26.328 1.00 87.31 392 ASN A C 1
ATOM 3171 O O . ASN A 1 392 ? -25.798 -2.008 26.967 1.00 87.31 392 ASN A O 1
ATOM 3175 N N . GLU A 1 393 ? -24.283 -2.704 25.474 1.00 90.38 393 GLU A N 1
ATOM 3176 C CA . GLU A 1 393 ? -23.704 -1.388 25.170 1.00 90.38 393 GLU A CA 1
ATOM 3177 C C . GLU A 1 393 ? -24.191 -0.816 23.832 1.00 90.38 393 GLU A C 1
ATOM 3179 O O . GLU A 1 393 ? -24.116 0.391 23.597 1.00 90.38 393 GLU A O 1
ATOM 3184 N N . SER A 1 394 ? -24.782 -1.660 22.986 1.00 87.31 394 SER A N 1
ATOM 3185 C CA . SER A 1 394 ? -25.235 -1.320 21.632 1.00 87.31 394 SER A CA 1
ATOM 3186 C C . SER A 1 394 ? -26.300 -0.219 21.589 1.00 87.31 394 SER A C 1
ATOM 3188 O O . SER A 1 394 ? -26.379 0.547 20.629 1.00 87.31 394 SER A O 1
ATOM 3190 N N . GLN A 1 395 ? -27.134 -0.110 22.628 1.00 88.75 395 GLN A N 1
ATOM 3191 C CA . GLN A 1 395 ? -28.085 1.003 22.746 1.00 88.75 395 GLN A CA 1
ATOM 3192 C C . GLN A 1 395 ? -27.453 2.239 23.390 1.00 88.75 395 GLN A C 1
ATOM 3194 O O . GLN A 1 395 ? -27.810 3.358 23.035 1.00 88.75 395 GLN A O 1
ATOM 3199 N N . LEU A 1 396 ? -26.483 2.053 24.287 1.00 92.94 396 LEU A N 1
ATOM 3200 C CA . LEU A 1 396 ? -25.841 3.150 25.010 1.00 92.94 396 LEU A CA 1
ATOM 3201 C C . LEU A 1 396 ? -24.928 3.979 24.097 1.00 92.94 396 LEU A C 1
ATOM 3203 O O . LEU A 1 396 ? -24.900 5.205 24.209 1.00 92.94 396 LEU A O 1
ATOM 3207 N N . ILE A 1 397 ? -24.241 3.345 23.138 1.00 94.00 397 ILE A N 1
ATOM 3208 C CA . ILE A 1 397 ? -23.412 4.058 22.151 1.00 94.00 397 ILE A CA 1
ATOM 3209 C C . ILE A 1 397 ? -24.228 5.058 21.319 1.00 94.00 397 ILE A C 1
ATOM 3211 O O . ILE A 1 397 ? -23.725 6.135 21.014 1.00 94.00 397 ILE A O 1
ATOM 3215 N N . LYS A 1 398 ? -25.507 4.780 21.025 1.00 93.81 398 LYS A N 1
ATOM 3216 C CA . LYS A 1 398 ? -26.403 5.699 20.290 1.00 93.81 398 LYS A CA 1
ATOM 3217 C C . LYS A 1 398 ? -26.681 6.999 21.041 1.00 93.81 398 LYS A C 1
ATOM 3219 O O . LYS A 1 398 ? -27.112 7.977 20.437 1.00 93.81 398 LYS A O 1
ATOM 3224 N N . GLU A 1 399 ? -26.458 7.019 22.351 1.00 94.81 399 GLU A N 1
ATOM 3225 C CA . GLU A 1 399 ? -26.646 8.206 23.181 1.00 94.81 399 GLU A CA 1
ATOM 3226 C C . GLU A 1 399 ? -25.376 9.051 23.315 1.00 94.81 399 GLU A C 1
ATOM 3228 O O . GLU A 1 399 ? -25.453 10.184 23.800 1.00 94.81 399 GLU A O 1
ATOM 3233 N N . ILE A 1 400 ? -24.216 8.533 22.897 1.00 96.38 400 ILE A N 1
ATOM 3234 C CA . ILE A 1 400 ? -22.956 9.273 22.961 1.00 96.38 400 ILE A CA 1
ATOM 3235 C C . ILE A 1 400 ? -23.061 10.523 22.095 1.00 96.38 400 ILE A C 1
ATOM 3237 O O . ILE A 1 400 ? -23.429 10.476 20.926 1.00 96.38 400 ILE A O 1
ATOM 3241 N N . TYR A 1 401 ? -22.716 11.661 22.677 1.00 96.12 401 TYR A N 1
ATOM 3242 C CA . TYR A 1 401 ? -22.800 12.951 21.999 1.00 96.12 401 TYR A CA 1
ATOM 3243 C C . TYR A 1 401 ? -21.712 13.912 22.457 1.00 96.12 401 TYR A C 1
ATOM 3245 O O . TYR A 1 401 ? -21.255 14.742 21.678 1.00 96.12 401 TYR A O 1
ATOM 3253 N N . TYR A 1 402 ? -21.287 13.801 23.712 1.00 95.88 402 TYR A N 1
ATOM 3254 C CA . TYR A 1 402 ? -20.281 14.663 24.300 1.00 95.88 402 TYR A CA 1
ATOM 3255 C C . TYR A 1 402 ? -18.893 14.056 24.148 1.00 95.88 402 TYR A C 1
ATOM 3257 O O . TYR A 1 402 ? -18.692 12.850 24.271 1.00 95.88 402 TYR A O 1
ATOM 3265 N N . LEU A 1 403 ? -17.938 14.932 23.888 1.00 93.81 403 LEU A N 1
ATOM 3266 C CA . LEU A 1 403 ? -16.527 14.646 23.734 1.00 93.81 403 LEU A CA 1
ATOM 3267 C C . LEU A 1 403 ? -15.796 15.425 24.822 1.00 93.81 403 LEU A C 1
ATOM 3269 O O . LEU A 1 403 ? -15.898 16.650 24.860 1.00 93.81 403 LEU A O 1
ATOM 3273 N N . HIS A 1 404 ? -15.058 14.748 25.689 1.00 92.62 404 HIS A N 1
ATOM 3274 C CA . HIS A 1 404 ? -14.209 15.366 26.700 1.00 92.62 404 HIS A CA 1
ATOM 3275 C C . HIS A 1 404 ? -12.771 14.977 26.415 1.00 92.62 404 HIS A C 1
ATOM 3277 O O . HIS A 1 404 ? -12.458 13.799 26.289 1.00 92.62 404 HIS A O 1
ATOM 3283 N N . PHE A 1 405 ? -11.898 15.965 26.306 1.00 90.06 405 PHE A N 1
ATOM 3284 C CA . PHE A 1 405 ? -10.487 15.739 26.044 1.00 90.06 405 PHE A CA 1
ATOM 3285 C C . PHE A 1 405 ? -9.679 16.297 27.200 1.00 90.06 405 PHE A C 1
ATOM 3287 O O . PHE A 1 405 ? -9.941 17.412 27.661 1.00 90.06 405 PHE A O 1
ATOM 3294 N N . LYS A 1 406 ? -8.710 15.521 27.667 1.00 87.38 406 LYS A N 1
ATOM 3295 C CA . LYS A 1 406 ? -7.787 15.893 28.728 1.00 87.38 406 LYS A CA 1
ATOM 3296 C C . LYS A 1 406 ? -6.376 15.532 28.287 1.00 87.38 406 LYS A C 1
ATOM 3298 O O . LYS A 1 406 ? -6.143 14.422 27.830 1.00 87.38 406 LYS A O 1
ATOM 3303 N N . VAL A 1 407 ? -5.438 16.449 28.469 1.00 83.06 407 VAL A N 1
ATOM 3304 C CA . VAL A 1 407 ? -4.009 16.125 28.433 1.00 83.06 407 VAL A CA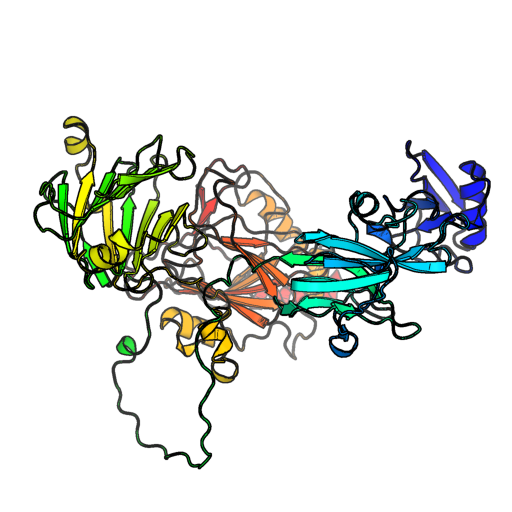 1
ATOM 3305 C C . VAL A 1 407 ? -3.546 15.830 29.853 1.00 83.06 407 VAL A C 1
ATOM 3307 O O . VAL A 1 407 ? -3.933 16.531 30.793 1.00 83.06 407 VAL A O 1
ATOM 3310 N N . ASP A 1 408 ? -2.778 14.760 30.024 1.00 72.25 408 ASP A N 1
ATOM 3311 C CA . ASP A 1 408 ? -2.164 14.434 31.305 1.00 72.25 408 ASP A CA 1
ATOM 3312 C C . ASP A 1 408 ? -0.798 15.117 31.368 1.00 72.25 408 ASP A C 1
ATOM 3314 O O . ASP A 1 408 ? 0.114 14.789 30.612 1.00 72.25 408 ASP A O 1
ATOM 3318 N N . ASN A 1 409 ? -0.706 16.136 32.221 1.00 60.66 409 ASN A N 1
ATOM 3319 C CA . ASN A 1 409 ? 0.442 17.021 32.349 1.00 60.66 409 ASN A CA 1
ATOM 3320 C C . ASN A 1 409 ? 0.753 17.235 33.830 1.00 60.66 409 ASN A C 1
ATOM 3322 O O . ASN A 1 409 ? -0.155 17.454 34.632 1.00 60.66 409 ASN A O 1
ATOM 3326 N N . ASN A 1 410 ? 2.041 17.310 34.166 1.00 56.38 410 ASN A N 1
ATOM 3327 C CA . ASN A 1 410 ? 2.476 17.976 35.392 1.00 56.38 410 ASN A CA 1
ATOM 3328 C C . ASN A 1 410 ? 2.305 19.498 35.199 1.00 56.38 410 ASN A C 1
ATOM 3330 O O . ASN A 1 410 ? 2.542 19.995 34.095 1.00 56.38 410 ASN A O 1
ATOM 3334 N N . ASP A 1 411 ? 1.955 20.256 36.247 1.00 54.34 411 ASP A N 1
ATOM 3335 C CA . ASP A 1 411 ? 1.700 21.715 36.171 1.00 54.34 411 ASP A CA 1
ATOM 3336 C C . ASP A 1 411 ? 2.842 22.511 35.493 1.00 54.34 411 ASP A C 1
ATOM 3338 O O . ASP A 1 411 ? 2.621 23.538 34.849 1.00 54.34 411 ASP A O 1
ATOM 3342 N N . GLN A 1 412 ? 4.071 21.995 35.558 1.00 52.09 412 GLN A N 1
ATOM 3343 C CA . GLN A 1 412 ? 5.257 22.562 34.916 1.00 52.09 412 GLN A CA 1
ATOM 3344 C C . GLN A 1 412 ? 5.221 22.459 33.371 1.00 52.09 412 GLN A C 1
ATOM 3346 O O . GLN A 1 412 ? 5.545 23.436 32.695 1.00 52.09 412 GLN A O 1
ATOM 3351 N N . MET A 1 413 ? 4.718 21.352 32.799 1.00 53.81 413 MET A N 1
ATOM 3352 C CA . MET A 1 413 ? 4.605 21.147 31.340 1.00 53.81 413 MET A CA 1
ATOM 3353 C C . MET A 1 413 ? 3.567 22.068 30.685 1.00 53.81 413 MET A C 1
ATOM 3355 O O . MET A 1 413 ? 3.765 22.524 29.560 1.00 53.81 413 MET A O 1
ATOM 3359 N N . LEU A 1 414 ? 2.484 22.418 31.392 1.00 55.03 414 LEU A N 1
ATOM 3360 C CA . LEU A 1 414 ? 1.487 23.385 30.901 1.00 55.03 414 LEU A CA 1
ATOM 3361 C C . LEU A 1 414 ? 2.090 24.778 30.663 1.00 55.03 414 LEU A C 1
ATOM 3363 O O . LEU A 1 414 ? 1.605 25.524 29.814 1.00 55.03 414 LEU A O 1
ATOM 3367 N N . THR A 1 415 ? 3.165 25.112 31.381 1.00 54.78 415 THR A N 1
ATOM 3368 C CA . THR A 1 415 ? 3.863 26.401 31.273 1.00 54.78 415 THR A CA 1
ATOM 3369 C C . THR A 1 415 ? 4.874 26.420 30.112 1.00 54.78 415 THR A C 1
ATOM 3371 O O . THR A 1 415 ? 5.163 27.484 29.559 1.00 54.78 415 THR A O 1
ATOM 3374 N N . GLU A 1 416 ? 5.393 25.251 29.716 1.00 55.09 416 GLU A N 1
ATOM 3375 C CA . GLU A 1 416 ? 6.303 25.051 28.572 1.00 55.09 416 GLU A CA 1
ATOM 3376 C C . GLU A 1 416 ? 5.554 24.900 27.237 1.00 55.09 416 GLU A C 1
ATOM 3378 O O . GLU A 1 416 ? 6.066 25.272 26.178 1.00 55.09 416 GLU A O 1
ATOM 3383 N N . LEU A 1 417 ? 4.301 24.441 27.285 1.00 57.53 417 LEU A N 1
ATOM 3384 C CA . LEU A 1 417 ? 3.358 24.364 26.166 1.00 57.53 417 LEU A CA 1
ATOM 3385 C C . LEU A 1 417 ? 2.755 25.738 25.794 1.00 57.53 417 LEU A C 1
ATOM 3387 O O . LEU A 1 417 ? 1.552 25.856 25.543 1.00 57.53 417 LEU A O 1
ATOM 3391 N N . LYS A 1 418 ? 3.589 26.791 25.739 1.00 53.06 418 LYS A N 1
ATOM 3392 C CA . LYS A 1 418 ? 3.185 28.194 25.489 1.00 53.06 418 LYS A CA 1
ATOM 3393 C C . LYS A 1 418 ? 2.267 28.371 24.264 1.00 53.06 418 LYS A C 1
ATOM 3395 O O . LYS A 1 418 ? 1.461 29.298 24.268 1.00 53.06 418 LYS A O 1
ATOM 3400 N N . ASN A 1 419 ? 2.317 27.448 23.291 1.00 57.44 419 ASN A N 1
ATOM 3401 C CA . ASN A 1 419 ? 1.504 27.433 22.072 1.00 57.44 419 ASN A CA 1
ATOM 3402 C C . ASN A 1 419 ? 0.752 26.098 21.839 1.00 57.44 419 ASN A C 1
ATOM 3404 O O . ASN A 1 419 ? 0.775 25.566 20.734 1.00 57.44 419 ASN A O 1
ATOM 3408 N N . LEU A 1 420 ? -0.000 25.571 22.820 1.00 59.84 420 LEU A N 1
ATOM 3409 C CA . LEU A 1 420 ? -0.898 24.403 22.620 1.00 59.84 420 LEU A CA 1
ATOM 3410 C C . LEU A 1 420 ? -1.760 24.480 21.339 1.00 59.84 420 LEU A C 1
ATOM 3412 O O . LEU A 1 420 ? -2.057 23.454 20.744 1.00 59.84 420 LEU A O 1
ATOM 3416 N N . LYS A 1 421 ? -2.140 25.682 20.879 1.00 57.69 421 LYS A N 1
ATOM 3417 C CA . LYS A 1 421 ? -2.873 25.876 19.610 1.00 57.69 421 LYS A CA 1
ATOM 3418 C C . LYS A 1 421 ? -2.089 25.458 18.363 1.00 57.69 421 LYS A C 1
ATOM 3420 O O . LYS A 1 421 ? -2.694 25.074 17.366 1.00 57.69 421 LYS A O 1
ATOM 3425 N N . GLU A 1 422 ? -0.772 25.616 18.393 1.00 68.44 422 GLU A N 1
ATOM 3426 C CA . GLU A 1 422 ? 0.115 25.347 17.260 1.00 68.44 422 GLU A CA 1
ATOM 3427 C C . GLU A 1 422 ? 0.629 23.909 17.269 1.00 68.44 422 GLU A C 1
ATOM 3429 O O . GLU A 1 422 ? 0.985 23.412 16.207 1.00 68.44 422 GLU A O 1
ATOM 3434 N N . ASP A 1 423 ? 0.586 23.239 18.426 1.00 74.94 423 ASP A N 1
ATOM 3435 C CA . ASP A 1 423 ? 1.093 21.877 18.611 1.00 74.94 423 ASP A CA 1
ATOM 3436 C C . ASP A 1 423 ? -0.013 20.819 18.768 1.00 74.94 423 ASP A C 1
ATOM 3438 O O . ASP A 1 423 ? 0.281 19.628 18.700 1.00 74.94 423 ASP A O 1
ATOM 3442 N N . PHE A 1 424 ? -1.275 21.220 18.976 1.00 79.50 424 PHE A N 1
ATOM 3443 C CA . PHE A 1 424 ? -2.421 20.318 19.141 1.00 79.50 424 PHE A CA 1
ATOM 3444 C C . PHE A 1 424 ? -3.621 20.745 18.299 1.00 79.50 424 PHE A C 1
ATOM 3446 O O . PHE A 1 424 ? -4.075 21.890 18.370 1.00 79.50 424 PHE A O 1
ATOM 3453 N N . ARG A 1 425 ? -4.203 19.796 17.558 1.00 83.06 425 ARG A N 1
ATOM 3454 C CA . ARG A 1 425 ? -5.456 20.001 16.815 1.00 83.06 425 ARG A CA 1
ATOM 3455 C C . ARG A 1 425 ? -6.379 18.813 17.009 1.00 83.06 425 ARG A C 1
ATOM 3457 O O . ARG A 1 425 ? -5.923 17.675 16.970 1.00 83.06 425 ARG A O 1
ATOM 3464 N N . ILE A 1 426 ? -7.666 19.081 17.206 1.00 87.00 426 ILE A N 1
ATOM 3465 C CA . ILE A 1 426 ? -8.692 18.043 17.223 1.00 87.00 426 ILE A CA 1
ATOM 3466 C C . ILE A 1 426 ? -9.657 18.314 16.081 1.00 87.00 426 ILE A C 1
ATOM 3468 O O . ILE A 1 426 ? -10.117 19.437 15.873 1.00 87.00 426 ILE A O 1
ATOM 3472 N N . PHE A 1 427 ? -9.961 17.266 15.346 1.00 88.94 427 PHE A N 1
ATOM 3473 C CA . PHE A 1 427 ? -10.826 17.294 14.190 1.00 88.94 427 PHE A CA 1
ATOM 3474 C C . PHE A 1 427 ? -11.973 16.323 14.424 1.00 88.94 427 PHE A C 1
ATOM 3476 O O . PHE A 1 427 ? -11.755 15.211 14.895 1.00 88.94 427 PHE A O 1
ATOM 3483 N N . ILE A 1 428 ? -13.197 16.765 14.158 1.00 89.94 428 ILE A N 1
ATOM 3484 C CA . ILE A 1 428 ? -14.411 15.976 14.359 1.00 89.94 428 ILE A CA 1
ATOM 3485 C C . ILE A 1 428 ? -15.091 15.857 13.000 1.00 89.94 428 ILE A C 1
ATOM 3487 O O . ILE A 1 428 ? -15.457 16.869 12.406 1.00 89.94 428 ILE A O 1
ATOM 3491 N N . GLY A 1 429 ? -15.223 14.628 12.515 1.00 88.94 429 GLY A N 1
ATOM 3492 C CA . GLY A 1 429 ? -15.943 14.277 11.298 1.00 88.94 429 GLY A CA 1
ATOM 3493 C C . GLY A 1 429 ? -17.208 13.478 11.603 1.00 88.94 429 GLY A C 1
ATOM 3494 O O . GLY A 1 429 ? -17.284 12.736 12.585 1.00 88.94 429 GLY A O 1
ATOM 3495 N N . THR A 1 430 ? -18.201 13.617 10.738 1.00 89.44 430 THR A N 1
ATOM 3496 C CA . THR A 1 430 ? -19.500 12.926 10.792 1.00 89.44 430 THR A CA 1
ATOM 3497 C C . THR A 1 430 ? -19.428 11.469 10.332 1.00 89.44 430 THR A C 1
ATOM 3499 O O . THR A 1 430 ? -20.238 10.635 10.753 1.00 89.44 430 THR A O 1
ATOM 3502 N N . SER A 1 431 ? -18.447 11.149 9.485 1.00 88.75 431 SER A N 1
ATOM 3503 C CA . SER A 1 431 ? -18.313 9.841 8.842 1.00 88.75 431 SER A CA 1
ATOM 3504 C C . SER A 1 431 ? -17.514 8.849 9.698 1.00 88.75 431 SER A C 1
ATOM 3506 O O . SER A 1 431 ? -16.397 9.168 10.124 1.00 88.75 431 SER A O 1
ATOM 3508 N N . PRO A 1 432 ? -18.051 7.644 9.962 1.00 92.25 432 PRO A N 1
ATOM 3509 C CA . PRO A 1 432 ? -17.317 6.576 10.627 1.00 92.25 432 PRO A CA 1
ATOM 3510 C C . PRO A 1 432 ? -16.321 5.884 9.681 1.00 92.25 432 PRO A C 1
ATOM 3512 O O . PRO A 1 432 ? -16.524 5.815 8.471 1.00 92.25 432 PRO A O 1
ATOM 3515 N N . VAL A 1 433 ? -15.268 5.298 10.247 1.00 92.00 433 VAL A N 1
ATOM 3516 C CA . VAL A 1 433 ? -14.252 4.518 9.531 1.00 92.00 433 VAL A CA 1
ATOM 3517 C C . VAL A 1 433 ? -14.716 3.066 9.449 1.00 92.00 433 VAL A C 1
ATOM 3519 O O . VAL A 1 433 ? -14.526 2.301 10.391 1.00 92.00 433 VAL A O 1
ATOM 3522 N N . LEU A 1 434 ? -15.352 2.685 8.339 1.00 86.12 434 LEU A N 1
ATOM 3523 C CA . LEU A 1 434 ? -15.964 1.354 8.182 1.00 86.12 434 LEU A CA 1
ATOM 3524 C C . LEU A 1 434 ? -15.273 0.470 7.148 1.00 86.12 434 LEU A C 1
ATOM 3526 O O . LEU A 1 434 ? -15.147 -0.737 7.349 1.00 86.12 434 LEU A O 1
ATOM 3530 N N . HIS A 1 435 ? -14.832 1.064 6.045 1.00 83.38 435 HIS A N 1
ATOM 3531 C CA . HIS A 1 435 ? -14.345 0.338 4.882 1.00 83.38 435 HIS A CA 1
ATOM 3532 C C . HIS A 1 435 ? -13.010 0.901 4.410 1.00 83.38 435 HIS A C 1
ATOM 3534 O O . HIS A 1 435 ? -12.675 2.055 4.685 1.00 83.38 435 HIS A O 1
ATOM 3540 N N . GLU A 1 436 ? -12.236 0.064 3.720 1.00 85.44 436 GLU A N 1
ATOM 3541 C CA . GLU A 1 436 ? -11.016 0.522 3.067 1.00 85.44 436 GLU A CA 1
ATOM 3542 C C . GLU A 1 436 ? -11.330 1.565 2.002 1.00 85.44 436 GLU A C 1
ATOM 3544 O O . GLU A 1 436 ? -12.359 1.511 1.332 1.00 85.44 436 GLU A O 1
ATOM 3549 N N . LEU A 1 437 ? -10.410 2.509 1.832 1.00 83.31 437 LEU A N 1
ATOM 3550 C CA . LEU A 1 437 ? -10.505 3.491 0.766 1.00 83.31 437 LEU A CA 1
ATOM 3551 C C . LEU A 1 437 ? -9.853 2.934 -0.493 1.00 83.31 437 LEU A C 1
ATOM 3553 O O . LEU A 1 437 ? -8.703 2.481 -0.474 1.00 83.31 437 LEU A O 1
ATOM 3557 N N . ALA A 1 438 ? -10.602 3.000 -1.589 1.00 87.38 438 ALA A N 1
ATOM 3558 C CA . ALA A 1 438 ? -10.150 2.544 -2.887 1.00 87.38 438 ALA A CA 1
ATOM 3559 C C . ALA A 1 438 ? -8.948 3.365 -3.370 1.00 87.38 438 ALA A C 1
ATOM 3561 O O . ALA A 1 438 ? -9.036 4.583 -3.533 1.00 87.38 438 ALA A O 1
ATOM 3562 N N . LEU A 1 439 ? -7.837 2.688 -3.658 1.00 90.06 439 LEU A N 1
ATOM 3563 C CA . LEU A 1 439 ? -6.636 3.333 -4.190 1.00 90.06 439 LEU A CA 1
ATOM 3564 C C . LEU A 1 439 ? -6.748 3.630 -5.694 1.00 90.06 439 LEU A C 1
ATOM 3566 O O . LEU A 1 439 ? -6.163 4.596 -6.180 1.00 90.06 439 LEU A O 1
ATOM 3570 N N . PHE A 1 440 ? -7.487 2.805 -6.439 1.00 93.69 440 PHE A N 1
ATOM 3571 C CA . PHE A 1 440 ? -7.573 2.914 -7.893 1.00 93.69 440 PHE A CA 1
ATOM 3572 C C . PHE A 1 440 ? -8.667 3.867 -8.348 1.00 93.69 440 PHE A C 1
ATOM 3574 O O . PHE A 1 440 ? -9.819 3.724 -7.946 1.00 93.69 440 PHE A O 1
ATOM 3581 N N . VAL A 1 441 ? -8.321 4.762 -9.270 1.00 93.75 441 VAL A N 1
ATOM 3582 C CA . VAL A 1 441 ? -9.281 5.588 -10.004 1.00 93.75 441 VAL A CA 1
ATOM 3583 C C . VAL A 1 441 ? -9.653 4.878 -11.301 1.00 93.75 441 VAL A C 1
ATOM 3585 O O . VAL A 1 441 ? -8.770 4.466 -12.061 1.00 93.75 441 VAL A O 1
ATOM 3588 N N . ILE A 1 442 ? -10.949 4.750 -11.576 1.00 89.31 442 ILE A N 1
ATOM 3589 C CA . ILE A 1 442 ? -11.456 4.238 -12.851 1.00 89.31 442 ILE A CA 1
ATOM 3590 C C . ILE A 1 442 ? -12.462 5.213 -13.463 1.00 89.31 442 ILE A C 1
ATOM 3592 O O . ILE A 1 442 ? -13.177 5.852 -12.700 1.00 89.31 442 ILE A O 1
ATOM 3596 N N . PRO A 1 443 ? -12.538 5.287 -14.804 1.00 90.19 443 PRO A N 1
ATOM 3597 C CA . PRO A 1 443 ? -13.537 6.090 -15.497 1.00 90.19 443 PRO A CA 1
ATOM 3598 C C . PRO A 1 443 ? -14.978 5.737 -15.097 1.00 90.19 443 PRO A C 1
ATOM 3600 O O . PRO A 1 443 ? -15.286 4.553 -14.897 1.00 90.19 443 PRO A O 1
ATOM 3603 N N . GLN A 1 444 ? -15.875 6.722 -15.054 1.00 91.88 444 GLN A N 1
ATOM 3604 C CA . GLN A 1 444 ? -17.257 6.561 -14.616 1.00 91.88 444 GLN A CA 1
ATOM 3605 C C . GLN A 1 444 ? -18.003 5.544 -15.481 1.00 91.88 444 GLN A C 1
ATOM 3607 O O . GLN A 1 444 ? -18.823 4.790 -14.963 1.00 91.88 444 GLN A O 1
ATOM 3612 N N . GLU A 1 445 ? -17.703 5.461 -16.778 1.00 92.12 445 GLU A N 1
ATOM 3613 C CA . GLU A 1 445 ? -18.317 4.490 -17.686 1.00 92.12 445 GLU A CA 1
ATOM 3614 C C . GLU A 1 445 ? -17.924 3.035 -17.386 1.00 92.12 445 GLU A C 1
ATOM 3616 O O . GLU A 1 445 ? -18.606 2.107 -17.819 1.00 92.12 445 GLU A O 1
ATOM 3621 N N . LYS A 1 446 ? -16.835 2.826 -16.635 1.00 84.81 446 LYS A N 1
ATOM 3622 C CA . LYS A 1 446 ? -16.382 1.513 -16.147 1.00 84.81 446 LYS A CA 1
ATOM 3623 C C . LYS A 1 446 ? -16.713 1.295 -14.669 1.00 84.81 446 LYS A C 1
ATOM 3625 O O . LYS A 1 446 ? -16.488 0.200 -14.153 1.00 84.81 446 LYS A O 1
ATOM 3630 N N . TYR A 1 447 ? -17.217 2.321 -13.986 1.00 82.44 447 TYR A N 1
ATOM 3631 C CA . TYR A 1 447 ? -17.563 2.267 -12.576 1.00 82.44 447 TYR A CA 1
ATOM 3632 C C . TYR A 1 447 ? -18.882 1.516 -12.380 1.00 82.44 447 TYR A C 1
ATOM 3634 O O . TYR A 1 447 ? -19.892 1.809 -13.014 1.00 82.44 447 TYR A O 1
ATOM 3642 N N . THR A 1 448 ? -18.877 0.526 -11.490 1.00 82.06 448 THR A N 1
ATOM 3643 C CA . THR A 1 448 ? -20.032 -0.351 -11.239 1.00 82.06 448 THR A CA 1
ATOM 3644 C C . THR A 1 448 ? -20.440 -0.294 -9.773 1.00 82.06 448 THR A C 1
ATOM 3646 O O . THR A 1 448 ? -19.677 0.165 -8.919 1.00 82.06 448 THR A O 1
ATOM 3649 N N . LEU A 1 449 ? -21.635 -0.806 -9.466 1.00 72.94 449 LEU A N 1
ATOM 3650 C CA . LEU A 1 449 ? -22.088 -0.954 -8.084 1.00 72.94 449 LEU A CA 1
ATOM 3651 C C . LEU A 1 449 ? -21.106 -1.802 -7.255 1.00 72.94 449 LEU A C 1
ATOM 3653 O O . LEU A 1 449 ? -20.822 -1.474 -6.111 1.00 72.94 449 LEU A O 1
ATOM 3657 N N . GLU A 1 450 ? -20.528 -2.840 -7.857 1.00 77.12 450 GLU A N 1
ATOM 3658 C CA . GLU A 1 450 ? -19.540 -3.697 -7.200 1.00 77.12 450 GLU A CA 1
ATOM 3659 C C . GLU A 1 450 ? -18.296 -2.914 -6.762 1.00 77.12 450 GLU A C 1
ATOM 3661 O O . GLU A 1 450 ? -17.836 -3.072 -5.634 1.00 77.12 450 GLU A O 1
ATOM 3666 N N . HIS A 1 451 ? -17.799 -1.991 -7.592 1.00 80.94 451 HIS A N 1
ATOM 3667 C CA . HIS A 1 451 ? -16.668 -1.142 -7.214 1.00 80.94 451 HIS A CA 1
ATOM 3668 C C . HIS A 1 451 ? -16.972 -0.282 -5.982 1.00 80.94 451 HIS A C 1
ATOM 3670 O O . HIS A 1 451 ? -16.106 -0.134 -5.119 1.00 80.94 451 HIS A O 1
ATOM 3676 N N . THR A 1 452 ? -18.193 0.261 -5.873 1.00 76.56 452 THR A N 1
ATOM 3677 C CA . THR A 1 452 ? -18.579 1.066 -4.704 1.00 76.56 452 THR A CA 1
ATOM 3678 C C . THR A 1 452 ? -18.833 0.216 -3.463 1.00 76.56 452 THR A C 1
ATOM 3680 O O . THR A 1 452 ? -18.477 0.651 -2.377 1.00 76.56 452 THR A O 1
ATOM 3683 N N . THR A 1 453 ? -19.420 -0.979 -3.585 1.00 73.88 453 THR A N 1
ATOM 3684 C CA . THR A 1 453 ? -19.731 -1.831 -2.423 1.00 73.88 453 THR A CA 1
ATOM 3685 C C . THR A 1 453 ? -18.505 -2.576 -1.906 1.00 73.88 453 THR A C 1
ATOM 3687 O O . THR A 1 453 ? -18.356 -2.771 -0.702 1.00 73.88 453 THR A O 1
ATOM 3690 N N . CYS A 1 454 ? -17.605 -2.979 -2.802 1.00 75.38 454 CYS A N 1
ATOM 3691 C CA . CYS A 1 454 ? -16.372 -3.686 -2.461 1.00 75.38 454 CYS A CA 1
ATOM 3692 C C . CYS A 1 454 ? -15.186 -2.741 -2.233 1.00 75.38 454 CYS A C 1
ATOM 3694 O O . CYS A 1 454 ? -14.117 -3.209 -1.851 1.00 75.38 454 CYS A O 1
ATOM 3696 N N . HIS A 1 455 ? -15.367 -1.434 -2.451 1.00 78.75 455 HIS A N 1
ATOM 3697 C CA . HIS A 1 455 ? -14.343 -0.404 -2.256 1.00 78.75 455 HIS A CA 1
ATOM 3698 C C . HIS A 1 455 ? -13.041 -0.678 -3.034 1.00 78.75 455 HIS A C 1
ATOM 3700 O O . HIS A 1 455 ? -11.939 -0.369 -2.585 1.00 78.75 455 HIS A O 1
ATOM 3706 N N . THR A 1 456 ? -13.155 -1.280 -4.220 1.00 79.25 456 THR A N 1
ATOM 3707 C CA . THR A 1 456 ? -12.003 -1.690 -5.042 1.00 79.25 456 THR A CA 1
ATOM 3708 C C . THR A 1 456 ? -11.527 -0.592 -5.988 1.00 79.25 456 THR A C 1
ATOM 3710 O O . THR A 1 456 ? -10.368 -0.595 -6.408 1.00 79.25 456 THR A O 1
ATOM 3713 N N . ALA A 1 457 ? -12.405 0.356 -6.320 1.00 85.44 457 ALA A N 1
ATOM 3714 C CA . ALA A 1 457 ? -12.086 1.523 -7.129 1.00 85.44 457 ALA A CA 1
ATOM 3715 C C . ALA A 1 457 ? -12.970 2.721 -6.753 1.00 85.44 457 ALA A C 1
ATOM 3717 O O . ALA A 1 457 ? -14.055 2.565 -6.189 1.00 85.44 457 ALA A O 1
ATOM 3718 N N . ILE A 1 458 ? -12.512 3.916 -7.113 1.00 88.75 458 ILE A N 1
ATOM 3719 C CA . ILE A 1 458 ? -13.263 5.167 -7.056 1.00 88.75 458 ILE A CA 1
ATOM 3720 C C . ILE A 1 458 ? -13.451 5.713 -8.475 1.00 88.75 458 ILE A C 1
ATOM 3722 O O . ILE A 1 458 ? -12.558 5.608 -9.314 1.00 88.75 458 ILE A O 1
ATOM 3726 N N . SER A 1 459 ? -14.624 6.281 -8.744 1.00 91.31 459 SER A N 1
ATOM 3727 C CA . SER A 1 459 ? -14.871 7.025 -9.979 1.00 91.31 459 SER A CA 1
ATOM 3728 C C . SER A 1 459 ? -14.132 8.363 -9.956 1.00 91.31 459 SER A C 1
ATOM 3730 O O . SER A 1 459 ? -14.125 9.056 -8.938 1.00 91.31 459 SER A O 1
ATOM 3732 N N . GLU A 1 460 ? -13.573 8.774 -11.088 1.00 91.88 460 GLU A N 1
ATOM 3733 C CA . GLU A 1 460 ? -12.993 10.101 -11.292 1.00 91.88 460 GLU A CA 1
ATOM 3734 C C . GLU A 1 460 ? -13.974 11.242 -10.992 1.00 91.88 460 GLU A C 1
ATOM 3736 O O . GLU A 1 460 ? -13.548 12.322 -10.586 1.00 91.88 460 GLU A O 1
ATOM 3741 N N . LEU A 1 461 ? -15.286 11.016 -11.137 1.00 89.69 461 LEU A N 1
ATOM 3742 C CA . LEU A 1 461 ? -16.305 12.015 -10.798 1.00 89.69 461 LEU A CA 1
ATOM 3743 C C . LEU A 1 461 ? -16.475 12.201 -9.291 1.00 89.69 461 LEU A C 1
ATOM 3745 O O . LEU A 1 461 ? -16.878 13.278 -8.856 1.00 89.69 461 LEU A O 1
ATOM 3749 N N . LYS A 1 462 ? -16.146 11.175 -8.499 1.00 87.94 462 LYS A N 1
ATOM 3750 C CA . LYS A 1 462 ? -16.150 11.259 -7.036 1.00 87.94 462 LYS A CA 1
ATOM 3751 C C . LYS A 1 462 ? -14.896 11.952 -6.500 1.00 87.94 462 LYS A C 1
ATOM 3753 O O . LYS A 1 462 ? -14.880 12.332 -5.340 1.00 87.94 462 LYS A O 1
ATOM 3758 N N . LEU A 1 463 ? -13.851 12.141 -7.307 1.00 88.62 463 LEU A N 1
ATOM 3759 C CA . LEU A 1 463 ? -12.636 12.810 -6.851 1.00 88.62 463 LEU A CA 1
ATOM 3760 C C . LEU A 1 463 ? -12.874 14.294 -6.548 1.00 88.62 463 LEU A C 1
ATOM 3762 O O . LEU A 1 463 ? -13.551 15.024 -7.289 1.00 88.62 463 LEU A O 1
ATOM 3766 N N . GLU A 1 464 ? -12.206 14.765 -5.494 1.00 86.44 464 GLU A N 1
ATOM 3767 C CA . GLU A 1 464 ? -12.089 16.191 -5.209 1.00 86.44 464 GLU A CA 1
ATOM 3768 C C . GLU A 1 464 ? -11.552 16.939 -6.431 1.00 86.44 464 GLU A C 1
ATOM 3770 O O . GLU A 1 464 ? -10.747 16.418 -7.208 1.00 86.44 464 GLU A O 1
ATOM 3775 N N . ARG A 1 465 ? -12.000 18.183 -6.612 1.00 86.88 465 ARG A N 1
ATOM 3776 C CA . ARG A 1 465 ? -11.709 18.953 -7.825 1.00 86.88 465 ARG A CA 1
ATOM 3777 C C . ARG A 1 465 ? -10.211 19.020 -8.170 1.00 86.88 465 ARG A C 1
ATOM 3779 O O . ARG A 1 465 ? -9.904 18.739 -9.325 1.00 86.88 465 ARG A O 1
ATOM 3786 N N . PRO A 1 466 ? -9.279 19.268 -7.221 1.00 89.88 466 PRO A N 1
ATOM 3787 C CA . PRO A 1 466 ? -7.850 19.215 -7.523 1.00 89.88 466 PRO A CA 1
ATOM 3788 C C . PRO A 1 466 ? -7.392 17.899 -8.165 1.00 89.88 466 PRO A C 1
ATOM 3790 O O . PRO A 1 466 ? -6.656 17.907 -9.146 1.00 89.88 466 PRO A O 1
ATOM 3793 N N . LEU A 1 467 ? -7.869 16.763 -7.654 1.00 92.94 467 LEU A N 1
ATOM 3794 C CA . LEU A 1 467 ? -7.531 15.437 -8.174 1.00 92.94 467 LEU A CA 1
ATOM 3795 C C . LEU A 1 467 ? -8.163 15.157 -9.526 1.00 92.94 467 LEU A C 1
ATOM 3797 O O . LEU A 1 467 ? -7.532 14.553 -10.388 1.00 92.94 467 LEU A O 1
ATOM 3801 N N . ARG A 1 468 ? -9.403 15.598 -9.717 1.00 92.62 468 ARG A N 1
ATOM 3802 C CA . ARG A 1 468 ? -10.120 15.442 -10.981 1.00 92.62 468 ARG A CA 1
ATOM 3803 C C . ARG A 1 468 ? -9.474 16.263 -12.100 1.00 92.62 468 ARG A C 1
ATOM 3805 O O . ARG A 1 468 ? -9.290 15.742 -13.197 1.00 92.62 468 ARG A O 1
ATOM 3812 N N . ASP A 1 469 ? -9.051 17.493 -11.810 1.00 92.06 469 ASP A N 1
ATOM 3813 C CA . ASP A 1 469 ? -8.316 18.345 -12.755 1.00 92.06 469 ASP A CA 1
ATOM 3814 C C . ASP A 1 469 ? -6.969 17.697 -13.146 1.00 92.06 469 ASP A C 1
ATOM 3816 O O . ASP A 1 469 ? -6.619 17.609 -14.330 1.00 92.06 469 ASP A O 1
ATOM 3820 N N . LEU A 1 470 ? -6.239 17.159 -12.161 1.00 95.44 470 LEU A N 1
ATOM 3821 C CA . LEU A 1 470 ? -5.003 16.403 -12.386 1.00 95.44 470 LEU A CA 1
ATOM 3822 C C . LEU A 1 470 ? -5.238 15.128 -13.212 1.00 95.44 470 LEU A C 1
ATOM 3824 O O . LEU A 1 470 ? -4.484 14.863 -14.150 1.00 95.44 470 LEU A O 1
ATOM 3828 N N . TYR A 1 471 ? -6.298 14.373 -12.915 1.00 96.38 471 TYR A N 1
ATOM 3829 C CA . TYR A 1 471 ? -6.664 13.135 -13.608 1.00 96.38 471 TYR A CA 1
ATOM 3830 C C . TYR A 1 471 ? -6.868 13.375 -15.106 1.00 96.38 471 TYR A C 1
ATOM 3832 O O . TYR A 1 471 ? -6.222 12.730 -15.940 1.00 96.38 471 TYR A O 1
ATOM 3840 N N . TYR A 1 472 ? -7.707 14.353 -15.459 1.00 95.81 472 TYR A N 1
ATOM 3841 C CA . TYR A 1 472 ? -7.989 14.673 -16.859 1.00 95.81 472 TYR A CA 1
ATOM 3842 C C . TYR A 1 472 ? -6.772 15.234 -17.602 1.00 95.81 472 TYR A C 1
ATOM 3844 O O . TYR A 1 472 ? -6.665 15.055 -18.816 1.00 95.81 472 TYR A O 1
ATOM 3852 N N . SER A 1 473 ? -5.820 15.833 -16.885 1.00 93.69 473 SER A N 1
ATOM 3853 C CA . SER A 1 473 ? -4.581 16.348 -17.475 1.00 93.69 473 SER A CA 1
ATOM 3854 C C . SER A 1 473 ? -3.629 15.242 -17.956 1.00 93.69 473 SER A C 1
ATOM 3856 O O . SER A 1 473 ? -2.831 15.481 -18.860 1.00 93.69 473 SER A O 1
ATOM 3858 N N . VAL A 1 474 ? -3.700 14.026 -17.391 1.00 94.06 474 VAL A N 1
ATOM 3859 C CA . VAL A 1 474 ? -2.734 12.942 -17.683 1.00 94.06 474 VAL A CA 1
ATOM 3860 C C . VAL A 1 474 ? -3.344 11.684 -18.303 1.00 94.06 474 VAL A C 1
ATOM 3862 O O . VAL A 1 474 ? -2.607 10.839 -18.821 1.00 94.06 474 VAL A O 1
ATOM 3865 N N . ILE A 1 475 ? -4.672 11.533 -18.303 1.00 94.50 475 ILE A N 1
ATOM 3866 C CA . ILE A 1 475 ? -5.333 10.305 -18.783 1.00 94.50 475 ILE A CA 1
ATOM 3867 C C . ILE A 1 475 ? -5.103 10.027 -20.277 1.00 94.50 475 ILE A C 1
ATOM 3869 O O . ILE A 1 475 ? -5.027 8.873 -20.691 1.00 94.50 475 ILE A O 1
ATOM 3873 N N . ASN A 1 476 ? -4.906 11.079 -21.076 1.00 92.12 476 ASN A N 1
ATOM 3874 C CA . ASN A 1 476 ? -4.636 10.982 -22.514 1.00 92.12 476 ASN A CA 1
ATOM 3875 C C . ASN A 1 476 ? -3.144 11.063 -22.865 1.00 92.12 476 ASN A C 1
ATOM 3877 O O . ASN A 1 476 ? -2.787 11.036 -24.042 1.00 92.12 476 ASN A O 1
ATOM 3881 N N . PHE A 1 477 ? -2.259 11.150 -21.867 1.00 94.56 477 PHE A N 1
ATOM 3882 C CA . PHE A 1 477 ? -0.821 11.164 -22.105 1.00 94.56 477 PHE A CA 1
ATOM 3883 C C . PHE A 1 477 ? -0.377 9.840 -22.744 1.00 94.56 477 PHE A C 1
ATOM 3885 O O . PHE A 1 477 ? -0.732 8.761 -22.253 1.00 94.56 477 PHE A O 1
ATOM 3892 N N . LYS A 1 478 ? 0.399 9.925 -23.829 1.00 92.50 478 LYS A N 1
ATOM 3893 C CA . LYS A 1 478 ? 0.973 8.777 -24.541 1.00 92.50 478 LYS A CA 1
ATOM 3894 C C . LYS A 1 478 ? 2.492 8.826 -24.441 1.00 92.50 478 LYS A C 1
ATOM 3896 O O . LYS A 1 478 ? 3.098 9.829 -24.807 1.00 92.50 478 LYS A O 1
ATOM 3901 N N . LEU A 1 479 ? 3.082 7.738 -23.951 1.00 92.56 479 LEU A N 1
ATOM 3902 C CA . LEU A 1 479 ? 4.531 7.602 -23.831 1.00 92.56 479 LEU A CA 1
ATOM 3903 C C . LEU A 1 479 ? 5.180 7.370 -25.201 1.00 92.56 479 LEU A C 1
ATOM 3905 O O . LEU A 1 479 ? 5.975 8.187 -25.656 1.00 92.56 479 LEU A O 1
ATOM 3909 N N . ASN A 1 480 ? 4.791 6.285 -25.870 1.00 91.94 480 ASN A N 1
ATOM 3910 C CA . ASN A 1 480 ? 5.162 6.015 -27.253 1.00 91.94 480 ASN A CA 1
ATOM 3911 C C . ASN A 1 480 ? 4.165 6.743 -28.168 1.00 91.94 480 ASN A C 1
ATOM 3913 O O . ASN A 1 480 ? 2.951 6.545 -28.059 1.00 91.94 480 ASN A O 1
ATOM 3917 N N . THR A 1 481 ? 4.670 7.611 -29.040 1.00 91.94 481 THR A N 1
ATOM 3918 C CA . THR A 1 481 ? 3.868 8.352 -30.026 1.00 91.94 481 THR A CA 1
ATOM 3919 C C . THR A 1 481 ? 4.160 7.839 -31.429 1.00 91.94 481 THR A C 1
ATOM 3921 O O . THR A 1 481 ? 5.167 7.169 -31.640 1.00 91.94 481 THR A O 1
ATOM 3924 N N . ASP A 1 482 ? 3.333 8.196 -32.412 1.00 91.31 482 ASP A N 1
ATOM 3925 C CA . ASP A 1 482 ? 3.571 7.808 -33.812 1.00 91.31 482 ASP A CA 1
ATOM 3926 C C . ASP A 1 482 ? 4.936 8.316 -34.330 1.00 91.31 482 ASP A C 1
ATOM 3928 O O . ASP A 1 482 ? 5.592 7.663 -35.136 1.00 91.31 482 ASP A O 1
ATOM 3932 N N . GLU A 1 483 ? 5.413 9.449 -33.803 1.00 89.94 483 GLU A N 1
ATOM 3933 C CA . GLU A 1 483 ? 6.728 10.034 -34.108 1.00 89.94 483 GLU A CA 1
ATOM 3934 C C . GLU A 1 483 ? 7.903 9.360 -33.378 1.00 89.94 483 GLU A C 1
ATOM 3936 O O . GLU A 1 483 ? 9.065 9.573 -33.738 1.00 89.94 483 GLU A O 1
ATOM 3941 N N . PHE A 1 484 ? 7.635 8.615 -32.303 1.00 91.50 484 PHE A N 1
ATOM 3942 C CA . PHE A 1 484 ? 8.653 7.887 -31.547 1.00 91.50 484 PHE A CA 1
ATOM 3943 C C . PHE A 1 484 ? 8.052 6.620 -30.901 1.00 91.50 484 PHE A C 1
ATOM 3945 O O . PHE A 1 484 ? 7.855 6.569 -29.682 1.00 91.50 484 PHE A O 1
ATOM 3952 N N . PRO A 1 485 ? 7.734 5.595 -31.715 1.00 92.19 485 PRO A N 1
ATOM 3953 C CA . PRO A 1 485 ? 6.932 4.450 -31.279 1.00 92.19 485 PRO A CA 1
ATOM 3954 C C . PRO A 1 485 ? 7.678 3.497 -30.337 1.00 92.19 485 PRO A C 1
ATOM 3956 O O . PRO A 1 485 ? 7.047 2.749 -29.597 1.00 92.19 485 PRO A O 1
ATOM 3959 N N . ASP A 1 486 ? 9.009 3.531 -30.341 1.00 92.56 486 ASP A N 1
ATOM 3960 C CA . ASP A 1 486 ? 9.885 2.639 -29.578 1.00 92.56 486 ASP A CA 1
ATOM 3961 C C . ASP A 1 486 ? 10.632 3.353 -28.440 1.00 92.56 486 ASP A C 1
ATOM 3963 O O . ASP A 1 486 ? 11.633 2.841 -27.942 1.00 92.56 486 ASP A O 1
ATOM 3967 N N . LEU A 1 487 ? 10.163 4.531 -27.998 1.00 94.69 487 LEU A N 1
ATOM 3968 C CA . LEU A 1 487 ? 10.815 5.310 -26.935 1.00 94.69 487 LEU A CA 1
ATOM 3969 C C . LEU A 1 487 ? 11.107 4.455 -25.691 1.00 94.69 487 LEU A C 1
ATOM 3971 O O . LEU A 1 487 ? 12.213 4.506 -25.158 1.00 94.69 487 LEU A O 1
ATOM 3975 N N . THR A 1 488 ? 10.147 3.636 -25.258 1.00 93.12 488 THR A N 1
ATOM 3976 C CA . THR A 1 488 ? 10.302 2.746 -24.091 1.00 93.12 488 THR A CA 1
ATOM 3977 C C . THR A 1 488 ? 11.475 1.766 -24.246 1.00 93.12 488 THR A C 1
ATOM 3979 O O . THR A 1 488 ? 12.258 1.589 -23.311 1.00 93.12 488 THR A O 1
ATOM 3982 N N . ASP A 1 489 ? 11.651 1.186 -25.434 1.00 93.25 489 ASP A N 1
ATOM 3983 C CA . ASP A 1 489 ? 12.742 0.244 -25.719 1.00 93.25 489 ASP A CA 1
ATOM 3984 C C . ASP A 1 489 ? 14.098 0.961 -25.759 1.00 93.25 489 ASP A C 1
ATOM 3986 O O . ASP A 1 489 ? 15.119 0.443 -25.305 1.00 93.25 489 ASP A O 1
ATOM 3990 N N . ILE A 1 490 ? 14.126 2.197 -26.261 1.00 95.62 490 ILE A N 1
ATOM 3991 C CA . ILE A 1 490 ? 15.338 3.019 -26.269 1.00 95.62 490 ILE A CA 1
ATOM 3992 C C . ILE A 1 490 ? 15.750 3.421 -24.849 1.00 95.62 490 ILE A C 1
ATOM 3994 O O . ILE A 1 490 ? 16.939 3.369 -24.531 1.00 95.62 490 ILE A O 1
ATOM 3998 N N . ILE A 1 491 ? 14.791 3.749 -23.978 1.00 96.81 491 ILE A N 1
ATOM 3999 C CA . ILE A 1 491 ? 15.051 4.014 -22.555 1.00 96.81 491 ILE A CA 1
ATOM 4000 C C . ILE A 1 491 ? 15.677 2.781 -21.896 1.00 96.81 491 ILE A C 1
ATOM 4002 O O . ILE A 1 491 ? 16.690 2.900 -21.206 1.00 96.81 491 ILE A O 1
ATOM 4006 N N . GLU A 1 492 ? 15.128 1.589 -22.142 1.00 95.19 492 GLU A N 1
ATOM 4007 C CA . GLU A 1 492 ? 15.692 0.332 -21.640 1.00 95.19 492 GLU A CA 1
ATOM 4008 C C . GLU A 1 492 ? 17.152 0.147 -22.085 1.00 95.19 492 GLU A C 1
ATOM 4010 O O . GLU A 1 492 ? 18.029 -0.133 -21.261 1.00 95.19 492 GLU A O 1
ATOM 4015 N N . ARG A 1 493 ? 17.443 0.358 -23.375 1.00 94.81 493 ARG A N 1
ATOM 4016 C CA . ARG A 1 493 ? 18.810 0.258 -23.917 1.00 94.81 493 ARG A CA 1
ATOM 4017 C C . ARG A 1 493 ? 19.744 1.308 -23.309 1.00 94.81 493 ARG A C 1
ATOM 4019 O O . ARG A 1 493 ? 20.886 0.981 -22.990 1.00 94.81 493 ARG A O 1
ATOM 4026 N N . SER A 1 494 ? 19.263 2.531 -23.083 1.00 97.25 494 SER A N 1
ATOM 4027 C CA . SER A 1 494 ? 20.016 3.606 -22.419 1.00 97.25 494 SER A CA 1
ATOM 4028 C C . SER A 1 494 ? 20.349 3.280 -20.962 1.00 97.25 494 SER A C 1
ATOM 4030 O O . SER A 1 494 ? 21.438 3.600 -20.486 1.00 97.25 494 SER A O 1
ATOM 4032 N N . ILE A 1 495 ? 19.438 2.611 -20.250 1.00 96.00 495 ILE A N 1
ATOM 4033 C CA . ILE A 1 495 ? 19.663 2.126 -18.882 1.00 96.00 495 ILE A CA 1
ATO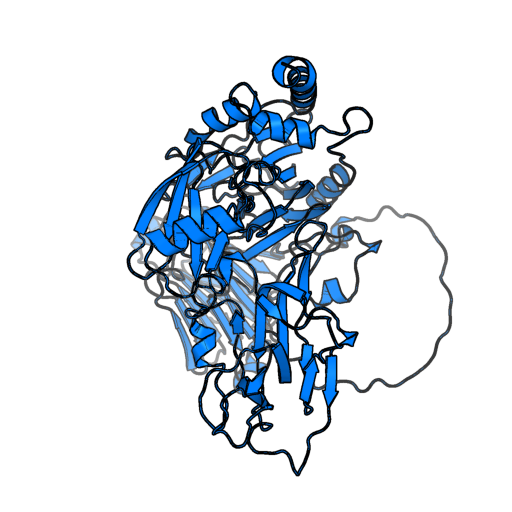M 4034 C C . ILE A 1 495 ? 20.683 0.985 -18.868 1.00 96.00 495 ILE A C 1
ATOM 4036 O O . ILE A 1 495 ? 21.530 0.946 -17.982 1.00 96.00 495 ILE A O 1
ATOM 4040 N N . LYS A 1 496 ? 20.613 0.049 -19.822 1.00 92.50 496 LYS A N 1
ATOM 4041 C CA . LYS A 1 496 ? 21.503 -1.126 -19.871 1.00 92.50 496 LYS A CA 1
ATOM 4042 C C . LYS A 1 496 ? 22.914 -0.794 -20.374 1.00 92.50 496 LYS A C 1
ATOM 4044 O O . LYS A 1 496 ? 23.856 -1.513 -20.050 1.00 92.50 496 LYS A O 1
ATOM 4049 N N . ASN A 1 497 ? 23.084 0.278 -21.147 1.00 93.00 497 ASN A N 1
ATOM 4050 C CA . ASN A 1 497 ? 24.363 0.640 -21.754 1.00 93.00 497 ASN A CA 1
ATOM 4051 C C . ASN A 1 497 ? 25.170 1.616 -20.868 1.00 93.00 497 ASN A C 1
ATOM 4053 O O . ASN A 1 497 ? 24.727 2.746 -20.673 1.00 93.00 497 ASN A O 1
ATOM 4057 N N . PRO A 1 498 ? 26.403 1.278 -20.434 1.00 94.06 498 PRO A N 1
ATOM 4058 C CA . PRO A 1 498 ? 27.256 2.177 -19.647 1.00 94.06 498 PRO A CA 1
ATOM 4059 C C . PRO A 1 498 ? 27.569 3.539 -20.292 1.00 94.06 498 PRO A C 1
ATOM 4061 O O . PRO A 1 498 ? 27.944 4.492 -19.604 1.00 94.06 498 PRO A O 1
ATOM 4064 N N . LYS A 1 499 ? 27.449 3.649 -21.622 1.00 93.19 499 LYS A N 1
ATOM 4065 C CA . LYS A 1 499 ? 27.611 4.912 -22.358 1.00 93.19 499 LYS A CA 1
ATOM 4066 C C . LYS A 1 499 ? 26.326 5.743 -22.407 1.00 93.19 499 LYS A C 1
ATOM 4068 O O . LYS A 1 499 ? 26.443 6.953 -22.628 1.00 93.19 499 LYS A O 1
ATOM 4073 N N . GLY A 1 500 ? 25.166 5.125 -22.184 1.00 95.88 500 GLY A N 1
ATOM 4074 C CA . GLY A 1 500 ? 23.854 5.765 -22.196 1.00 95.88 500 GLY A CA 1
ATOM 4075 C C . GLY A 1 500 ? 23.698 6.796 -21.083 1.00 95.88 500 GLY A C 1
ATOM 4076 O O . GLY A 1 500 ? 24.281 6.686 -19.998 1.00 95.88 500 GLY A O 1
ATOM 4077 N N . TRP A 1 501 ? 22.924 7.835 -21.365 1.00 97.62 501 TRP A N 1
ATOM 4078 C CA . TRP A 1 501 ? 22.646 8.915 -20.432 1.00 97.62 501 TRP A CA 1
ATOM 4079 C C . TRP A 1 501 ? 21.867 8.407 -19.221 1.00 97.62 501 TRP A C 1
ATOM 4081 O O . TRP A 1 501 ? 22.231 8.754 -18.097 1.00 97.62 501 TRP A O 1
ATOM 4091 N N . CYS A 1 502 ? 20.871 7.532 -19.422 1.00 97.69 502 CYS A N 1
ATOM 4092 C CA . CYS A 1 502 ? 20.082 6.991 -18.316 1.00 97.69 502 CYS A CA 1
ATOM 4093 C C . CYS A 1 502 ? 20.970 6.235 -17.320 1.00 97.69 502 CYS A C 1
ATOM 4095 O O . CYS A 1 502 ? 20.890 6.499 -16.122 1.00 97.69 502 CYS A O 1
ATOM 4097 N N . TYR A 1 503 ? 21.863 5.357 -17.801 1.00 96.56 503 TYR A N 1
ATOM 4098 C CA . TYR A 1 503 ? 22.819 4.640 -16.948 1.00 96.56 503 TYR A CA 1
ATOM 4099 C C . TYR A 1 503 ? 23.671 5.596 -16.104 1.00 96.56 503 TYR A C 1
ATOM 4101 O O . TYR A 1 503 ? 23.770 5.447 -14.884 1.00 96.56 503 TYR A O 1
ATOM 4109 N N . LYS A 1 504 ? 24.281 6.601 -16.748 1.00 96.81 504 LYS A N 1
ATOM 4110 C CA . LYS A 1 504 ? 25.158 7.571 -16.073 1.00 96.81 504 LYS A CA 1
ATOM 4111 C C . LYS A 1 504 ? 24.393 8.379 -15.032 1.00 96.81 504 LYS A C 1
ATOM 4113 O O . LYS A 1 504 ? 24.843 8.472 -13.893 1.00 96.81 504 LYS A O 1
ATOM 4118 N N . LYS A 1 505 ? 23.210 8.882 -15.394 1.00 97.25 505 LYS A N 1
ATOM 4119 C CA . LYS A 1 505 ? 22.387 9.694 -14.498 1.00 97.25 505 LYS A CA 1
ATOM 4120 C C . LYS A 1 505 ? 21.911 8.897 -13.284 1.00 97.25 505 LYS A C 1
ATOM 4122 O O . LYS A 1 505 ? 22.014 9.376 -12.163 1.00 97.25 505 LYS A O 1
ATOM 4127 N N . LEU A 1 506 ? 21.467 7.653 -13.473 1.00 96.12 506 LEU A N 1
ATOM 4128 C CA . LEU A 1 506 ? 21.083 6.769 -12.364 1.00 96.12 506 LEU A CA 1
ATOM 4129 C C . LEU A 1 506 ? 22.255 6.480 -11.419 1.00 96.12 506 LEU A C 1
ATOM 4131 O O . LEU A 1 506 ? 22.068 6.455 -10.204 1.00 96.12 506 LEU A O 1
ATOM 4135 N N . LYS A 1 507 ? 23.466 6.305 -11.963 1.00 94.75 507 LYS A N 1
ATOM 4136 C CA . LYS A 1 507 ? 24.678 6.108 -11.161 1.00 94.75 507 LYS A CA 1
ATOM 4137 C C . LYS A 1 507 ? 25.007 7.337 -10.308 1.00 94.75 507 LYS A C 1
ATOM 4139 O O . LYS A 1 507 ? 25.327 7.169 -9.138 1.00 94.75 507 LYS A O 1
ATOM 4144 N N . GLU A 1 508 ? 24.887 8.545 -10.862 1.00 93.69 508 GLU A N 1
ATOM 4145 C CA . GLU A 1 508 ? 25.057 9.805 -10.114 1.00 93.69 508 GLU A CA 1
ATOM 4146 C C . GLU A 1 508 ? 24.037 9.937 -8.973 1.00 93.69 508 GLU A C 1
ATOM 4148 O O . GLU A 1 508 ? 24.369 10.390 -7.882 1.00 93.69 508 GLU A O 1
ATOM 4153 N N . LYS A 1 509 ? 22.792 9.502 -9.197 1.00 93.12 509 LYS A N 1
ATOM 4154 C CA . LYS A 1 509 ? 21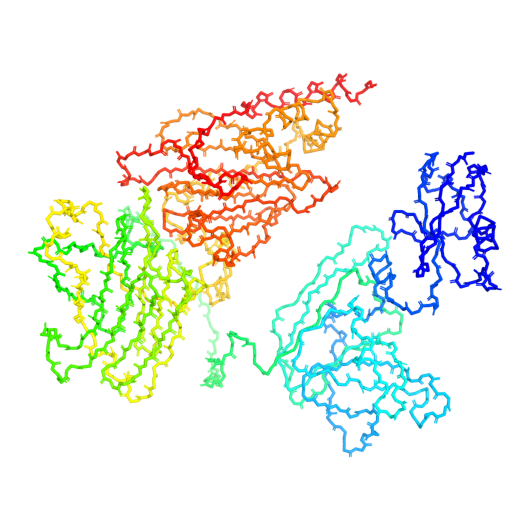.705 9.625 -8.213 1.00 93.12 509 LYS A CA 1
ATOM 4155 C C . LYS A 1 509 ? 21.785 8.645 -7.045 1.00 93.12 509 LYS A C 1
ATOM 4157 O O . LYS A 1 509 ? 21.025 8.808 -6.094 1.00 93.12 509 LYS A O 1
ATOM 4162 N N . ALA A 1 510 ? 22.679 7.654 -7.081 1.00 90.94 510 ALA A N 1
ATOM 4163 C CA . ALA A 1 510 ? 22.803 6.641 -6.028 1.00 90.94 510 ALA A CA 1
ATOM 4164 C C . ALA A 1 510 ? 23.060 7.240 -4.634 1.00 90.94 510 ALA A C 1
ATOM 4166 O O . ALA A 1 510 ? 22.785 6.587 -3.633 1.00 90.94 510 ALA A O 1
ATOM 4167 N N . GLU A 1 511 ? 23.549 8.476 -4.558 1.00 88.06 511 GLU A N 1
ATOM 4168 C CA . GLU A 1 511 ? 23.879 9.188 -3.319 1.00 88.06 511 GLU A CA 1
ATOM 4169 C C . GLU A 1 511 ? 22.754 10.133 -2.840 1.00 88.06 511 GLU A C 1
ATOM 4171 O O . GLU A 1 511 ? 22.911 10.837 -1.848 1.00 88.06 511 GLU A O 1
ATOM 4176 N N . GLY A 1 512 ? 21.604 10.164 -3.528 1.00 82.69 512 GLY A N 1
ATOM 4177 C CA . GLY A 1 512 ? 20.584 11.210 -3.364 1.00 82.69 512 GLY A CA 1
ATOM 4178 C C . GLY A 1 512 ? 19.695 11.130 -2.116 1.00 82.69 512 GLY A C 1
ATOM 4179 O O . GLY A 1 512 ? 19.022 12.108 -1.807 1.00 82.69 512 GLY A O 1
ATOM 4180 N N . PHE A 1 513 ? 19.681 10.003 -1.396 1.00 87.44 513 PHE A N 1
ATOM 4181 C CA . PHE A 1 513 ? 18.769 9.767 -0.261 1.00 87.44 513 PHE A CA 1
ATOM 4182 C C . PHE A 1 513 ? 19.511 9.327 1.012 1.00 87.44 513 PHE A C 1
ATOM 4184 O O . PHE A 1 513 ? 19.140 8.363 1.686 1.00 87.44 513 PHE A O 1
ATOM 4191 N N . GLY A 1 514 ? 20.600 10.023 1.340 1.00 86.75 514 GLY A N 1
ATOM 4192 C CA . GLY A 1 514 ? 21.454 9.703 2.485 1.00 86.75 514 GLY A CA 1
ATOM 4193 C C . GLY A 1 514 ? 22.521 8.674 2.117 1.00 86.75 514 GLY A C 1
ATOM 4194 O O . GLY A 1 514 ? 23.321 8.911 1.214 1.00 86.75 514 GLY A O 1
ATOM 4195 N N . LYS A 1 515 ? 22.570 7.530 2.815 1.00 86.31 515 LYS A N 1
ATOM 4196 C CA . LYS A 1 515 ? 23.576 6.496 2.524 1.00 86.31 515 LYS A CA 1
ATOM 4197 C C . LYS A 1 515 ? 23.470 6.037 1.056 1.00 86.31 515 LYS A C 1
ATOM 4199 O O . LYS A 1 515 ? 22.363 5.686 0.632 1.00 86.31 515 LYS A O 1
ATOM 4204 N N . PRO A 1 516 ? 24.590 5.977 0.303 1.00 89.50 516 PRO A N 1
ATOM 4205 C CA . PRO A 1 516 ? 24.560 5.583 -1.098 1.00 89.50 516 PRO A CA 1
ATOM 4206 C C . PRO A 1 516 ? 23.891 4.224 -1.317 1.00 89.50 516 PRO A C 1
ATOM 4208 O O . PRO A 1 516 ? 24.250 3.230 -0.680 1.00 89.50 516 PRO A O 1
ATOM 4211 N N . ASN A 1 517 ? 22.927 4.180 -2.233 1.00 89.75 517 ASN A N 1
ATOM 4212 C CA . ASN A 1 517 ? 22.218 2.976 -2.633 1.00 89.75 517 ASN A CA 1
ATOM 4213 C C . ASN A 1 517 ? 21.867 3.044 -4.132 1.00 89.75 517 ASN A C 1
ATOM 4215 O O . ASN A 1 517 ? 20.986 3.808 -4.526 1.00 89.75 517 ASN A O 1
ATOM 4219 N N . PRO A 1 518 ? 22.484 2.204 -4.983 1.00 89.19 518 PRO A N 1
ATOM 4220 C CA . PRO A 1 518 ? 22.262 2.247 -6.428 1.00 89.19 518 PRO A CA 1
ATOM 4221 C C . PRO A 1 518 ? 20.834 1.863 -6.845 1.00 89.19 518 PRO A C 1
ATOM 4223 O O . PRO A 1 518 ? 20.411 2.219 -7.942 1.00 89.19 518 PRO A O 1
ATOM 4226 N N . LYS A 1 519 ? 20.083 1.158 -5.986 1.00 90.38 519 LYS A N 1
ATOM 4227 C CA . LYS A 1 519 ? 18.692 0.753 -6.239 1.00 90.38 519 LYS A CA 1
ATOM 4228 C C . LYS A 1 519 ? 17.661 1.735 -5.678 1.00 90.38 519 LYS A C 1
ATOM 4230 O O . LYS A 1 519 ? 16.499 1.647 -6.058 1.00 90.38 519 LYS A O 1
ATOM 4235 N N . ALA A 1 520 ? 18.050 2.674 -4.820 1.00 91.56 520 ALA A N 1
ATOM 4236 C CA . ALA A 1 520 ? 17.160 3.734 -4.342 1.00 91.56 520 ALA A CA 1
ATOM 4237 C C . ALA A 1 520 ? 17.211 4.945 -5.293 1.00 91.56 520 ALA A C 1
ATOM 4239 O O . ALA A 1 520 ? 17.563 6.050 -4.893 1.00 91.56 520 ALA A O 1
ATOM 4240 N N . THR A 1 521 ? 16.973 4.724 -6.590 1.00 94.62 521 THR A N 1
ATOM 4241 C CA . THR A 1 521 ? 17.100 5.761 -7.626 1.00 94.62 521 THR A CA 1
ATOM 4242 C C . THR A 1 521 ? 16.045 5.604 -8.709 1.00 94.62 521 THR A C 1
ATOM 4244 O O . THR A 1 521 ? 15.661 4.496 -9.060 1.00 94.62 521 THR A O 1
ATOM 4247 N N . TYR A 1 522 ? 15.616 6.713 -9.291 1.00 96.88 522 TYR A N 1
ATOM 4248 C CA . TYR A 1 522 ? 14.726 6.770 -10.449 1.00 96.88 522 TYR A CA 1
ATOM 4249 C C . TYR A 1 522 ? 15.024 8.060 -11.216 1.00 96.88 522 TYR A C 1
ATOM 4251 O O . TYR A 1 522 ? 15.619 8.988 -10.653 1.00 96.88 522 TYR A O 1
ATOM 4259 N N . LEU A 1 523 ? 14.662 8.127 -12.497 1.00 98.00 523 LEU A N 1
ATOM 4260 C CA . LEU A 1 523 ? 14.779 9.369 -13.271 1.00 98.00 523 LEU A CA 1
ATOM 4261 C C . LEU A 1 523 ? 13.495 10.177 -13.138 1.00 98.00 523 LEU A C 1
ATOM 4263 O O . LEU A 1 523 ? 12.415 9.598 -13.148 1.00 98.00 523 LEU A O 1
ATOM 4267 N N . ARG A 1 524 ? 13.627 11.498 -13.048 1.00 97.00 524 ARG A N 1
ATOM 4268 C CA . ARG A 1 524 ? 12.544 12.460 -12.870 1.00 97.00 524 ARG A CA 1
ATOM 4269 C C . ARG A 1 524 ? 12.565 13.463 -14.023 1.00 97.00 524 ARG A C 1
ATOM 4271 O O . ARG A 1 524 ? 13.373 14.389 -14.022 1.00 97.00 524 ARG A O 1
ATOM 4278 N N . LEU A 1 525 ? 11.701 13.260 -15.013 1.00 98.00 525 LEU A N 1
ATOM 4279 C CA . LEU A 1 525 ? 11.659 14.039 -16.252 1.00 98.00 525 LEU A CA 1
ATOM 4280 C C . LEU A 1 525 ? 10.467 14.997 -16.220 1.00 98.00 525 LEU A C 1
ATOM 4282 O O . LEU A 1 525 ? 9.318 14.563 -16.262 1.00 98.00 525 LEU A O 1
ATOM 4286 N N . THR A 1 526 ? 10.715 16.295 -16.107 1.00 96.12 526 THR A N 1
ATOM 4287 C CA . THR A 1 526 ? 9.633 17.282 -15.943 1.00 96.12 526 THR A CA 1
ATOM 4288 C C . THR A 1 526 ? 8.980 17.628 -17.274 1.00 96.12 526 THR A C 1
ATOM 4290 O O . THR A 1 526 ? 9.643 17.631 -18.306 1.00 96.12 526 THR A O 1
ATOM 4293 N N . VAL A 1 527 ? 7.679 17.923 -17.255 1.00 93.81 527 VAL A N 1
ATOM 4294 C CA . VAL A 1 527 ? 6.919 18.333 -18.443 1.00 93.81 527 VAL A CA 1
ATOM 4295 C C . VAL A 1 527 ? 6.333 19.724 -18.209 1.00 93.81 527 VAL A C 1
ATOM 4297 O O . VAL A 1 527 ? 5.535 19.919 -17.291 1.00 93.81 527 VAL A O 1
ATOM 4300 N N . GLY A 1 528 ? 6.690 20.675 -19.073 1.00 89.19 528 GLY A N 1
ATOM 4301 C CA . GLY A 1 528 ? 6.207 22.054 -18.994 1.00 89.19 528 GLY A CA 1
ATOM 4302 C C . GLY A 1 528 ? 6.915 22.889 -17.924 1.00 89.19 528 GLY A C 1
ATOM 4303 O O . GLY A 1 528 ? 7.920 22.480 -17.349 1.00 89.19 528 GLY A O 1
ATOM 4304 N N . GLU A 1 529 ? 6.395 24.089 -17.678 1.00 86.62 529 GLU A N 1
ATOM 4305 C CA . GLU A 1 529 ? 7.019 25.071 -16.785 1.00 86.62 529 GLU A CA 1
ATOM 4306 C C . GLU A 1 529 ? 6.621 24.878 -15.315 1.00 86.62 529 GLU A C 1
ATOM 4308 O O . GLU A 1 529 ? 5.499 24.474 -14.999 1.00 86.62 529 GLU A O 1
ATOM 4313 N N . ARG A 1 530 ? 7.530 25.232 -14.399 1.00 87.62 530 ARG A N 1
ATOM 4314 C CA . ARG A 1 530 ? 7.253 25.307 -12.958 1.00 87.62 530 ARG A CA 1
ATOM 4315 C C . ARG A 1 530 ? 6.381 26.526 -12.655 1.00 87.62 530 ARG A C 1
ATOM 4317 O O . ARG A 1 530 ? 6.824 27.657 -12.834 1.00 87.62 530 ARG A O 1
ATOM 4324 N N . LYS A 1 531 ? 5.170 26.291 -12.142 1.00 86.44 531 LYS A N 1
ATOM 4325 C CA . LYS A 1 531 ? 4.184 27.345 -11.839 1.00 86.44 531 LYS A CA 1
ATOM 4326 C C . LYS A 1 531 ? 4.096 27.739 -10.361 1.00 86.44 531 LYS A C 1
ATOM 4328 O O . LYS A 1 531 ? 3.492 28.758 -10.047 1.00 86.44 531 LYS A O 1
ATOM 4333 N N . GLY A 1 532 ? 4.706 26.966 -9.458 1.00 84.94 532 GLY A N 1
ATOM 4334 C CA . GLY A 1 532 ? 4.686 27.233 -8.009 1.00 84.94 532 GLY A CA 1
ATO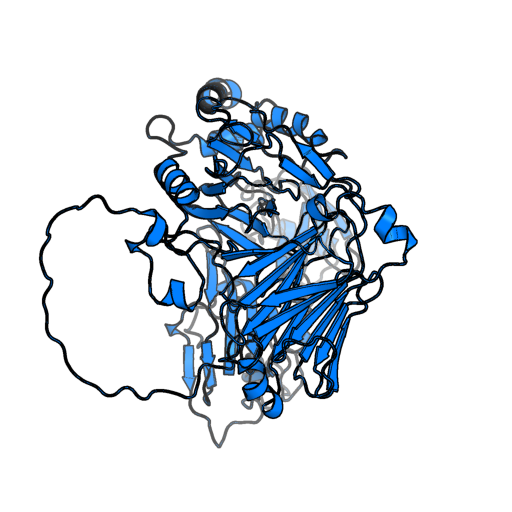M 4335 C C . GLY A 1 532 ? 3.385 26.827 -7.300 1.00 84.94 532 GLY A C 1
ATOM 4336 O O . GLY A 1 532 ? 3.195 27.131 -6.124 1.00 84.94 532 GLY A O 1
ATOM 4337 N N . ASP A 1 533 ? 2.494 26.128 -7.998 1.00 87.94 533 ASP A N 1
ATOM 4338 C CA . ASP A 1 533 ? 1.244 25.552 -7.494 1.00 87.94 533 ASP A CA 1
ATOM 4339 C C . ASP A 1 533 ? 1.371 24.044 -7.191 1.00 87.94 533 ASP A C 1
ATOM 4341 O O . ASP A 1 533 ? 0.368 23.381 -6.948 1.00 87.94 533 ASP A O 1
ATOM 4345 N N . ALA A 1 534 ? 2.596 23.511 -7.173 1.00 90.25 534 ALA A N 1
ATOM 4346 C CA . ALA A 1 534 ? 2.938 22.134 -6.825 1.00 90.25 534 ALA A CA 1
ATOM 4347 C C . ALA A 1 534 ? 4.342 22.059 -6.181 1.00 90.25 534 ALA A C 1
ATOM 4349 O O . ALA A 1 534 ? 5.147 22.980 -6.378 1.00 90.25 534 ALA A O 1
ATOM 4350 N N . PRO A 1 535 ? 4.684 20.969 -5.462 1.00 85.19 535 PRO A N 1
ATOM 4351 C CA . PRO A 1 535 ? 6.059 20.704 -5.041 1.00 85.19 535 PRO A CA 1
ATOM 4352 C C . PRO A 1 535 ? 6.932 20.418 -6.275 1.00 85.19 535 PRO A C 1
ATOM 4354 O O . PRO A 1 535 ? 6.968 19.316 -6.831 1.00 85.19 535 PRO A O 1
ATOM 4357 N N . GLY A 1 536 ? 7.624 21.453 -6.754 1.00 88.25 536 GLY A N 1
ATOM 4358 C CA . GLY A 1 536 ? 8.382 21.419 -8.005 1.00 88.25 536 GLY A CA 1
ATOM 4359 C C . GLY A 1 536 ? 7.500 21.633 -9.238 1.00 88.25 536 GLY A C 1
ATOM 4360 O O . GLY A 1 536 ? 6.793 22.630 -9.335 1.00 88.25 536 GLY A O 1
ATOM 4361 N N . HIS A 1 537 ? 7.605 20.740 -10.225 1.00 91.06 537 HIS A N 1
ATOM 4362 C CA . HIS A 1 537 ? 6.804 20.799 -11.454 1.00 91.06 537 HIS A CA 1
ATOM 4363 C C . HIS A 1 537 ? 5.500 20.017 -11.297 1.00 91.06 537 HIS A C 1
ATOM 4365 O O . HIS A 1 537 ? 5.487 18.949 -10.688 1.00 91.06 537 HIS A O 1
ATOM 4371 N N . ASN A 1 538 ? 4.432 20.507 -11.926 1.00 92.50 538 ASN A N 1
ATOM 4372 C CA . ASN A 1 538 ? 3.116 19.871 -11.894 1.00 92.50 538 ASN A CA 1
ATOM 4373 C C . ASN A 1 538 ? 3.080 18.515 -12.582 1.00 92.50 538 ASN A C 1
ATOM 4375 O O . ASN A 1 538 ? 2.222 17.721 -12.237 1.00 92.50 538 ASN A O 1
ATOM 4379 N N . PHE A 1 539 ? 3.943 18.264 -13.570 1.00 95.75 539 PHE A N 1
ATOM 4380 C CA . PHE A 1 539 ? 3.926 17.045 -14.375 1.00 95.75 539 PHE A CA 1
ATOM 4381 C C . PHE A 1 539 ? 5.326 16.463 -14.485 1.00 95.75 539 PHE A C 1
ATOM 4383 O O . PHE A 1 539 ? 6.292 17.164 -14.803 1.00 95.75 539 PHE A O 1
ATOM 4390 N N . VAL A 1 540 ? 5.422 15.165 -14.226 1.00 96.75 540 VAL A N 1
ATOM 4391 C CA . VAL A 1 540 ? 6.689 14.456 -14.129 1.00 96.75 540 VAL A CA 1
ATOM 4392 C C . VAL A 1 540 ? 6.527 13.051 -14.687 1.00 96.75 540 VAL A C 1
ATOM 4394 O O . VAL A 1 540 ? 5.692 12.284 -14.219 1.00 96.75 540 VAL A O 1
ATOM 4397 N N . VAL A 1 541 ? 7.344 12.692 -15.670 1.00 98.38 541 VAL A N 1
ATOM 4398 C CA . VAL A 1 541 ? 7.524 11.304 -16.091 1.00 98.38 541 VAL A CA 1
ATOM 4399 C C . VAL A 1 541 ? 8.657 10.708 -15.266 1.00 98.38 541 VAL A C 1
ATOM 4401 O O . VAL A 1 541 ? 9.786 11.196 -15.302 1.00 98.38 541 VAL A O 1
ATOM 4404 N N . GLU A 1 542 ? 8.359 9.650 -14.523 1.00 98.31 542 GLU A N 1
ATOM 4405 C CA . GLU A 1 542 ? 9.345 8.924 -13.731 1.00 98.31 542 GLU A CA 1
ATOM 4406 C C . GLU A 1 542 ? 9.677 7.581 -14.372 1.00 98.31 542 GLU A C 1
ATOM 4408 O O . GLU A 1 542 ? 8.782 6.822 -14.755 1.00 98.31 542 GLU A O 1
ATOM 4413 N N . VAL A 1 543 ? 10.975 7.303 -14.501 1.00 98.56 543 VAL A N 1
ATOM 4414 C CA . VAL A 1 543 ? 11.500 6.053 -15.062 1.00 98.56 543 VAL A CA 1
ATOM 4415 C C . VAL A 1 543 ? 12.125 5.238 -13.940 1.00 98.56 543 VAL A C 1
ATOM 4417 O O . VAL A 1 543 ? 13.056 5.697 -13.272 1.00 98.56 543 VAL A O 1
ATOM 4420 N N . TRP A 1 544 ? 11.633 4.013 -13.782 1.00 97.94 544 TRP A N 1
ATOM 4421 C CA . TRP A 1 544 ? 11.963 3.076 -12.717 1.00 97.94 544 TRP A CA 1
ATOM 4422 C C . TRP A 1 544 ? 12.719 1.870 -13.289 1.00 97.94 544 TRP A C 1
ATOM 4424 O O . TRP A 1 544 ? 12.100 0.957 -13.843 1.00 97.94 544 TRP A O 1
ATOM 4434 N N . PRO A 1 545 ? 14.057 1.833 -13.182 1.00 97.00 545 PRO A N 1
ATOM 4435 C CA . PRO A 1 545 ? 14.830 0.694 -13.663 1.00 97.00 545 PRO A CA 1
ATOM 4436 C C . PRO A 1 545 ? 14.558 -0.591 -12.860 1.00 97.00 545 PRO A C 1
ATOM 4438 O O . PRO A 1 545 ? 14.100 -0.520 -11.716 1.00 97.00 545 PRO A O 1
ATOM 4441 N N . PRO A 1 546 ? 14.889 -1.776 -13.402 1.00 90.12 546 PRO A N 1
ATOM 4442 C CA . PRO A 1 546 ? 14.669 -3.059 -12.732 1.00 90.12 546 PRO A CA 1
ATOM 4443 C C . PRO A 1 546 ? 15.216 -3.140 -11.297 1.00 90.12 546 PRO A C 1
ATOM 4445 O O . PRO A 1 546 ? 16.418 -2.988 -11.041 1.00 90.12 546 PRO A O 1
ATOM 4448 N N . GLY A 1 547 ? 14.322 -3.382 -10.339 1.00 89.31 547 GLY A N 1
ATOM 4449 C CA . GLY A 1 547 ? 14.596 -3.481 -8.906 1.00 89.31 547 GLY A CA 1
ATOM 4450 C C . GLY A 1 547 ? 14.725 -2.143 -8.175 1.00 89.31 547 GLY A C 1
ATOM 4451 O O . GLY A 1 547 ? 15.063 -2.138 -6.987 1.00 89.31 547 GLY A O 1
ATOM 4452 N N . HIS A 1 548 ? 14.508 -1.018 -8.858 1.00 96.00 548 HIS A N 1
ATOM 4453 C CA . HIS A 1 548 ? 14.664 0.305 -8.267 1.00 96.00 548 HIS A CA 1
ATOM 4454 C C . HIS A 1 548 ? 13.431 0.742 -7.470 1.00 96.00 548 HIS A C 1
ATOM 4456 O O . HIS A 1 548 ? 12.319 0.255 -7.684 1.00 96.00 548 HIS A O 1
ATOM 4462 N N . ASN A 1 549 ? 13.633 1.652 -6.520 1.00 95.06 549 ASN A N 1
ATOM 4463 C CA . ASN A 1 549 ? 12.582 2.187 -5.662 1.00 95.06 549 ASN A CA 1
ATOM 4464 C C . ASN A 1 549 ? 12.836 3.643 -5.262 1.00 95.06 549 ASN A C 1
ATOM 4466 O O . ASN A 1 549 ? 13.971 4.120 -5.290 1.00 95.06 549 ASN A O 1
ATOM 4470 N N . SER A 1 550 ? 11.763 4.325 -4.869 1.00 95.25 550 SER A N 1
ATOM 4471 C CA . SER A 1 550 ? 11.831 5.577 -4.121 1.00 95.25 550 SER A CA 1
ATOM 4472 C C . SER A 1 550 ? 12.139 5.294 -2.641 1.00 95.25 550 SER A C 1
ATOM 4474 O O . SER A 1 550 ? 11.845 4.194 -2.152 1.00 95.25 550 SER A O 1
ATOM 4476 N N . PRO A 1 551 ? 12.626 6.282 -1.869 1.00 93.75 551 PRO A N 1
ATOM 4477 C CA . PRO A 1 551 ? 12.490 6.211 -0.416 1.00 93.75 551 PRO A CA 1
ATOM 4478 C C . PRO A 1 551 ? 11.004 6.173 -0.014 1.00 93.75 551 PRO A C 1
ATOM 4480 O O . PRO A 1 551 ? 10.107 6.451 -0.826 1.00 93.75 551 PRO A O 1
ATOM 4483 N N . ILE A 1 552 ? 10.738 5.849 1.253 1.00 94.00 552 ILE A N 1
ATOM 4484 C CA . ILE A 1 552 ? 9.439 6.157 1.863 1.00 94.00 552 ILE A CA 1
ATOM 4485 C C . ILE A 1 552 ? 9.383 7.675 2.018 1.00 94.00 552 ILE A C 1
ATOM 4487 O O . ILE A 1 552 ? 10.293 8.256 2.608 1.00 94.00 552 ILE A O 1
ATOM 4491 N N . HIS A 1 553 ? 8.359 8.315 1.466 1.00 93.25 553 HIS A N 1
ATOM 4492 C CA . HIS A 1 553 ? 8.275 9.773 1.429 1.00 93.25 553 HIS A CA 1
ATOM 4493 C C . HIS A 1 553 ? 6.832 10.275 1.512 1.00 93.25 553 HIS A C 1
ATOM 4495 O O . HIS A 1 553 ? 5.892 9.494 1.371 1.00 93.25 553 HIS A O 1
ATOM 4501 N N . ASN A 1 554 ? 6.676 11.570 1.787 1.00 91.69 554 ASN A N 1
ATOM 4502 C CA . ASN A 1 554 ? 5.407 12.260 1.998 1.00 91.69 554 ASN A CA 1
ATOM 4503 C C . ASN A 1 554 ? 5.434 13.637 1.308 1.00 91.69 554 ASN A C 1
ATOM 4505 O O . ASN A 1 554 ? 6.373 14.407 1.508 1.00 91.69 554 ASN A O 1
ATOM 4509 N N . HIS A 1 555 ? 4.401 13.959 0.523 1.00 87.44 555 HIS A N 1
ATOM 4510 C CA . HIS A 1 555 ? 4.305 15.199 -0.268 1.00 87.44 555 HIS A CA 1
ATOM 4511 C C . HIS A 1 555 ? 3.524 16.312 0.445 1.00 87.44 555 HIS A C 1
ATOM 4513 O O . HIS A 1 555 ? 2.957 17.207 -0.188 1.00 87.44 555 HIS A O 1
ATOM 4519 N N . SER A 1 556 ? 3.494 16.271 1.775 1.00 81.75 556 SER A N 1
ATOM 4520 C CA . SER A 1 556 ? 2.824 17.242 2.632 1.00 81.75 556 SER A CA 1
ATOM 4521 C C . SER A 1 556 ? 1.339 17.412 2.271 1.00 81.75 556 SER A C 1
ATOM 4523 O O . SER A 1 556 ? 0.553 16.476 2.398 1.00 81.75 556 SER A O 1
ATOM 4525 N N . ASN A 1 557 ? 0.935 18.607 1.830 1.00 84.00 557 ASN A N 1
ATOM 4526 C CA . ASN A 1 557 ? -0.457 18.958 1.538 1.00 84.00 557 ASN A CA 1
ATOM 4527 C C . ASN A 1 557 ? -0.766 18.964 0.029 1.00 84.00 557 ASN A C 1
ATOM 4529 O O . ASN A 1 557 ? -1.741 19.583 -0.408 1.00 84.00 557 ASN A O 1
ATOM 4533 N N . ALA A 1 558 ? 0.070 18.325 -0.792 1.00 90.25 558 ALA A N 1
ATOM 4534 C CA . ALA A 1 558 ? -0.161 18.244 -2.228 1.00 90.25 558 ALA A CA 1
ATOM 4535 C C . ALA A 1 558 ? -1.171 17.141 -2.574 1.00 90.25 558 ALA A C 1
ATOM 4537 O O . ALA A 1 558 ? -1.140 16.042 -2.027 1.00 90.25 558 ALA A O 1
ATOM 4538 N N . TYR A 1 559 ? -2.036 17.414 -3.541 1.00 94.19 559 TYR A N 1
ATOM 4539 C CA . TYR A 1 559 ? -2.808 16.402 -4.249 1.00 94.19 559 TYR A CA 1
ATOM 4540 C C . TYR A 1 559 ? -1.952 15.813 -5.364 1.00 94.19 559 TYR A C 1
ATOM 4542 O O . TYR A 1 559 ? -1.177 16.546 -5.985 1.00 94.19 559 TYR A O 1
ATOM 4550 N N . ALA A 1 560 ? -2.122 14.524 -5.660 1.00 96.44 560 ALA A N 1
ATOM 4551 C CA . ALA A 1 560 ? -1.478 13.918 -6.815 1.00 96.44 560 ALA A CA 1
ATOM 4552 C C . ALA A 1 560 ? -2.290 12.822 -7.495 1.00 96.44 560 ALA A C 1
ATOM 4554 O O . ALA A 1 560 ? -3.079 12.111 -6.870 1.00 96.44 560 ALA A O 1
ATOM 4555 N N . ILE A 1 561 ? -2.010 12.648 -8.784 1.00 97.81 561 ILE A N 1
ATOM 4556 C CA . ILE A 1 561 ? -2.400 11.483 -9.572 1.00 97.81 561 ILE A CA 1
ATOM 4557 C C . ILE A 1 561 ? -1.133 10.812 -10.093 1.00 97.81 561 ILE A C 1
ATOM 4559 O O . ILE A 1 561 ? -0.230 11.475 -10.601 1.00 97.81 561 ILE A O 1
ATOM 4563 N N . ILE A 1 562 ? -1.087 9.485 -9.998 1.00 98.19 562 ILE A N 1
ATOM 4564 C CA . ILE A 1 562 ? -0.015 8.663 -10.560 1.00 98.19 562 ILE A CA 1
ATOM 4565 C C . ILE A 1 562 ? -0.654 7.678 -11.531 1.00 98.19 562 ILE A C 1
ATOM 4567 O O . ILE A 1 562 ? -1.530 6.897 -11.158 1.00 98.19 562 ILE A O 1
ATOM 4571 N N . ARG A 1 563 ? -0.209 7.702 -12.786 1.00 98.12 563 ARG A N 1
ATOM 4572 C CA . ARG A 1 563 ? -0.644 6.777 -13.834 1.00 98.12 563 ARG A CA 1
ATOM 4573 C C . ARG A 1 563 ? 0.543 5.977 -14.340 1.00 98.12 563 ARG A C 1
ATOM 4575 O O . ARG A 1 563 ? 1.575 6.542 -14.702 1.00 98.12 563 ARG A O 1
ATOM 4582 N N . VAL A 1 564 ? 0.381 4.662 -14.410 1.00 96.50 564 VAL A N 1
ATOM 4583 C CA . VAL A 1 564 ? 1.407 3.770 -14.959 1.00 96.50 564 VAL A CA 1
ATOM 4584 C C . VAL A 1 564 ? 1.292 3.770 -16.479 1.00 96.50 564 VAL A C 1
ATOM 4586 O O . VAL A 1 564 ? 0.239 3.448 -17.029 1.00 96.50 564 VAL A O 1
ATOM 4589 N N . LEU A 1 565 ? 2.358 4.189 -17.158 1.00 97.00 565 LEU A N 1
ATOM 4590 C CA . LEU A 1 565 ? 2.418 4.307 -18.616 1.00 97.00 565 LEU A CA 1
ATOM 4591 C C . LEU A 1 565 ? 2.996 3.061 -19.286 1.00 97.00 565 LEU A C 1
ATOM 4593 O O . LEU A 1 565 ? 2.656 2.800 -20.432 1.00 97.00 565 LEU A O 1
ATOM 4597 N N . SER A 1 566 ? 3.884 2.341 -18.598 1.00 95.12 566 SER A N 1
ATOM 4598 C CA . SER A 1 566 ? 4.502 1.100 -19.073 1.00 95.12 566 SER A CA 1
ATOM 4599 C C . SER A 1 566 ? 4.974 0.269 -17.885 1.00 95.12 566 SER A C 1
ATOM 4601 O O . SER A 1 566 ? 5.620 0.811 -16.985 1.00 95.12 566 SER A O 1
ATOM 4603 N N . GLY A 1 567 ? 4.715 -1.038 -17.910 1.00 88.94 567 GLY A N 1
ATOM 4604 C CA . GLY A 1 567 ? 5.158 -1.980 -16.877 1.00 88.94 567 GLY A CA 1
ATOM 4605 C C . GLY A 1 567 ? 4.325 -1.943 -15.591 1.00 88.94 567 GLY A C 1
ATOM 4606 O O . GLY A 1 567 ? 3.198 -1.456 -15.582 1.00 88.94 567 GLY A O 1
ATOM 4607 N N . ASP A 1 568 ? 4.896 -2.475 -14.507 1.00 87.50 568 ASP A N 1
ATOM 4608 C CA . ASP A 1 568 ? 4.237 -2.617 -13.205 1.00 87.50 568 ASP A CA 1
ATOM 4609 C C . ASP A 1 568 ? 5.054 -1.955 -12.085 1.00 87.50 568 ASP A C 1
ATOM 4611 O O . ASP A 1 568 ? 6.280 -2.128 -11.994 1.00 87.50 568 ASP A O 1
ATOM 4615 N N . ILE A 1 569 ? 4.361 -1.272 -11.170 1.00 93.44 569 ILE A N 1
ATOM 4616 C CA . ILE A 1 569 ? 4.956 -0.666 -9.974 1.00 93.44 569 ILE A CA 1
ATOM 4617 C C . ILE A 1 569 ? 4.243 -1.155 -8.709 1.00 93.44 569 ILE A C 1
ATOM 4619 O O . ILE A 1 569 ? 3.016 -1.157 -8.620 1.00 93.44 569 ILE A O 1
ATOM 4623 N N . LEU A 1 570 ? 5.009 -1.582 -7.707 1.00 93.50 570 LEU A N 1
ATOM 4624 C CA . LEU A 1 570 ? 4.500 -1.819 -6.361 1.00 93.50 570 LEU A CA 1
ATOM 4625 C C . LEU A 1 570 ? 4.364 -0.482 -5.639 1.00 93.50 570 LEU A C 1
ATOM 4627 O O . LEU A 1 570 ? 5.346 0.241 -5.483 1.00 93.50 570 LEU A O 1
ATOM 4631 N N . VAL A 1 571 ? 3.164 -0.213 -5.144 1.00 93.75 571 VAL A N 1
ATOM 4632 C CA . VAL A 1 571 ? 2.845 0.893 -4.249 1.00 93.75 571 VAL A CA 1
ATOM 4633 C C . VAL A 1 571 ? 2.763 0.347 -2.833 1.00 93.75 571 VAL A C 1
ATOM 4635 O O . VAL A 1 571 ? 2.054 -0.628 -2.573 1.00 93.75 571 VAL A O 1
ATOM 4638 N N . ARG A 1 572 ? 3.481 0.984 -1.915 1.00 94.44 572 ARG A N 1
ATOM 4639 C CA . ARG A 1 572 ? 3.382 0.737 -0.478 1.00 94.44 572 ARG A CA 1
ATOM 4640 C C . ARG A 1 572 ? 2.845 1.973 0.204 1.00 94.44 572 ARG A C 1
ATOM 4642 O O . ARG A 1 572 ? 3.476 3.014 0.075 1.00 94.44 572 ARG A O 1
ATOM 4649 N N . LEU A 1 573 ? 1.734 1.859 0.924 1.00 93.69 573 LEU A N 1
ATOM 4650 C CA . LEU A 1 573 ? 1.182 2.953 1.725 1.00 93.69 573 LEU A CA 1
ATOM 4651 C C . LEU A 1 573 ? 1.492 2.734 3.202 1.00 93.69 573 LEU A C 1
ATOM 4653 O O . LEU A 1 573 ? 1.350 1.620 3.715 1.00 93.69 573 LEU A O 1
ATOM 4657 N N . TYR A 1 574 ? 1.877 3.811 3.872 1.00 92.25 574 TYR A N 1
ATOM 4658 C CA . TYR A 1 574 ? 2.222 3.838 5.286 1.00 92.25 574 TYR A CA 1
ATOM 4659 C C . TYR A 1 574 ? 1.307 4.821 6.022 1.00 92.25 574 TYR A C 1
ATOM 4661 O O . TYR A 1 574 ? 0.923 5.840 5.447 1.00 92.25 574 TYR A O 1
ATOM 4669 N N . PRO A 1 575 ? 0.996 4.574 7.304 1.00 89.75 575 PRO A N 1
ATOM 4670 C CA . PRO A 1 575 ? 0.126 5.466 8.066 1.00 89.75 575 PRO A CA 1
ATOM 4671 C C . PRO A 1 575 ? 0.771 6.834 8.324 1.00 89.75 575 PRO A C 1
ATOM 4673 O O . PRO A 1 575 ? 0.063 7.827 8.467 1.00 89.75 575 PRO A O 1
ATOM 4676 N N . ALA A 1 576 ? 2.101 6.903 8.401 1.00 88.19 576 ALA A N 1
ATOM 4677 C CA . ALA A 1 576 ? 2.858 8.136 8.591 1.00 88.19 576 ALA A CA 1
ATOM 4678 C C . ALA A 1 576 ? 4.325 7.942 8.186 1.00 88.19 576 ALA A C 1
ATOM 4680 O O . ALA A 1 576 ? 4.832 6.816 8.187 1.00 88.19 576 ALA A O 1
ATOM 4681 N N . LEU A 1 577 ? 5.017 9.046 7.894 1.00 87.75 577 LEU A N 1
ATOM 4682 C CA . LEU A 1 577 ? 6.470 9.062 7.738 1.00 87.75 577 LEU A CA 1
ATOM 4683 C C . LEU A 1 577 ? 7.121 9.048 9.130 1.00 87.75 577 LEU A C 1
ATOM 4685 O O . LEU A 1 577 ? 6.833 9.909 9.958 1.00 87.75 577 LEU A O 1
ATOM 4689 N N . THR A 1 578 ? 7.958 8.048 9.417 1.00 83.56 578 THR A N 1
ATOM 4690 C CA . THR A 1 578 ? 8.518 7.816 10.761 1.00 83.56 578 THR A CA 1
ATOM 4691 C C . THR A 1 578 ? 9.916 7.206 10.698 1.00 83.56 578 THR A C 1
ATOM 4693 O O . THR A 1 578 ? 10.232 6.456 9.777 1.00 83.56 578 THR A O 1
ATOM 4696 N N . LEU A 1 579 ? 10.735 7.491 11.717 1.00 80.38 579 LEU A N 1
ATOM 4697 C CA . LEU A 1 579 ? 12.055 6.878 11.927 1.00 80.38 579 LEU A CA 1
ATOM 4698 C C . LEU A 1 579 ? 11.982 5.455 12.495 1.00 80.38 579 LEU A C 1
ATOM 4700 O O . LEU A 1 579 ? 12.972 4.730 12.491 1.00 80.38 579 LEU A O 1
ATOM 4704 N N . LYS A 1 580 ? 10.824 5.029 13.006 1.00 74.19 580 LYS A N 1
ATOM 4705 C CA . LYS A 1 580 ? 10.623 3.650 13.465 1.00 74.19 580 LYS A CA 1
ATOM 4706 C C . LYS A 1 580 ? 10.297 2.769 12.260 1.00 74.19 580 LYS A C 1
ATOM 4708 O O . LYS A 1 580 ? 9.144 2.445 11.981 1.00 74.19 580 LYS A O 1
ATOM 4713 N N . VAL A 1 581 ? 11.317 2.417 11.494 1.00 63.41 581 VAL A N 1
ATOM 4714 C CA . VAL A 1 581 ? 11.118 1.657 10.259 1.00 63.41 581 VAL A CA 1
ATOM 4715 C C . VAL A 1 581 ? 10.671 0.236 10.590 1.00 63.41 581 VAL A C 1
ATOM 4717 O O . VAL A 1 581 ? 11.179 -0.384 11.521 1.00 63.41 581 VAL A O 1
ATOM 4720 N N . ASN A 1 582 ? 9.677 -0.265 9.853 1.00 66.38 582 ASN A N 1
ATOM 4721 C CA . ASN A 1 582 ? 8.927 -1.502 10.134 1.00 66.38 582 ASN A CA 1
ATOM 4722 C C . ASN A 1 582 ? 7.923 -1.428 11.296 1.00 66.38 582 ASN A C 1
ATOM 4724 O O . ASN A 1 582 ? 7.340 -2.453 11.641 1.00 66.38 582 ASN A O 1
ATOM 4728 N N . GLN A 1 583 ? 7.656 -0.236 11.846 1.00 69.19 583 GLN A N 1
ATOM 4729 C CA . GLN A 1 583 ? 6.593 -0.043 12.843 1.00 69.19 583 GLN A CA 1
ATOM 4730 C C . GLN A 1 583 ? 5.216 -0.480 12.327 1.00 69.19 583 GLN A C 1
ATOM 4732 O O . GLN A 1 583 ? 4.368 -0.942 13.083 1.00 69.19 583 GLN A O 1
ATOM 4737 N N . TYR A 1 584 ? 4.997 -0.342 11.020 1.00 73.44 584 TYR A N 1
ATOM 4738 C CA . TYR A 1 584 ? 3.736 -0.673 10.381 1.00 73.44 584 TYR A CA 1
ATOM 4739 C C . TYR A 1 584 ? 3.974 -1.592 9.205 1.00 73.44 584 TYR A C 1
ATOM 4741 O O . TYR A 1 584 ? 4.848 -1.350 8.368 1.00 73.44 584 TYR A O 1
ATOM 4749 N N . LYS A 1 585 ? 3.130 -2.617 9.102 1.00 83.00 585 LYS A N 1
ATOM 4750 C CA . LYS A 1 585 ? 2.981 -3.334 7.846 1.00 83.00 585 LYS A CA 1
ATOM 4751 C C . LYS A 1 585 ? 2.353 -2.368 6.832 1.00 83.00 585 LYS A C 1
ATOM 4753 O O . LYS A 1 585 ? 1.280 -1.841 7.123 1.00 83.00 585 LYS A O 1
ATOM 4758 N N . PRO A 1 586 ? 2.979 -2.119 5.672 1.00 89.75 586 PRO A N 1
ATOM 4759 C CA . PRO A 1 586 ? 2.371 -1.268 4.663 1.00 89.75 586 PRO A CA 1
ATOM 4760 C C . PRO A 1 586 ? 1.199 -1.976 3.981 1.00 89.75 586 PRO A C 1
ATOM 4762 O O . PRO A 1 586 ? 1.154 -3.209 3.902 1.00 89.75 586 PRO A O 1
ATOM 4765 N N . ILE A 1 587 ? 0.289 -1.184 3.421 1.00 88.44 587 ILE A N 1
ATOM 4766 C CA . ILE A 1 587 ? -0.632 -1.679 2.395 1.00 88.44 587 ILE A CA 1
ATOM 4767 C C . ILE A 1 587 ? 0.183 -1.829 1.118 1.00 88.44 587 ILE A C 1
ATOM 4769 O O . ILE A 1 587 ? 0.793 -0.865 0.664 1.00 88.44 587 ILE A O 1
ATOM 4773 N N . GLU A 1 588 ? 0.205 -3.028 0.548 1.00 86.94 588 GLU A N 1
ATOM 4774 C CA . GLU A 1 588 ? 0.930 -3.321 -0.686 1.00 86.94 588 GLU A CA 1
ATOM 4775 C C . GLU A 1 588 ? -0.053 -3.527 -1.835 1.00 86.94 588 GLU A C 1
ATOM 4777 O O . GLU A 1 588 ? -0.890 -4.429 -1.787 1.00 86.94 588 GLU A O 1
ATOM 4782 N N . GLN A 1 589 ? 0.078 -2.719 -2.885 1.00 84.06 589 GLN A N 1
ATOM 4783 C CA . GLN A 1 589 ? -0.745 -2.820 -4.081 1.00 84.06 589 GLN A CA 1
ATOM 4784 C C . GLN A 1 589 ? 0.128 -2.739 -5.332 1.00 84.06 589 GLN A C 1
ATOM 4786 O O . GLN A 1 589 ? 0.887 -1.791 -5.510 1.00 84.06 589 GLN A O 1
ATOM 4791 N N . ILE A 1 590 ? 0.008 -3.720 -6.227 1.00 82.44 590 ILE A N 1
ATOM 4792 C CA . ILE A 1 590 ? 0.635 -3.631 -7.551 1.00 82.44 590 ILE A CA 1
ATOM 4793 C C . ILE A 1 590 ? -0.276 -2.792 -8.446 1.00 82.44 590 ILE A C 1
ATOM 4795 O O . ILE A 1 590 ? -1.474 -3.067 -8.560 1.00 82.44 590 ILE A O 1
ATOM 4799 N N . CYS A 1 591 ? 0.301 -1.758 -9.047 1.00 82.25 591 CYS A N 1
ATOM 4800 C CA . CYS A 1 591 ? -0.335 -0.884 -10.014 1.00 82.25 591 CYS A CA 1
ATOM 4801 C C . CYS A 1 591 ? 0.208 -1.234 -11.404 1.00 82.25 591 CYS A C 1
ATOM 4803 O O . CYS A 1 591 ? 1.399 -1.065 -11.675 1.00 82.25 591 CYS A O 1
ATOM 4805 N N . HIS A 1 592 ? -0.670 -1.780 -12.243 1.00 85.12 592 HIS A N 1
ATOM 4806 C CA . HIS A 1 592 ? -0.342 -2.240 -13.591 1.00 85.12 592 HIS A CA 1
ATOM 4807 C C . HIS A 1 592 ? -0.419 -1.118 -14.618 1.00 85.12 592 HIS A C 1
ATOM 4809 O O . HIS A 1 592 ? -1.067 -0.098 -14.379 1.00 85.12 592 HIS A O 1
ATOM 4815 N N . GLU A 1 593 ? 0.159 -1.346 -15.793 1.00 91.06 593 GLU A N 1
ATOM 4816 C CA . GLU A 1 593 ? 0.027 -0.451 -16.940 1.00 91.06 593 GLU A CA 1
ATOM 4817 C C . GLU A 1 593 ? -1.429 0.000 -17.170 1.00 91.06 593 GLU A C 1
ATOM 4819 O O . GLU A 1 593 ? -2.384 -0.781 -17.129 1.00 91.06 593 GLU A O 1
ATOM 4824 N N . GLY A 1 594 ? -1.606 1.308 -17.363 1.00 89.19 594 GLY A N 1
ATOM 4825 C CA . GLY A 1 594 ? -2.901 1.952 -17.550 1.00 89.19 594 GLY A CA 1
ATOM 4826 C C . GLY A 1 594 ? -3.688 2.216 -16.264 1.00 89.19 594 GLY A C 1
ATOM 4827 O O . GLY A 1 594 ? -4.659 2.975 -16.314 1.00 89.19 594 GLY A O 1
ATOM 4828 N N . LYS A 1 595 ? -3.296 1.652 -15.114 1.00 91.25 595 LYS A N 1
ATOM 4829 C CA . LYS A 1 595 ? -3.933 1.954 -13.825 1.00 91.25 595 LYS A CA 1
ATOM 4830 C C . LYS A 1 595 ? -3.547 3.345 -13.330 1.00 91.25 595 LYS A C 1
ATOM 4832 O O . LYS A 1 595 ? -2.458 3.857 -13.602 1.00 91.25 595 LYS A O 1
ATOM 4837 N N . VAL A 1 596 ? -4.480 3.939 -12.593 1.00 97.06 596 VAL A N 1
ATOM 4838 C CA . VAL A 1 596 ? -4.372 5.277 -12.018 1.00 97.06 596 VAL A CA 1
ATOM 4839 C C . VAL A 1 596 ? -4.628 5.184 -10.522 1.00 97.06 596 VAL A C 1
ATOM 4841 O O . VAL A 1 596 ? -5.588 4.539 -10.101 1.00 97.06 596 VAL A O 1
ATOM 4844 N N . ILE A 1 597 ? -3.775 5.822 -9.731 1.00 96.75 597 ILE A N 1
ATOM 4845 C CA . ILE A 1 597 ? -3.927 5.970 -8.282 1.00 96.75 597 ILE A CA 1
ATOM 4846 C C . ILE A 1 597 ? -3.897 7.452 -7.912 1.00 96.75 597 ILE A C 1
ATOM 4848 O O . ILE A 1 597 ? -3.449 8.289 -8.701 1.00 96.75 597 ILE A O 1
ATOM 4852 N N . TRP A 1 598 ? -4.384 7.768 -6.718 1.00 95.81 598 TRP A N 1
ATOM 4853 C CA . TRP A 1 598 ? -4.567 9.140 -6.258 1.00 95.81 598 TRP A CA 1
ATOM 4854 C C . TRP A 1 598 ? -4.048 9.343 -4.836 1.00 95.81 598 TRP A C 1
ATOM 4856 O O . TRP A 1 598 ? -3.953 8.399 -4.051 1.00 95.81 598 TRP A O 1
ATOM 4866 N N . MET A 1 599 ? -3.748 10.594 -4.508 1.00 94.69 599 MET A N 1
ATOM 4867 C CA . MET A 1 599 ? -3.249 11.023 -3.206 1.00 94.69 599 MET A CA 1
ATOM 4868 C C . MET A 1 599 ? -3.851 12.384 -2.845 1.00 94.69 599 MET A C 1
ATOM 4870 O O . MET A 1 599 ? -3.782 13.311 -3.645 1.00 94.69 599 MET A O 1
ATOM 4874 N N . SER A 1 600 ? -4.427 12.527 -1.653 1.00 91.19 600 SER A N 1
ATOM 4875 C CA . SER A 1 600 ? -4.897 13.816 -1.111 1.00 91.19 600 SER A CA 1
ATOM 4876 C C . SER A 1 600 ? -4.089 14.186 0.134 1.00 91.19 600 SER A C 1
ATOM 4878 O O . SER A 1 600 ? -3.379 13.327 0.645 1.00 91.19 600 SER A O 1
ATOM 4880 N N . PRO A 1 601 ? -4.170 15.411 0.680 1.00 85.94 601 PRO A N 1
ATOM 4881 C CA . PRO A 1 601 ? -3.400 15.811 1.867 1.00 85.94 601 PRO A CA 1
ATOM 4882 C C . PRO A 1 601 ? -3.535 14.869 3.074 1.00 85.94 601 PRO A C 1
ATOM 4884 O O . PRO A 1 601 ? -2.631 14.771 3.898 1.00 85.94 601 PRO A O 1
ATOM 4887 N N . ASN A 1 602 ? -4.662 14.162 3.188 1.00 84.44 602 ASN A N 1
ATOM 4888 C CA . ASN A 1 602 ? -4.950 13.284 4.320 1.00 84.44 602 ASN A CA 1
ATOM 4889 C C . ASN A 1 602 ? -4.864 11.790 3.995 1.00 84.44 602 ASN A C 1
ATOM 4891 O O . ASN A 1 602 ? -4.952 11.000 4.935 1.00 84.44 602 ASN A O 1
ATOM 4895 N N . LEU A 1 603 ? -4.736 11.406 2.718 1.00 90.56 603 LEU A N 1
ATOM 4896 C CA . LEU A 1 603 ? -4.888 10.024 2.257 1.00 90.56 603 LEU A CA 1
ATOM 4897 C C . LEU A 1 603 ? -3.853 9.655 1.194 1.00 90.56 603 LEU A C 1
ATOM 4899 O O . LEU A 1 603 ? -3.621 10.403 0.245 1.00 90.56 603 LEU A O 1
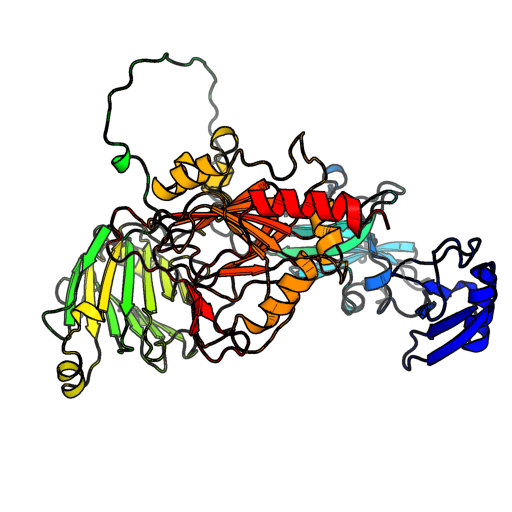ATOM 4903 N N . ASN A 1 604 ? -3.281 8.460 1.329 1.00 93.44 604 ASN A N 1
ATOM 4904 C CA . ASN A 1 604 ? -2.251 7.889 0.464 1.00 93.44 604 ASN A CA 1
ATOM 4905 C C . ASN A 1 604 ? -0.962 8.743 0.375 1.00 93.44 604 ASN A C 1
ATOM 4907 O O . ASN A 1 604 ? -0.171 8.553 -0.546 1.00 93.44 604 ASN A O 1
ATOM 4911 N N . GLN A 1 605 ? -0.736 9.674 1.317 1.00 91.06 605 GLN A N 1
ATOM 4912 C CA . GLN A 1 605 ? 0.406 10.604 1.292 1.00 91.06 605 GLN A CA 1
ATOM 4913 C C . GLN A 1 605 ? 1.746 9.912 1.459 1.00 91.06 605 GLN A C 1
ATOM 4915 O O . GLN A 1 605 ? 2.675 10.133 0.683 1.00 91.06 605 GLN A O 1
ATOM 4920 N N . THR A 1 606 ? 1.858 9.098 2.509 1.00 93.25 606 THR A N 1
ATOM 4921 C CA . THR A 1 606 ? 3.134 8.478 2.849 1.00 93.25 606 THR A CA 1
ATOM 4922 C C . THR A 1 606 ? 3.261 7.172 2.094 1.00 93.25 606 THR A C 1
ATOM 4924 O O . THR A 1 606 ? 2.563 6.203 2.405 1.00 93.25 606 THR A O 1
ATOM 4927 N N . HIS A 1 607 ? 4.156 7.128 1.114 1.00 95.25 607 HIS A N 1
ATOM 4928 C CA . HIS A 1 607 ? 4.256 5.975 0.238 1.00 95.25 607 HIS A CA 1
ATOM 4929 C C . HIS A 1 607 ? 5.678 5.670 -0.238 1.00 95.25 607 HIS A C 1
ATOM 4931 O O . HIS A 1 607 ? 6.607 6.466 -0.108 1.00 95.25 607 HIS A O 1
ATOM 4937 N N . GLN A 1 608 ? 5.842 4.467 -0.787 1.00 95.38 608 GLN A N 1
ATOM 4938 C CA . GLN A 1 608 ? 7.015 4.052 -1.549 1.00 95.38 608 GLN A CA 1
ATOM 4939 C C . GLN A 1 608 ? 6.563 3.408 -2.857 1.00 95.38 608 GLN A C 1
ATOM 4941 O O . GLN A 1 608 ? 5.656 2.572 -2.867 1.00 95.38 608 GLN A O 1
ATOM 4946 N N . LEU A 1 609 ? 7.250 3.754 -3.942 1.00 97.44 609 LEU A N 1
ATOM 4947 C CA . LEU A 1 609 ? 7.111 3.105 -5.237 1.00 97.44 609 LEU A CA 1
ATOM 4948 C C . LEU A 1 609 ? 8.324 2.213 -5.487 1.00 97.44 609 LEU A C 1
ATOM 4950 O O . LEU A 1 609 ? 9.465 2.624 -5.269 1.00 97.44 609 LEU A O 1
ATOM 4954 N N . LYS A 1 610 ? 8.089 0.978 -5.929 1.00 94.56 610 LYS A N 1
ATOM 4955 C CA . LYS A 1 610 ? 9.148 0.016 -6.242 1.00 94.56 610 LYS A CA 1
ATOM 4956 C C . LYS A 1 610 ? 8.824 -0.769 -7.497 1.00 94.56 610 LYS A C 1
ATOM 4958 O O . LYS A 1 610 ? 7.790 -1.425 -7.580 1.00 94.56 610 LYS A O 1
ATOM 4963 N N . HIS A 1 611 ? 9.754 -0.797 -8.436 1.00 93.31 611 HIS A N 1
ATOM 4964 C CA . HIS A 1 611 ? 9.664 -1.701 -9.565 1.00 93.31 611 HIS A CA 1
ATOM 4965 C C . HIS A 1 611 ? 10.215 -3.073 -9.151 1.00 93.31 611 HIS A C 1
ATOM 4967 O O . HIS A 1 611 ? 11.379 -3.203 -8.766 1.00 93.31 611 HIS A O 1
ATOM 4973 N N . LEU A 1 612 ? 9.335 -4.080 -9.117 1.00 73.88 612 LEU A N 1
ATOM 4974 C CA . LEU A 1 612 ? 9.651 -5.408 -8.577 1.00 73.88 612 LEU A CA 1
ATOM 4975 C C . LEU A 1 612 ? 10.402 -6.307 -9.557 1.00 73.88 612 LEU A C 1
ATOM 4977 O O . LEU A 1 612 ? 11.112 -7.206 -9.106 1.00 73.88 612 LEU A O 1
ATOM 4981 N N . ASP A 1 613 ? 10.240 -6.085 -10.860 1.00 79.00 613 ASP A N 1
ATOM 4982 C CA . ASP A 1 613 ? 10.995 -6.825 -11.863 1.00 79.00 613 ASP A CA 1
ATOM 4983 C C . ASP A 1 613 ? 12.481 -6.471 -11.737 1.00 79.00 613 ASP A C 1
ATOM 4985 O O . ASP A 1 613 ? 12.840 -5.303 -11.604 1.00 79.00 613 ASP A O 1
ATOM 4989 N N . LEU A 1 614 ? 13.340 -7.487 -11.716 1.00 72.81 614 LEU A N 1
ATOM 4990 C CA . LEU A 1 614 ? 14.784 -7.343 -11.544 1.00 72.81 614 LEU A CA 1
ATOM 4991 C C . LEU A 1 614 ? 15.550 -7.391 -12.871 1.00 72.81 614 LEU A C 1
ATOM 4993 O O . LEU A 1 614 ? 16.717 -6.997 -12.892 1.00 72.81 614 LEU A O 1
ATOM 4997 N N . TYR A 1 615 ? 14.912 -7.842 -13.954 1.00 72.94 615 TYR A N 1
ATOM 4998 C CA . TYR A 1 615 ? 15.581 -8.153 -15.223 1.00 72.94 615 TYR A CA 1
ATOM 4999 C C . TYR A 1 615 ? 14.834 -7.651 -16.469 1.00 72.94 615 TYR A C 1
ATOM 5001 O O . TYR A 1 615 ? 15.448 -7.533 -17.532 1.00 72.94 615 TYR A O 1
ATOM 5009 N N . GLY A 1 616 ? 13.539 -7.354 -16.352 1.00 74.62 616 GLY A N 1
ATOM 5010 C CA . GLY A 1 616 ? 12.697 -6.900 -17.454 1.00 74.62 616 GLY A CA 1
ATOM 5011 C C . GLY A 1 616 ? 12.873 -5.431 -17.836 1.00 74.62 616 GLY A C 1
ATOM 5012 O O . GLY A 1 616 ? 13.903 -4.799 -17.586 1.00 74.62 616 GLY A O 1
ATOM 5013 N N . LYS A 1 617 ? 11.851 -4.894 -18.508 1.00 88.31 617 LYS A N 1
ATOM 5014 C CA . LYS A 1 617 ? 11.821 -3.503 -18.978 1.00 88.31 617 LYS A CA 1
ATOM 5015 C C . LYS A 1 617 ? 11.611 -2.541 -17.809 1.00 88.31 617 LYS A C 1
ATOM 5017 O O . LYS A 1 617 ? 10.920 -2.907 -16.863 1.00 88.31 617 LYS A O 1
ATOM 5022 N N . PRO A 1 618 ? 12.141 -1.305 -17.873 1.00 93.94 618 PRO A N 1
ATOM 5023 C CA . PRO A 1 618 ? 11.841 -0.302 -16.860 1.00 93.94 618 PRO A CA 1
ATOM 5024 C C . PRO A 1 618 ? 10.332 -0.037 -16.780 1.00 93.94 618 PRO A C 1
ATOM 5026 O O . PRO A 1 618 ? 9.645 0.041 -17.802 1.00 93.94 618 PRO A O 1
ATOM 5029 N N . CYS A 1 619 ? 9.829 0.170 -15.566 1.00 97.19 619 CYS A N 1
ATOM 5030 C CA . CYS A 1 619 ? 8.499 0.733 -15.371 1.00 97.19 619 CYS A CA 1
ATOM 5031 C C . CYS A 1 619 ? 8.553 2.248 -15.599 1.00 97.19 619 CYS A C 1
ATOM 5033 O O . CYS A 1 619 ? 9.519 2.907 -15.216 1.00 97.19 619 CYS A O 1
ATOM 5035 N N . ILE A 1 620 ? 7.522 2.822 -16.215 1.00 98.50 620 ILE A N 1
ATOM 5036 C CA . ILE A 1 620 ? 7.432 4.262 -16.477 1.00 98.50 620 ILE A CA 1
ATOM 5037 C C . ILE A 1 620 ? 6.073 4.759 -15.999 1.00 98.50 620 ILE A C 1
ATOM 5039 O O . ILE A 1 620 ? 5.035 4.193 -16.342 1.00 98.50 620 ILE A O 1
ATOM 5043 N N . THR A 1 621 ? 6.072 5.827 -15.210 1.00 98.50 621 THR A N 1
ATOM 5044 C CA . THR A 1 621 ? 4.858 6.450 -14.669 1.00 98.50 621 THR A CA 1
ATOM 5045 C C . THR A 1 621 ? 4.810 7.921 -15.041 1.00 98.50 621 THR A C 1
ATOM 5047 O O . THR A 1 621 ? 5.855 8.558 -15.105 1.00 98.50 621 THR A O 1
ATOM 5050 N N . ILE A 1 622 ? 3.618 8.486 -15.212 1.00 98.12 622 ILE A N 1
ATOM 5051 C CA . ILE A 1 622 ? 3.422 9.936 -15.140 1.00 98.12 622 ILE A CA 1
ATOM 5052 C C . ILE A 1 622 ? 2.768 10.278 -13.811 1.00 98.12 622 ILE A C 1
ATOM 5054 O O . ILE A 1 622 ? 1.795 9.644 -13.402 1.00 98.12 622 ILE A O 1
ATOM 5058 N N . GLN A 1 623 ? 3.328 11.272 -13.144 1.00 97.00 623 GLN A N 1
ATOM 5059 C CA . GLN A 1 623 ? 2.849 11.794 -11.882 1.00 97.00 623 GLN A CA 1
ATOM 5060 C C . GLN A 1 623 ? 2.546 13.265 -12.058 1.00 97.00 623 GLN A C 1
ATOM 5062 O O . GLN A 1 623 ? 3.295 13.989 -12.724 1.00 97.00 623 GLN A O 1
ATOM 5067 N N . CYS A 1 624 ? 1.442 13.701 -11.474 1.00 95.56 624 CYS A N 1
ATOM 5068 C CA . CYS A 1 624 ? 1.100 15.102 -11.461 1.00 95.56 624 CYS A CA 1
ATOM 5069 C C . CYS A 1 624 ? 0.614 15.562 -10.102 1.00 95.56 624 CYS A C 1
ATOM 5071 O O . CYS A 1 624 ? -0.020 14.798 -9.381 1.00 95.56 624 CYS A O 1
ATOM 5073 N N . TYR A 1 625 ? 0.949 16.805 -9.773 1.00 95.12 625 TYR A N 1
ATOM 5074 C CA . TYR A 1 625 ? 0.849 17.363 -8.433 1.00 95.12 625 TYR A CA 1
ATOM 5075 C C . TYR A 1 625 ? 0.201 18.743 -8.460 1.00 95.12 625 TYR A C 1
ATOM 5077 O O . TYR A 1 625 ? 0.386 19.501 -9.416 1.00 95.12 625 TYR A O 1
ATOM 5085 N N . MET A 1 626 ? -0.527 19.076 -7.395 1.00 92.56 626 MET A N 1
ATOM 5086 C CA . MET A 1 626 ? -1.089 20.409 -7.184 1.00 92.56 626 MET A CA 1
ATOM 5087 C C . MET A 1 626 ? -1.392 20.644 -5.702 1.00 92.56 626 MET A C 1
ATOM 5089 O O . MET A 1 626 ? -1.901 19.751 -5.030 1.00 92.56 626 MET A O 1
ATOM 5093 N N . TYR A 1 627 ? -1.133 21.838 -5.179 1.00 89.31 627 TYR A N 1
ATOM 5094 C CA . TYR A 1 627 ? -1.590 22.219 -3.843 1.00 89.31 627 TYR A CA 1
ATOM 5095 C C . TYR A 1 627 ? -3.106 22.440 -3.811 1.00 89.31 627 TYR A C 1
ATOM 5097 O O . TYR A 1 627 ? -3.745 22.781 -4.809 1.00 89.31 627 TYR A O 1
ATOM 5105 N N . GLY A 1 628 ? -3.703 22.265 -2.634 1.00 85.44 628 GLY A N 1
ATOM 5106 C CA . GLY A 1 628 ? -5.100 22.634 -2.425 1.00 85.44 628 GLY A CA 1
ATOM 5107 C C . GLY A 1 628 ? -5.322 24.138 -2.555 1.00 85.44 628 GLY A C 1
ATOM 5108 O O . GLY A 1 628 ? -4.459 24.934 -2.203 1.00 85.44 628 GLY A O 1
ATOM 5109 N N . ARG A 1 629 ? -6.528 24.547 -2.964 1.00 81.69 629 ARG A N 1
ATOM 5110 C CA . ARG A 1 629 ? -6.916 25.972 -3.024 1.00 81.69 629 ARG A CA 1
ATOM 5111 C C . ARG A 1 629 ? -6.831 26.690 -1.680 1.00 81.69 629 ARG A C 1
ATOM 5113 O O . ARG A 1 629 ? -6.716 27.914 -1.653 1.00 81.69 629 ARG A O 1
ATOM 5120 N N . ASP A 1 630 ? -6.908 25.934 -0.592 1.00 78.25 630 ASP A N 1
ATOM 5121 C CA . ASP A 1 630 ? -6.831 26.432 0.779 1.00 78.25 630 ASP A CA 1
ATOM 5122 C C . ASP A 1 630 ? -5.412 26.359 1.359 1.00 78.25 630 ASP A C 1
ATOM 5124 O O . ASP A 1 630 ? -5.185 26.851 2.464 1.00 78.25 630 ASP A O 1
ATOM 5128 N N . ASP A 1 631 ? -4.445 25.801 0.621 1.00 81.12 631 ASP A N 1
ATOM 5129 C CA . ASP A 1 631 ? -3.042 25.854 1.017 1.00 81.12 631 ASP A CA 1
ATOM 5130 C C . ASP A 1 631 ? -2.529 27.298 0.881 1.00 81.12 631 ASP A C 1
ATOM 5132 O O . ASP A 1 631 ? -2.820 28.023 -0.076 1.00 81.12 631 ASP A O 1
ATOM 5136 N N . ARG A 1 632 ? -1.822 27.757 1.911 1.00 81.75 632 ARG A N 1
ATOM 5137 C CA . ARG A 1 632 ? -1.246 29.107 2.008 1.00 81.75 632 ARG A CA 1
ATOM 5138 C C . ARG A 1 632 ? 0.265 29.074 2.226 1.00 81.75 632 ARG A C 1
ATOM 5140 O O . ARG A 1 632 ? 0.878 30.132 2.305 1.00 81.75 632 ARG A O 1
ATOM 5147 N N . VAL A 1 633 ? 0.841 27.882 2.366 1.00 82.38 633 VAL A N 1
ATOM 5148 C CA . VAL A 1 633 ? 2.257 27.658 2.671 1.00 82.38 633 VAL A CA 1
ATOM 5149 C C . VAL A 1 633 ? 3.005 27.203 1.423 1.00 82.38 633 VAL A C 1
ATOM 5151 O O . VAL A 1 633 ? 4.131 27.647 1.233 1.00 82.38 633 VAL A O 1
ATOM 5154 N N . HIS A 1 634 ? 2.380 26.371 0.576 1.00 85.00 634 HIS A N 1
ATOM 5155 C CA . HIS A 1 634 ? 2.985 25.829 -0.651 1.00 85.00 634 HIS A CA 1
ATOM 5156 C C . HIS A 1 634 ? 4.377 25.234 -0.377 1.00 85.00 634 HIS A C 1
ATOM 5158 O O . HIS A 1 634 ? 5.394 25.704 -0.884 1.00 85.00 634 HIS A O 1
ATOM 5164 N N . TYR A 1 635 ? 4.424 24.217 0.486 1.00 85.62 635 TYR A N 1
ATOM 5165 C CA . TYR A 1 635 ? 5.675 23.595 0.913 1.00 85.62 635 TYR A CA 1
ATOM 5166 C C . TYR A 1 635 ? 6.392 22.903 -0.259 1.00 85.62 635 TYR A C 1
ATOM 5168 O O . TYR A 1 635 ? 5.956 21.859 -0.729 1.00 85.62 635 TYR A O 1
ATOM 5176 N N . GLU A 1 636 ? 7.493 23.498 -0.729 1.00 85.06 636 GLU A N 1
ATOM 5177 C CA . GLU A 1 636 ? 8.129 23.157 -2.014 1.00 85.06 636 GLU A CA 1
ATOM 5178 C C . GLU A 1 636 ? 8.928 21.845 -2.034 1.00 85.06 636 GLU A C 1
ATOM 5180 O O . GLU A 1 636 ? 9.376 21.420 -3.102 1.00 85.06 636 GLU A O 1
ATOM 5185 N N . TYR A 1 637 ? 9.115 21.217 -0.877 1.00 87.81 637 TYR A N 1
ATOM 5186 C CA . TYR A 1 637 ? 9.860 19.973 -0.721 1.00 87.81 637 TYR A CA 1
ATOM 5187 C C . TYR A 1 637 ? 8.905 18.808 -0.477 1.00 87.81 637 TYR A C 1
ATOM 5189 O O . TYR A 1 637 ? 7.736 18.990 -0.139 1.00 87.81 637 TYR A O 1
ATOM 5197 N N . PHE A 1 638 ? 9.426 17.593 -0.593 1.00 88.62 638 PHE A N 1
ATOM 5198 C CA . PHE A 1 638 ? 8.809 16.445 0.058 1.00 88.62 638 PHE A CA 1
ATOM 5199 C C . PHE A 1 638 ? 9.777 15.830 1.058 1.00 88.62 638 PHE A C 1
ATOM 5201 O O . PHE A 1 638 ? 10.997 15.847 0.864 1.00 88.62 638 PHE A O 1
ATOM 5208 N N . ASP A 1 639 ? 9.215 15.276 2.123 1.00 91.75 639 ASP A N 1
ATOM 5209 C CA . ASP A 1 639 ? 9.985 14.679 3.203 1.00 91.75 639 ASP A CA 1
ATOM 5210 C C . ASP A 1 639 ? 10.184 13.200 2.919 1.00 91.75 639 ASP A C 1
ATOM 5212 O O . ASP A 1 639 ? 9.260 12.516 2.475 1.00 91.75 639 ASP A O 1
ATOM 5216 N N . TYR A 1 640 ? 11.383 12.686 3.168 1.00 93.12 640 TYR A N 1
ATOM 5217 C CA . TYR A 1 640 ? 11.705 11.287 2.923 1.00 93.12 640 TYR A CA 1
ATOM 5218 C C . TYR A 1 640 ? 12.516 10.684 4.060 1.00 93.12 640 TYR A C 1
ATOM 5220 O O . TYR A 1 640 ? 13.350 11.337 4.680 1.00 93.12 640 TYR A O 1
ATOM 5228 N N . LEU A 1 641 ? 12.296 9.400 4.305 1.00 91.62 641 LEU A N 1
ATOM 5229 C CA . LEU A 1 641 ? 13.110 8.602 5.204 1.00 91.62 641 LEU A CA 1
ATOM 5230 C C . LEU A 1 641 ? 14.422 8.226 4.505 1.00 91.62 641 LEU A C 1
ATOM 5232 O O . LEU A 1 641 ? 14.402 7.647 3.415 1.00 91.62 641 LEU A O 1
ATOM 5236 N N . SER A 1 642 ? 15.553 8.548 5.131 1.00 89.81 642 SER A N 1
ATOM 5237 C CA . SER A 1 642 ? 16.882 8.247 4.600 1.00 89.81 642 SER A CA 1
ATOM 5238 C C . SER A 1 642 ? 17.100 6.742 4.399 1.00 89.81 642 SER A C 1
ATOM 5240 O O . SER A 1 642 ? 16.549 5.910 5.117 1.00 89.81 642 SER A O 1
ATOM 5242 N N . ASN A 1 643 ? 17.963 6.372 3.448 1.00 86.94 643 ASN A N 1
ATOM 5243 C CA . ASN A 1 643 ? 18.271 4.968 3.135 1.00 86.94 643 ASN A CA 1
ATOM 5244 C C . ASN A 1 643 ? 18.871 4.172 4.307 1.00 86.94 643 ASN A C 1
ATOM 5246 O O . ASN A 1 643 ? 18.880 2.944 4.275 1.00 86.94 643 ASN A O 1
ATOM 5250 N N . ASP A 1 644 ? 19.458 4.853 5.292 1.00 84.06 644 ASP A N 1
ATOM 5251 C CA . ASP A 1 644 ? 19.976 4.245 6.518 1.00 84.06 644 ASP A CA 1
ATOM 5252 C C . ASP A 1 644 ? 18.977 4.275 7.677 1.00 84.06 644 ASP A C 1
ATOM 5254 O O . ASP A 1 644 ? 19.326 3.816 8.763 1.00 84.06 644 ASP A O 1
ATOM 5258 N N . GLU A 1 645 ? 17.762 4.779 7.433 1.00 86.00 645 GLU A N 1
ATOM 5259 C CA . GLU A 1 645 ? 16.626 4.749 8.353 1.00 86.00 645 GLU A CA 1
ATOM 5260 C C . GLU A 1 645 ? 16.844 5.574 9.633 1.00 86.00 645 GLU A C 1
ATOM 5262 O O . GLU A 1 645 ? 16.221 5.336 10.665 1.00 86.00 645 GLU A O 1
ATOM 5267 N N . ARG A 1 646 ? 17.754 6.556 9.579 1.00 85.19 646 ARG A N 1
ATOM 5268 C CA . ARG A 1 646 ? 18.199 7.339 10.746 1.00 85.19 646 ARG A CA 1
ATOM 5269 C C . ARG A 1 646 ? 17.716 8.778 10.760 1.00 85.19 646 ARG A C 1
ATOM 5271 O O . ARG A 1 646 ? 17.749 9.399 11.821 1.00 85.19 646 ARG A O 1
ATOM 5278 N N . SER A 1 647 ? 17.292 9.318 9.623 1.00 87.94 647 SER A N 1
ATOM 5279 C CA . SER A 1 647 ? 16.811 10.693 9.531 1.00 87.94 647 SER A CA 1
ATOM 5280 C C . SER A 1 647 ? 15.656 10.829 8.545 1.00 87.94 647 SER A C 1
ATOM 5282 O O . SER A 1 647 ? 15.470 10.013 7.642 1.00 87.94 647 SER A O 1
ATOM 5284 N N . ILE A 1 648 ? 14.867 11.883 8.743 1.00 89.44 648 ILE A N 1
ATOM 5285 C CA . ILE A 1 648 ? 13.940 12.376 7.731 1.00 89.44 648 ILE A CA 1
ATOM 5286 C C . ILE A 1 648 ? 14.626 13.573 7.076 1.00 89.44 648 ILE A C 1
ATOM 5288 O O . ILE A 1 648 ? 15.053 14.494 7.771 1.00 89.44 648 ILE A O 1
ATOM 5292 N N . GLY A 1 649 ? 14.812 13.507 5.762 1.00 88.44 649 GLY A N 1
ATOM 5293 C CA . GLY A 1 649 ? 15.414 14.563 4.959 1.00 88.44 649 GLY A CA 1
ATOM 5294 C C . GLY A 1 649 ? 14.380 15.274 4.093 1.00 88.44 649 GLY A C 1
ATOM 5295 O O . GLY A 1 649 ? 13.304 14.742 3.835 1.00 88.44 649 GLY A O 1
ATOM 5296 N N . HIS A 1 650 ? 14.751 16.449 3.592 1.00 89.81 650 HIS A N 1
ATOM 5297 C CA . HIS A 1 650 ? 13.960 17.206 2.624 1.00 89.81 650 HIS A CA 1
ATOM 5298 C C . HIS A 1 650 ? 14.527 16.988 1.224 1.00 89.81 650 HIS A C 1
ATOM 5300 O O . HIS A 1 650 ? 15.727 17.172 0.994 1.00 89.81 650 HIS A O 1
ATOM 5306 N N . PHE A 1 651 ? 13.684 16.582 0.283 1.00 87.75 651 PHE A N 1
ATOM 5307 C CA . PHE A 1 651 ? 14.062 16.447 -1.117 1.00 87.75 651 PHE A CA 1
ATOM 5308 C C . PHE A 1 651 ? 13.556 17.645 -1.911 1.00 87.75 651 PHE A C 1
ATOM 5310 O O . PHE A 1 651 ? 12.362 17.939 -1.904 1.00 87.75 651 PHE A O 1
ATOM 5317 N N . ASP A 1 652 ? 14.464 18.314 -2.622 1.00 87.38 652 ASP A N 1
ATOM 5318 C CA . ASP A 1 652 ? 14.113 19.326 -3.618 1.00 87.38 652 ASP A CA 1
ATOM 5319 C C . ASP A 1 652 ? 13.731 18.616 -4.928 1.00 87.38 652 ASP A C 1
ATOM 5321 O O . ASP A 1 652 ? 14.602 17.986 -5.546 1.00 87.38 652 ASP A O 1
ATOM 5325 N N . PRO A 1 653 ? 12.458 18.684 -5.365 1.00 84.75 653 PRO A N 1
ATOM 5326 C CA . PRO A 1 653 ? 11.951 18.009 -6.554 1.00 84.75 653 PRO A CA 1
ATOM 5327 C C . PRO A 1 653 ? 12.455 18.652 -7.856 1.00 84.75 653 PRO A C 1
ATOM 5329 O O . PRO A 1 653 ? 11.681 19.151 -8.685 1.00 84.75 653 PRO A O 1
ATOM 5332 N N . LYS A 1 654 ? 13.770 18.597 -8.078 1.00 86.31 654 LYS A N 1
ATOM 5333 C CA . LYS A 1 654 ? 14.431 19.046 -9.306 1.00 86.31 654 LYS A CA 1
ATOM 5334 C C . LYS A 1 654 ? 14.200 18.071 -10.454 1.00 86.31 654 LYS A C 1
ATOM 5336 O O . LYS A 1 654 ? 13.912 16.889 -10.261 1.00 86.31 654 LYS A O 1
ATOM 5341 N N . SER A 1 655 ? 14.303 18.605 -11.664 1.00 92.19 655 SER A N 1
ATOM 5342 C CA . SER A 1 655 ? 14.290 17.811 -12.888 1.00 92.19 655 SER A CA 1
ATOM 5343 C C . SER A 1 655 ? 15.666 17.201 -13.137 1.00 92.19 655 SER A C 1
ATOM 5345 O O . SER A 1 655 ? 16.679 17.872 -12.931 1.00 92.19 655 SER A O 1
ATOM 5347 N N . ASP A 1 656 ? 15.708 15.958 -13.612 1.00 96.25 656 ASP A N 1
ATOM 5348 C CA . ASP A 1 656 ? 16.922 15.399 -14.208 1.00 96.25 656 ASP A CA 1
ATOM 5349 C C . ASP A 1 656 ? 17.123 15.903 -15.642 1.00 96.25 656 ASP A C 1
ATOM 5351 O O . ASP A 1 656 ? 18.268 16.042 -16.074 1.00 96.25 656 ASP A O 1
ATOM 5355 N N . MET A 1 657 ? 16.021 16.141 -16.364 1.00 97.12 657 MET A N 1
ATOM 5356 C CA . MET A 1 657 ? 15.956 16.676 -17.728 1.00 97.12 657 MET A CA 1
ATOM 5357 C C . MET A 1 657 ? 14.497 17.012 -18.077 1.00 97.12 657 MET A C 1
ATOM 5359 O O . MET A 1 657 ? 13.579 16.323 -17.625 1.00 97.12 657 MET A O 1
ATOM 5363 N N . ASP A 1 658 ? 14.264 18.026 -18.911 1.00 96.75 658 ASP A N 1
ATOM 5364 C CA . ASP A 1 658 ? 12.940 18.220 -19.513 1.00 96.75 658 ASP A CA 1
ATOM 5365 C C . ASP A 1 658 ? 12.563 17.008 -20.389 1.00 96.75 658 ASP A C 1
ATOM 5367 O O . ASP A 1 658 ? 13.402 16.430 -21.080 1.00 96.75 658 ASP A O 1
ATOM 5371 N N . PHE A 1 659 ? 11.299 16.587 -20.370 1.00 96.44 659 PHE A N 1
ATOM 5372 C CA . PHE A 1 659 ? 10.873 15.385 -21.086 1.00 96.44 659 PHE A CA 1
ATOM 5373 C C . PHE A 1 659 ? 11.005 15.511 -22.612 1.00 96.44 659 PHE A C 1
ATOM 5375 O O . PHE A 1 659 ? 11.271 14.515 -23.289 1.00 96.44 659 PHE A O 1
ATOM 5382 N N . HIS A 1 660 ? 10.832 16.707 -23.182 1.00 94.56 660 HIS A N 1
ATOM 5383 C CA . HIS A 1 660 ? 11.037 16.922 -24.612 1.00 94.56 660 HIS A CA 1
ATOM 5384 C C . HIS A 1 660 ? 12.521 16.803 -24.969 1.00 94.56 660 HIS A C 1
ATOM 5386 O O . HIS A 1 660 ? 12.867 16.052 -25.882 1.00 94.56 660 HIS A O 1
ATOM 5392 N N . GLU A 1 661 ? 13.398 17.443 -24.190 1.00 96.81 661 GLU A N 1
ATOM 5393 C CA . GLU A 1 661 ? 14.853 17.297 -24.334 1.00 96.81 661 GLU A CA 1
ATOM 5394 C C . GLU A 1 661 ? 15.291 15.830 -24.182 1.00 96.81 661 GLU A C 1
ATOM 5396 O O . GLU A 1 661 ? 16.085 15.321 -24.977 1.00 96.81 661 GLU A O 1
ATOM 5401 N N . PHE A 1 662 ? 14.707 15.111 -23.222 1.00 97.69 662 PHE A N 1
ATOM 5402 C CA . PHE A 1 662 ? 14.968 13.693 -23.009 1.00 97.69 662 PHE A CA 1
ATOM 5403 C C . PHE A 1 662 ? 14.595 12.841 -24.221 1.00 97.69 662 PHE A C 1
ATOM 5405 O O . PHE A 1 662 ? 15.368 11.965 -24.615 1.00 97.69 662 PHE A O 1
ATOM 5412 N N . LYS A 1 663 ? 13.456 13.112 -24.869 1.00 96.25 663 LYS A N 1
ATOM 5413 C CA . LYS A 1 663 ? 13.095 12.426 -26.117 1.00 96.25 663 LYS A CA 1
ATOM 5414 C C . LYS A 1 663 ? 14.118 12.690 -27.217 1.00 96.25 663 LYS A C 1
ATOM 5416 O O . LYS A 1 663 ? 14.540 11.737 -27.870 1.00 96.25 663 LYS A O 1
ATOM 5421 N N . GLU A 1 664 ? 14.560 13.933 -27.405 1.00 95.94 664 GLU A N 1
ATOM 5422 C CA . GLU A 1 664 ? 15.601 14.229 -28.399 1.00 95.94 664 GLU A CA 1
ATOM 5423 C C . GLU A 1 664 ? 16.916 13.517 -28.075 1.00 95.94 664 GLU A C 1
ATOM 5425 O O . GLU A 1 664 ? 17.551 12.939 -28.962 1.00 95.94 664 GLU A O 1
ATOM 5430 N N . ARG A 1 665 ? 17.291 13.457 -26.794 1.00 96.38 665 ARG A N 1
ATOM 5431 C CA . ARG A 1 665 ? 18.449 12.683 -26.350 1.00 96.38 665 ARG A CA 1
ATOM 5432 C C . ARG A 1 665 ? 18.295 11.201 -26.685 1.00 96.38 665 ARG A C 1
ATOM 5434 O O . ARG A 1 665 ? 19.216 10.626 -27.257 1.00 96.38 665 ARG A O 1
ATOM 5441 N N . MET A 1 666 ? 17.149 10.586 -26.395 1.00 96.88 666 MET A N 1
ATOM 5442 C CA . MET A 1 666 ? 16.892 9.180 -26.735 1.00 96.88 666 MET A CA 1
ATOM 5443 C C . MET A 1 666 ? 16.948 8.937 -28.252 1.00 96.88 666 MET A C 1
ATOM 5445 O O . MET A 1 666 ? 17.500 7.924 -28.684 1.00 96.88 666 MET A O 1
ATOM 5449 N N . ARG A 1 667 ? 16.484 9.881 -29.087 1.00 94.25 667 ARG A N 1
ATOM 5450 C CA . ARG A 1 667 ? 16.660 9.793 -30.551 1.00 94.25 667 ARG A CA 1
ATOM 5451 C C . ARG A 1 667 ? 18.133 9.798 -30.959 1.00 94.25 667 ARG A C 1
ATOM 5453 O O . ARG A 1 667 ? 18.529 9.000 -31.807 1.00 94.25 667 ARG A O 1
ATOM 5460 N N . GLN A 1 668 ? 18.951 10.648 -30.339 1.00 94.06 668 GLN A N 1
ATOM 5461 C CA . GLN A 1 668 ? 20.396 10.674 -30.587 1.00 94.06 668 GLN A CA 1
ATOM 5462 C C . GLN A 1 668 ? 21.066 9.359 -30.161 1.00 94.06 668 GLN A C 1
ATOM 5464 O O . GLN A 1 668 ? 21.864 8.809 -30.919 1.00 94.06 668 GLN A O 1
ATOM 5469 N N . GLU A 1 669 ? 20.732 8.805 -28.991 1.00 94.25 669 GLU A N 1
ATOM 5470 C CA . GLU A 1 669 ? 21.310 7.524 -28.551 1.00 94.25 669 GLU A CA 1
ATOM 5471 C C . GLU A 1 669 ? 20.935 6.376 -29.491 1.00 94.25 669 GLU A C 1
ATOM 5473 O O . GLU A 1 669 ? 21.797 5.574 -29.864 1.00 94.25 669 GLU A O 1
ATOM 5478 N N . LYS A 1 670 ? 19.679 6.353 -29.955 1.00 90.06 670 LYS A N 1
ATOM 5479 C CA . LYS A 1 670 ? 19.201 5.394 -30.956 1.00 90.06 670 LYS A CA 1
ATOM 5480 C C . LYS A 1 670 ? 20.027 5.430 -32.242 1.00 90.06 670 LYS A C 1
ATOM 5482 O O . LYS A 1 670 ? 20.301 4.368 -32.790 1.00 90.06 670 LYS A O 1
ATOM 5487 N N . GLN A 1 671 ? 20.416 6.614 -32.713 1.00 85.62 671 GLN A N 1
ATOM 5488 C CA . GLN A 1 671 ? 21.191 6.774 -33.948 1.00 85.62 671 GLN A CA 1
ATOM 5489 C C . GLN A 1 671 ? 22.682 6.470 -33.762 1.00 85.62 671 GLN A C 1
ATOM 5491 O O . GLN A 1 671 ? 23.262 5.766 -34.577 1.00 85.62 671 GLN A O 1
ATOM 5496 N N . TYR A 1 672 ? 23.313 6.981 -32.702 1.00 79.69 672 TYR A N 1
ATOM 5497 C CA . TYR A 1 672 ? 24.781 7.027 -32.625 1.00 79.69 672 TYR A CA 1
ATOM 5498 C C . TYR A 1 672 ? 25.400 6.066 -31.605 1.00 79.69 672 TYR A C 1
ATOM 5500 O O . TYR A 1 672 ? 26.574 5.717 -31.735 1.00 79.69 672 TYR A O 1
ATOM 5508 N N . ILE A 1 673 ? 24.640 5.646 -30.587 1.00 75.94 673 ILE A N 1
ATOM 5509 C CA . ILE A 1 673 ? 25.140 4.796 -29.492 1.00 75.94 673 ILE A CA 1
ATOM 5510 C C . ILE A 1 673 ? 24.730 3.335 -29.681 1.00 75.94 673 ILE A C 1
ATOM 5512 O O . ILE A 1 673 ? 25.450 2.453 -29.227 1.00 75.94 673 ILE A O 1
ATOM 5516 N N . PHE A 1 674 ? 23.588 3.072 -30.323 1.00 76.06 674 PHE A N 1
ATOM 5517 C CA . PHE A 1 674 ? 23.044 1.714 -30.461 1.00 76.06 674 PHE A CA 1
ATOM 5518 C C . PHE A 1 674 ? 23.148 1.112 -31.871 1.00 76.06 674 PHE A C 1
ATOM 5520 O O . PHE A 1 674 ? 22.720 -0.029 -32.054 1.00 76.06 674 PHE A O 1
ATOM 5527 N N . GLN A 1 675 ? 23.659 1.866 -32.853 1.00 62.19 675 GLN A N 1
ATOM 5528 C CA . GLN A 1 675 ? 23.967 1.373 -34.209 1.00 62.19 675 GLN A CA 1
ATOM 5529 C C . GLN A 1 675 ? 25.453 1.024 -34.406 1.00 62.19 675 GLN A C 1
ATOM 5531 O O . GLN A 1 675 ? 25.781 0.333 -35.367 1.00 62.19 675 GLN A O 1
ATOM 5536 N N . ASN A 1 676 ? 26.320 1.478 -33.497 1.00 44.94 676 ASN A N 1
ATOM 5537 C CA . ASN A 1 676 ? 27.730 1.090 -33.377 1.00 44.94 676 ASN A CA 1
ATOM 5538 C C . ASN A 1 676 ? 27.907 0.189 -32.154 1.00 44.94 676 ASN A C 1
ATOM 5540 O O . ASN A 1 676 ? 28.952 -0.493 -32.082 1.00 44.94 676 ASN A O 1
#